Protein AF-A0A7Z9LZE6-F1 (afdb_monomer)

Mean predicted aligned error: 5.36 Å

Structure (mmCIF, N/CA/C/O backbone):
data_AF-A0A7Z9LZE6-F1
#
_entry.id   AF-A0A7Z9LZE6-F1
#
loop_
_atom_site.group_PDB
_atom_site.id
_atom_site.type_symbol
_atom_site.label_atom_id
_atom_site.label_alt_id
_atom_site.label_comp_id
_atom_site.label_asym_id
_atom_site.label_entity_id
_atom_site.label_seq_id
_atom_site.pdbx_PDB_ins_code
_atom_site.Cartn_x
_atom_site.Cartn_y
_atom_site.Cartn_z
_atom_site.occupancy
_atom_site.B_iso_or_equiv
_atom_site.auth_seq_id
_atom_site.auth_comp_id
_atom_site.auth_asym_id
_atom_site.auth_atom_id
_atom_site.pdbx_PDB_model_num
ATOM 1 N N . MET A 1 1 ? -34.540 15.966 -29.463 1.00 34.31 1 MET A N 1
ATOM 2 C CA . MET A 1 1 ? -34.426 16.339 -28.038 1.00 34.31 1 MET A CA 1
ATOM 3 C C . MET A 1 1 ? -33.906 15.124 -27.296 1.00 34.31 1 MET A C 1
ATOM 5 O O . MET A 1 1 ? -34.689 14.242 -26.976 1.00 34.31 1 MET A O 1
ATOM 9 N N . ALA A 1 2 ? -32.586 15.018 -27.144 1.00 34.88 2 ALA A N 1
ATOM 10 C CA . ALA A 1 2 ? -31.989 14.015 -26.271 1.00 34.88 2 ALA A CA 1
ATOM 11 C C . ALA A 1 2 ? -32.132 14.531 -24.835 1.00 34.88 2 ALA A C 1
ATOM 13 O O . ALA A 1 2 ? -31.738 15.663 -24.556 1.00 34.88 2 ALA A O 1
ATOM 14 N N . GLN A 1 3 ? -32.782 13.750 -23.976 1.00 28.95 3 GLN A N 1
ATOM 15 C CA . GLN A 1 3 ? -32.879 14.041 -22.550 1.00 28.95 3 GLN A CA 1
ATOM 16 C C . GLN A 1 3 ? -31.461 14.073 -21.968 1.00 28.95 3 GLN A C 1
ATOM 18 O O . GLN A 1 3 ? -30.682 13.144 -22.180 1.00 28.95 3 GLN A O 1
ATOM 23 N N . GLN A 1 4 ? -31.120 15.170 -21.292 1.00 30.80 4 GLN A N 1
ATOM 24 C CA . GLN A 1 4 ? -29.940 15.233 -20.434 1.00 30.80 4 GLN A CA 1
ATOM 25 C C . GLN A 1 4 ? -30.062 14.129 -19.370 1.00 30.80 4 GLN A C 1
ATOM 27 O O . GLN A 1 4 ? -31.155 13.971 -18.820 1.00 30.80 4 GLN A O 1
ATOM 32 N N . PRO A 1 5 ? -28.998 13.361 -19.075 1.00 41.84 5 PRO A N 1
ATOM 33 C CA . PRO A 1 5 ? -29.011 12.486 -17.912 1.00 41.84 5 PRO A CA 1
ATOM 34 C C . PRO A 1 5 ? -29.177 13.357 -16.660 1.00 41.84 5 PRO A C 1
ATOM 36 O O . PRO A 1 5 ? -28.575 14.429 -16.567 1.00 41.84 5 PRO A O 1
ATOM 39 N N . GLY A 1 6 ? -30.058 12.930 -15.755 1.00 38.53 6 GLY A N 1
ATOM 40 C CA . GLY A 1 6 ? -30.345 13.626 -14.505 1.00 38.53 6 GLY A CA 1
ATOM 41 C C . GLY A 1 6 ? -29.062 13.899 -13.726 1.00 38.53 6 GLY A C 1
ATOM 42 O O . GLY A 1 6 ? -28.194 13.040 -13.612 1.00 38.53 6 GLY A O 1
ATOM 43 N N . ASN A 1 7 ? -28.956 15.128 -13.237 1.00 41.50 7 ASN A N 1
ATOM 44 C CA . ASN A 1 7 ? -27.830 15.662 -12.484 1.00 41.50 7 ASN A CA 1
ATOM 45 C C . ASN A 1 7 ? -27.971 15.290 -10.994 1.00 41.50 7 ASN A C 1
ATOM 47 O O . ASN A 1 7 ? -27.890 16.165 -10.135 1.00 41.50 7 ASN A O 1
ATOM 51 N N . ASP A 1 8 ? -28.273 14.025 -10.696 1.00 61.19 8 ASP A N 1
ATOM 52 C CA . ASP A 1 8 ? -28.303 13.551 -9.313 1.00 61.19 8 ASP A CA 1
ATOM 53 C C . ASP A 1 8 ? -26.856 13.300 -8.880 1.00 61.19 8 ASP A C 1
ATOM 55 O O . ASP A 1 8 ? -26.130 12.527 -9.514 1.00 61.19 8 ASP A O 1
ATOM 59 N N . GLU A 1 9 ? -26.409 14.012 -7.841 1.00 76.81 9 GLU A N 1
ATOM 60 C CA . GLU A 1 9 ? -25.109 13.752 -7.224 1.00 76.81 9 GLU A CA 1
ATOM 61 C C . GLU A 1 9 ? -25.031 12.274 -6.813 1.00 76.81 9 GLU A C 1
ATOM 63 O O . GLU A 1 9 ? -26.019 11.724 -6.311 1.00 76.81 9 GLU A O 1
ATOM 68 N N . PRO A 1 10 ? -23.888 11.599 -7.033 1.00 82.94 10 PRO A N 1
ATOM 69 C CA . PRO A 1 10 ? -23.769 10.201 -6.663 1.00 82.94 10 PRO A CA 1
ATOM 70 C C . PRO A 1 10 ? -23.995 10.026 -5.155 1.00 82.94 10 PRO A C 1
ATOM 72 O O . PRO A 1 10 ? -23.476 10.788 -4.342 1.00 82.94 10 PRO A O 1
ATOM 75 N N . LEU A 1 11 ? -24.764 9.003 -4.778 1.00 88.94 11 LEU A N 1
ATOM 76 C CA . LEU A 1 11 ? -25.024 8.697 -3.373 1.00 88.94 11 LEU A CA 1
ATOM 77 C C . LEU A 1 11 ? -23.730 8.306 -2.651 1.00 88.94 11 LEU A C 1
ATOM 79 O O . LEU A 1 11 ? -22.944 7.508 -3.171 1.00 88.94 11 LEU A O 1
ATOM 83 N N . GLY A 1 12 ? -23.562 8.776 -1.413 1.00 92.94 12 GLY A N 1
ATOM 84 C CA . GLY A 1 12 ? -22.528 8.258 -0.522 1.00 92.94 12 GLY A CA 1
ATOM 85 C C . GLY A 1 12 ? -22.702 6.753 -0.293 1.00 92.94 12 GLY A C 1
ATOM 86 O O . GLY A 1 12 ? -23.809 6.214 -0.355 1.00 92.94 12 GLY A O 1
ATOM 87 N N . ILE A 1 13 ? -21.608 6.044 -0.012 1.00 94.88 13 ILE A N 1
ATOM 88 C CA . ILE A 1 13 ? -21.587 4.573 0.026 1.00 94.88 13 ILE A CA 1
ATOM 89 C C . ILE A 1 13 ? -22.633 3.953 0.968 1.00 94.88 13 ILE A C 1
ATOM 91 O O . ILE A 1 13 ? -23.186 2.908 0.632 1.00 94.88 13 ILE A O 1
ATOM 95 N N . LYS A 1 14 ? -22.952 4.581 2.112 1.00 93.81 14 LYS A N 1
ATOM 96 C CA . LYS A 1 14 ? -23.999 4.088 3.030 1.00 93.81 14 LYS A CA 1
ATOM 97 C C . LYS A 1 14 ? -25.390 4.161 2.395 1.00 93.81 14 LYS A C 1
ATOM 99 O O . LYS A 1 14 ? -26.136 3.186 2.460 1.00 93.81 14 LYS A O 1
ATOM 104 N N . ASP A 1 15 ? -25.708 5.275 1.744 1.00 95.38 15 ASP A N 1
ATOM 105 C CA . ASP A 1 15 ? -27.008 5.489 1.106 1.00 95.38 15 ASP A CA 1
ATOM 106 C C . ASP A 1 15 ? -27.166 4.612 -0.135 1.00 95.38 15 ASP A C 1
ATOM 108 O O . ASP A 1 15 ? -28.221 4.004 -0.327 1.00 95.38 15 ASP A O 1
ATOM 112 N N . LEU A 1 16 ? -26.100 4.462 -0.931 1.00 96.25 16 LEU A N 1
ATOM 113 C CA . LEU A 1 16 ? -26.054 3.527 -2.057 1.00 96.25 16 LEU A CA 1
ATOM 114 C C . LEU A 1 16 ? -26.322 2.089 -1.587 1.00 96.25 16 LEU A C 1
ATOM 116 O O . LEU A 1 16 ? -27.153 1.380 -2.152 1.00 96.25 16 LEU A O 1
ATOM 120 N N . LEU A 1 17 ? -25.623 1.651 -0.537 1.00 96.62 17 LEU A N 1
ATOM 121 C CA . LEU A 1 17 ? -25.767 0.311 0.029 1.00 96.62 17 LEU A CA 1
ATOM 122 C C . LEU A 1 17 ? -27.175 0.048 0.565 1.00 96.62 17 LEU A C 1
ATOM 124 O O . LEU A 1 17 ? -27.713 -1.039 0.340 1.00 96.62 17 LEU A O 1
ATOM 128 N N . LEU A 1 18 ? -27.784 1.029 1.228 1.00 96.38 18 LEU A N 1
ATOM 129 C CA . LEU A 1 18 ? -29.136 0.907 1.758 1.00 96.38 18 LEU A CA 1
ATOM 130 C C . LEU A 1 18 ? -30.187 0.859 0.640 1.00 96.38 18 LEU A C 1
ATOM 132 O O . LEU A 1 18 ? -31.028 -0.040 0.639 1.00 96.38 18 LEU A O 1
ATOM 136 N N . SER A 1 19 ? -30.133 1.802 -0.301 1.00 95.75 19 SER A N 1
ATOM 137 C CA . SER A 1 19 ? -31.157 1.985 -1.342 1.00 95.75 19 SER A CA 1
ATOM 138 C C . SER A 1 19 ? -31.109 0.913 -2.434 1.00 95.75 19 SER A C 1
ATOM 140 O O . SER A 1 19 ? -32.130 0.288 -2.718 1.00 95.75 19 SER A O 1
ATOM 142 N N . GLU A 1 20 ? -29.931 0.647 -2.998 1.00 95.50 20 GLU A N 1
ATOM 143 C CA . GLU A 1 20 ? -29.773 -0.228 -4.169 1.00 95.50 20 GLU A CA 1
ATOM 144 C C . GLU A 1 20 ? -29.450 -1.680 -3.788 1.00 95.50 20 GLU A C 1
ATOM 146 O O . GLU A 1 20 ? -29.769 -2.625 -4.516 1.00 95.50 20 GLU A O 1
ATOM 151 N N . PHE A 1 21 ? -28.827 -1.889 -2.623 1.00 96.38 21 PHE A N 1
ATOM 152 C CA . PHE A 1 21 ? -28.360 -3.212 -2.196 1.00 96.38 21 PHE A CA 1
ATOM 153 C C . PHE A 1 21 ? -29.048 -3.736 -0.928 1.00 96.38 21 PHE A C 1
ATOM 155 O O . PHE A 1 21 ? -28.854 -4.906 -0.586 1.00 96.38 21 PHE A O 1
ATOM 162 N N . GLY A 1 22 ? -29.885 -2.936 -0.259 1.00 95.31 22 GLY A N 1
ATOM 163 C CA . GLY A 1 22 ? -30.605 -3.338 0.953 1.00 95.31 22 GLY A CA 1
ATOM 164 C C . GLY A 1 22 ? -29.690 -3.686 2.132 1.00 95.31 22 GLY A C 1
ATOM 165 O O . GLY A 1 22 ? -30.033 -4.559 2.932 1.00 95.31 22 GLY A O 1
ATOM 166 N N . VAL A 1 23 ? -28.508 -3.070 2.208 1.00 95.50 23 VAL A N 1
ATOM 167 C CA . VAL A 1 23 ? -27.534 -3.258 3.291 1.00 95.50 23 VAL A CA 1
ATOM 168 C C . VAL A 1 23 ? -27.678 -2.105 4.279 1.00 95.50 23 VAL A C 1
ATOM 170 O O . VAL A 1 23 ? -27.348 -0.963 3.979 1.00 95.50 23 VAL A O 1
ATOM 173 N N . GLU A 1 24 ? -28.186 -2.419 5.466 1.00 95.12 24 GLU A N 1
ATOM 174 C CA . GLU A 1 24 ? -28.472 -1.454 6.528 1.00 95.12 24 GLU A CA 1
ATOM 175 C C . GLU A 1 24 ? -27.337 -1.430 7.564 1.00 95.12 24 GLU A C 1
ATOM 177 O O . GLU A 1 24 ? -26.784 -2.480 7.912 1.00 95.12 24 GLU A O 1
ATOM 182 N N . SER A 1 25 ? -26.988 -0.239 8.064 1.00 94.44 25 SER A N 1
ATOM 183 C CA . SER A 1 25 ? -25.905 -0.089 9.046 1.00 94.44 25 SER A CA 1
ATOM 184 C C . SER A 1 25 ? -26.225 -0.838 10.340 1.00 94.44 25 SER A C 1
ATOM 186 O O . SER A 1 25 ? -27.325 -0.719 10.876 1.00 94.44 25 SER A O 1
ATOM 188 N N . GLY A 1 26 ? -25.270 -1.620 10.846 1.00 92.75 26 GLY A N 1
ATOM 189 C CA . GLY A 1 26 ? -25.408 -2.349 12.115 1.00 92.75 26 GLY A CA 1
ATOM 190 C C . GLY A 1 26 ? -26.350 -3.561 12.081 1.00 92.75 26 GLY A C 1
ATOM 191 O O . GLY A 1 26 ? -26.604 -4.174 13.121 1.00 92.75 26 GLY A O 1
ATOM 192 N N . LYS A 1 27 ? -26.863 -3.939 10.905 1.00 94.44 27 LYS A N 1
ATOM 193 C CA . LYS A 1 27 ? -27.730 -5.107 10.728 1.00 94.44 27 LYS A CA 1
ATOM 194 C C . LYS A 1 27 ? -26.973 -6.246 10.062 1.00 94.44 27 LYS A C 1
ATOM 196 O O . LYS A 1 27 ? -26.820 -6.282 8.843 1.00 94.44 27 LYS A O 1
ATOM 201 N N . ALA A 1 28 ? -26.545 -7.207 10.876 1.00 93.38 28 ALA A N 1
ATOM 202 C CA . ALA A 1 28 ? -25.790 -8.361 10.408 1.00 93.38 28 ALA A CA 1
ATOM 203 C C . ALA A 1 28 ? -26.541 -9.142 9.314 1.00 93.38 28 ALA A C 1
ATOM 205 O O . ALA A 1 28 ? -27.704 -9.518 9.483 1.00 93.38 28 ALA A O 1
ATOM 206 N N . LEU A 1 29 ? -25.843 -9.430 8.214 1.00 95.38 29 LEU A N 1
ATOM 207 C CA . LEU A 1 29 ? -26.334 -10.288 7.141 1.00 95.38 29 LEU A CA 1
ATOM 208 C C . LEU A 1 29 ? -25.844 -11.724 7.345 1.00 95.38 29 LEU A C 1
ATOM 210 O O . LEU A 1 29 ? -24.729 -11.970 7.827 1.00 95.38 29 LEU A O 1
ATOM 214 N N . ASP A 1 30 ? -26.645 -12.695 6.908 1.00 96.12 30 ASP A N 1
ATOM 215 C CA . ASP A 1 30 ? -26.133 -14.047 6.722 1.00 96.12 30 ASP A CA 1
ATOM 216 C C . ASP A 1 30 ? -25.070 -14.071 5.609 1.00 96.12 30 ASP A C 1
ATOM 218 O O . ASP A 1 30 ? -24.985 -13.183 4.753 1.00 96.12 30 ASP A O 1
ATOM 222 N N . GLN A 1 31 ? -24.236 -15.109 5.621 1.00 93.88 31 GLN A N 1
ATOM 223 C CA . GLN A 1 31 ? -23.093 -15.205 4.719 1.00 93.88 31 GLN A CA 1
ATOM 224 C C . GLN A 1 31 ? -23.491 -15.192 3.235 1.00 93.88 31 GLN A C 1
ATOM 226 O O . GLN A 1 31 ? -22.803 -14.557 2.434 1.00 93.88 31 GLN A O 1
ATOM 231 N N . ASN A 1 32 ? -24.583 -15.861 2.853 1.00 96.56 32 ASN A N 1
ATOM 232 C CA . ASN A 1 32 ? -24.990 -15.940 1.451 1.00 96.56 32 ASN A CA 1
ATOM 233 C C . ASN A 1 32 ? -25.504 -14.590 0.961 1.00 96.56 32 ASN A C 1
ATOM 235 O O . ASN A 1 32 ? -25.094 -14.137 -0.110 1.00 96.56 32 ASN A O 1
ATOM 239 N N . THR A 1 33 ? -26.334 -13.919 1.762 1.00 97.25 33 THR A N 1
ATOM 240 C CA . THR A 1 33 ? -26.815 -12.571 1.442 1.00 97.25 33 THR A CA 1
ATOM 241 C C . THR A 1 33 ? -25.645 -11.602 1.302 1.00 97.25 33 THR A C 1
ATOM 243 O O . THR A 1 33 ? -25.557 -10.903 0.293 1.00 97.25 33 THR A O 1
ATOM 246 N N . ARG A 1 34 ? -24.683 -11.613 2.235 1.00 97.12 34 ARG A N 1
ATOM 247 C CA . ARG A 1 34 ? -23.477 -10.771 2.149 1.00 97.12 34 ARG A CA 1
ATOM 248 C C . ARG A 1 34 ? -22.713 -10.988 0.844 1.00 97.12 34 ARG A C 1
ATOM 250 O O . ARG A 1 34 ? -22.355 -10.020 0.175 1.00 97.12 34 ARG A O 1
ATOM 257 N N . ILE A 1 35 ? -22.477 -12.246 0.465 1.00 96.81 35 ILE A N 1
ATOM 258 C CA . ILE A 1 35 ? -21.772 -12.592 -0.778 1.00 96.81 35 ILE A CA 1
ATOM 259 C C . ILE A 1 35 ? -22.531 -12.061 -1.998 1.00 96.81 35 ILE A C 1
ATOM 261 O O . ILE A 1 35 ? -21.917 -11.464 -2.881 1.00 96.81 35 ILE A O 1
ATOM 265 N N . GLN A 1 36 ? -23.853 -12.237 -2.041 1.00 98.00 36 GLN A N 1
ATOM 266 C CA . GLN A 1 36 ? -24.682 -11.751 -3.144 1.00 98.00 36 GLN A CA 1
ATOM 267 C C . GLN A 1 36 ? -24.647 -10.222 -3.255 1.00 98.00 36 GLN A C 1
ATOM 269 O O . GLN A 1 36 ? -24.459 -9.704 -4.356 1.00 98.00 36 GLN A O 1
ATOM 274 N N . ARG A 1 37 ? -24.760 -9.494 -2.135 1.00 98.06 37 ARG A N 1
ATOM 275 C CA . ARG A 1 37 ? -24.681 -8.022 -2.129 1.00 98.06 37 ARG A CA 1
ATOM 276 C C . ARG A 1 37 ? -23.300 -7.523 -2.535 1.00 98.06 37 ARG A C 1
ATOM 278 O O . ARG A 1 37 ? -23.206 -6.625 -3.364 1.00 98.06 37 ARG A O 1
ATOM 285 N N . ALA A 1 38 ? -22.237 -8.152 -2.038 1.00 98.25 38 ALA A N 1
ATOM 286 C CA . ALA A 1 38 ? -20.870 -7.817 -2.423 1.00 98.25 38 ALA A CA 1
ATOM 287 C C . ALA A 1 38 ? -20.615 -8.057 -3.921 1.00 98.25 38 ALA A C 1
ATOM 289 O O . ALA A 1 38 ? -19.991 -7.227 -4.577 1.00 98.25 38 ALA A O 1
ATOM 290 N N . ALA A 1 39 ? -21.110 -9.165 -4.481 1.00 98.44 39 ALA A N 1
ATOM 291 C CA . ALA A 1 39 ? -20.983 -9.454 -5.908 1.00 98.44 39 ALA A CA 1
ATOM 292 C C . ALA A 1 39 ? -21.780 -8.463 -6.772 1.00 98.44 39 ALA A C 1
ATOM 294 O O . ALA A 1 39 ? -21.267 -7.997 -7.788 1.00 98.44 39 ALA A O 1
ATOM 295 N N . ALA A 1 40 ? -23.000 -8.109 -6.354 1.00 98.50 40 ALA A N 1
ATOM 296 C CA . ALA A 1 40 ? -23.824 -7.118 -7.041 1.00 98.50 40 ALA A CA 1
ATOM 297 C C . ALA A 1 40 ? -23.169 -5.727 -7.028 1.00 98.50 40 ALA A C 1
ATOM 299 O O . ALA A 1 40 ? -23.058 -5.099 -8.079 1.00 98.50 40 ALA A O 1
ATOM 300 N N . LEU A 1 41 ? -22.659 -5.281 -5.875 1.00 98.50 41 LEU A N 1
ATOM 301 C CA . LEU A 1 41 ? -21.936 -4.013 -5.762 1.00 98.50 41 LEU A CA 1
ATOM 302 C C . LEU A 1 41 ? -20.645 -4.019 -6.591 1.00 98.50 41 LEU A C 1
ATOM 304 O O . LEU A 1 41 ? -20.347 -3.044 -7.275 1.00 98.50 41 LEU A O 1
ATOM 308 N N . ALA A 1 42 ? -19.894 -5.124 -6.597 1.00 98.44 42 ALA A N 1
ATOM 309 C CA . ALA A 1 42 ? -18.709 -5.248 -7.444 1.00 98.44 42 ALA A CA 1
ATOM 310 C C . ALA A 1 42 ? -19.059 -5.137 -8.938 1.00 98.44 42 ALA A C 1
ATOM 312 O O . ALA A 1 42 ? -18.344 -4.469 -9.682 1.00 98.44 42 ALA A O 1
ATOM 313 N N . ALA A 1 43 ? -20.160 -5.757 -9.377 1.00 98.50 43 ALA A N 1
ATOM 314 C CA . ALA A 1 43 ? -20.637 -5.664 -10.757 1.00 98.50 43 ALA A CA 1
ATOM 315 C C . ALA A 1 43 ? -21.102 -4.244 -11.119 1.00 98.50 43 ALA A C 1
ATOM 317 O O . ALA A 1 43 ? -20.806 -3.766 -12.216 1.00 98.50 43 ALA A O 1
ATOM 318 N N . PHE A 1 44 ? -21.775 -3.557 -10.191 1.00 98.19 44 PHE A N 1
ATOM 319 C CA . PHE A 1 44 ? -22.162 -2.153 -10.331 1.00 98.19 44 PHE A CA 1
ATOM 320 C C . PHE A 1 44 ? -20.930 -1.253 -10.516 1.00 98.19 44 PHE A C 1
ATOM 322 O O . PHE A 1 44 ? -20.810 -0.574 -11.536 1.00 98.19 44 PHE A O 1
ATOM 329 N N . LEU A 1 45 ? -19.956 -1.340 -9.603 1.00 97.81 45 LEU A N 1
ATOM 330 C CA . LEU A 1 45 ? -18.711 -0.569 -9.677 1.00 97.81 45 LEU A CA 1
ATOM 331 C C . LEU A 1 45 ? -17.906 -0.896 -10.941 1.00 97.81 45 LEU A C 1
ATOM 333 O O . LEU A 1 45 ? -17.347 0.005 -11.560 1.00 97.81 45 LEU A O 1
ATOM 337 N N . GLN A 1 46 ? -17.858 -2.165 -11.358 1.00 97.81 46 GLN A N 1
ATOM 338 C CA . GLN A 1 46 ? -17.159 -2.570 -12.580 1.00 97.81 46 GLN A CA 1
ATOM 339 C C . GLN A 1 46 ? -17.821 -1.979 -13.825 1.00 97.81 46 GLN A C 1
ATOM 341 O O . GLN A 1 46 ? -17.122 -1.519 -14.727 1.00 97.81 46 GLN A O 1
ATOM 346 N N . SER A 1 47 ? -19.154 -1.984 -13.876 1.00 97.94 47 SER A N 1
ATOM 347 C CA . SER A 1 47 ? -19.912 -1.400 -14.987 1.00 97.94 47 SER A CA 1
ATOM 348 C C . SER A 1 47 ? -19.639 0.097 -15.080 1.00 97.94 47 SER A C 1
ATOM 350 O O . SER A 1 47 ? -19.249 0.580 -16.143 1.00 97.94 47 SER A O 1
ATOM 352 N N . ARG A 1 48 ? -19.696 0.801 -13.943 1.00 97.25 48 ARG A N 1
ATOM 353 C CA . ARG A 1 48 ? -19.369 2.226 -13.877 1.00 97.25 48 ARG A CA 1
ATOM 354 C C . ARG A 1 48 ? -17.920 2.511 -14.270 1.00 97.25 48 ARG A C 1
ATOM 356 O O . ARG A 1 48 ? -17.647 3.417 -15.052 1.00 97.25 48 ARG A O 1
ATOM 363 N N . ALA A 1 49 ? -16.972 1.707 -13.800 1.00 96.81 49 ALA A N 1
ATOM 364 C CA . ALA A 1 49 ? -15.571 1.880 -14.157 1.00 96.81 49 ALA A CA 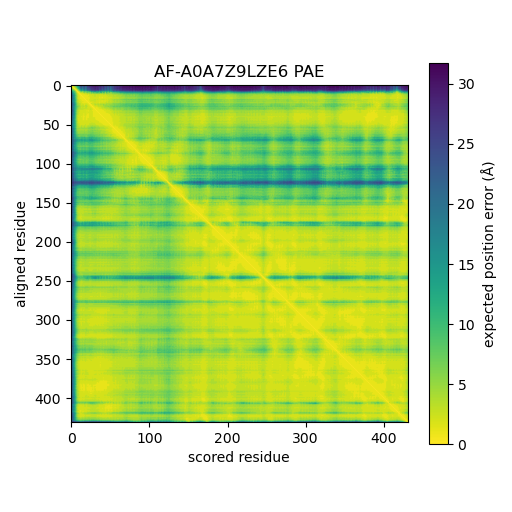1
ATOM 365 C C . ALA A 1 49 ? -15.311 1.645 -15.653 1.00 96.81 49 ALA A C 1
ATOM 367 O O . ALA A 1 49 ? -14.470 2.328 -16.234 1.00 96.81 49 ALA A O 1
ATOM 368 N N . ASN A 1 50 ? -16.049 0.728 -16.288 1.00 96.06 50 ASN A N 1
ATOM 369 C CA . ASN A 1 50 ? -15.967 0.493 -17.729 1.00 96.06 50 ASN A CA 1
ATOM 370 C C . ASN A 1 50 ? -16.491 1.684 -18.546 1.00 96.06 50 ASN A C 1
ATOM 372 O O . ASN A 1 50 ? -15.931 1.989 -19.600 1.00 96.06 50 ASN A O 1
ATOM 376 N N . GLU A 1 51 ? -17.530 2.373 -18.069 1.00 96.69 51 GLU A N 1
ATOM 377 C CA . GLU A 1 51 ? -18.016 3.622 -18.676 1.00 96.69 51 GLU A CA 1
ATOM 378 C C . GLU A 1 51 ? -16.978 4.744 -18.570 1.00 96.69 51 GLU A C 1
ATOM 380 O O . GLU A 1 51 ? -16.803 5.528 -19.501 1.00 96.69 51 GLU A O 1
ATOM 385 N N . LEU A 1 52 ? -16.253 4.789 -17.450 1.00 96.25 52 LEU A N 1
ATOM 386 C CA . LEU A 1 52 ? -15.225 5.790 -17.170 1.00 96.25 52 LEU A CA 1
ATOM 387 C C . LEU A 1 52 ? -13.872 5.493 -17.837 1.00 96.25 52 LEU A C 1
ATOM 389 O O . LEU A 1 52 ? -12.937 6.279 -17.655 1.00 96.25 52 LEU A O 1
ATOM 393 N N . LEU A 1 53 ? -13.727 4.387 -18.576 1.00 94.88 53 LEU A N 1
ATOM 394 C CA . LEU A 1 53 ? -12.493 4.055 -19.295 1.00 94.88 53 LEU A CA 1
ATOM 395 C C . LEU A 1 53 ? -12.237 5.038 -20.440 1.00 94.88 53 LEU A C 1
ATOM 397 O O . LEU A 1 53 ? -12.995 5.110 -21.413 1.00 94.88 53 LEU A O 1
ATOM 401 N N . THR A 1 54 ? -11.105 5.730 -20.368 1.00 94.12 54 THR A N 1
ATOM 402 C CA . THR A 1 54 ? -10.628 6.602 -21.447 1.00 94.12 54 THR A CA 1
ATOM 403 C C . THR A 1 54 ? -10.029 5.790 -22.599 1.00 94.12 54 THR A C 1
ATOM 405 O O . THR A 1 54 ? -9.633 4.638 -22.425 1.00 94.12 54 THR A O 1
ATOM 408 N N . SER A 1 55 ? -9.920 6.389 -23.789 1.00 92.00 55 SER A N 1
ATOM 409 C CA . SER A 1 55 ? -9.288 5.728 -24.943 1.00 92.00 55 SER A CA 1
ATOM 410 C C . SER A 1 55 ? -7.834 5.335 -24.667 1.00 92.00 55 SER A C 1
ATOM 412 O O . SER A 1 55 ? -7.433 4.230 -25.007 1.00 92.00 55 SER A O 1
ATOM 414 N N . VAL A 1 56 ? -7.079 6.198 -23.976 1.00 88.19 56 VAL A N 1
ATOM 415 C CA . VAL A 1 56 ? -5.679 5.932 -23.600 1.00 88.19 56 VAL A CA 1
ATOM 416 C C . VAL A 1 56 ? -5.580 4.735 -22.651 1.00 88.19 56 VAL A C 1
ATOM 418 O O . VAL A 1 56 ? -4.748 3.856 -22.848 1.00 88.19 56 VAL A O 1
ATOM 421 N N . GLU A 1 57 ? -6.455 4.653 -21.645 1.00 90.88 57 GLU A N 1
ATOM 422 C CA . GLU A 1 57 ? -6.469 3.511 -20.719 1.00 90.88 57 GLU A CA 1
ATOM 423 C C . GLU A 1 57 ? -6.874 2.205 -21.421 1.00 90.88 57 GLU A C 1
ATOM 425 O O . GLU A 1 57 ? -6.354 1.147 -21.075 1.00 90.88 57 GLU A O 1
ATOM 430 N N . LYS A 1 58 ? -7.767 2.258 -22.420 1.00 91.00 58 LYS A N 1
ATOM 431 C CA . LYS A 1 58 ? -8.125 1.081 -23.232 1.00 91.00 58 LYS A CA 1
ATOM 432 C C . LYS A 1 58 ? -6.937 0.582 -24.051 1.00 91.00 58 LYS A C 1
ATOM 434 O O . LYS A 1 58 ? -6.658 -0.613 -24.037 1.00 91.00 58 LYS A O 1
ATOM 439 N N . GLU A 1 59 ? -6.208 1.486 -24.704 1.00 86.88 59 GLU A N 1
ATOM 440 C CA . GLU A 1 59 ? -4.988 1.144 -25.447 1.00 86.88 59 GLU A CA 1
ATOM 441 C C . GLU A 1 59 ? -3.933 0.500 -24.531 1.00 86.88 59 GLU A C 1
ATOM 443 O O . GLU A 1 59 ? -3.380 -0.548 -24.867 1.00 86.88 59 GLU A O 1
ATOM 448 N N . GLN A 1 60 ? -3.722 1.059 -23.334 1.00 85.69 60 GLN A N 1
ATOM 449 C CA . GLN A 1 60 ? -2.817 0.490 -22.327 1.00 85.69 60 GLN A CA 1
ATOM 450 C C . GLN A 1 60 ? -3.268 -0.897 -21.840 1.00 85.69 60 GLN A C 1
ATOM 452 O O . GLN A 1 60 ? -2.441 -1.794 -21.669 1.00 85.69 60 GLN A O 1
ATOM 457 N N . GLN A 1 61 ? -4.571 -1.112 -21.629 1.00 88.12 61 GLN A N 1
ATOM 458 C CA . GLN A 1 61 ? -5.099 -2.430 -21.258 1.00 88.12 61 GLN A CA 1
ATOM 459 C C . GLN A 1 61 ? -4.852 -3.466 -22.356 1.00 88.12 61 GLN A C 1
ATOM 461 O O . GLN A 1 61 ? -4.411 -4.573 -22.055 1.00 88.12 61 GLN A O 1
ATOM 466 N N . GLU A 1 62 ? -5.071 -3.113 -23.624 1.00 87.38 62 GLU A N 1
ATOM 467 C CA . GLU A 1 62 ? -4.777 -3.999 -24.756 1.00 87.38 62 GLU A CA 1
ATOM 468 C C . GLU A 1 62 ? -3.284 -4.326 -24.881 1.00 87.38 62 GLU A C 1
ATOM 470 O O . GLU A 1 62 ? -2.916 -5.439 -25.273 1.00 87.38 62 GLU A O 1
ATOM 475 N N . GLU A 1 63 ? -2.416 -3.362 -24.576 1.00 84.44 63 GLU A N 1
ATOM 476 C CA . GLU A 1 63 ? -0.970 -3.554 -24.520 1.00 84.44 63 GLU A CA 1
ATOM 477 C C . GLU A 1 63 ? -0.585 -4.559 -23.421 1.00 84.44 63 GLU A C 1
ATOM 479 O O . GLU A 1 63 ? 0.069 -5.570 -23.706 1.00 84.44 63 GLU A O 1
ATOM 484 N N . PHE A 1 64 ? -1.059 -4.369 -22.188 1.00 85.69 64 PHE A N 1
ATOM 485 C CA . PHE A 1 64 ? -0.791 -5.310 -21.095 1.00 85.69 64 PHE A CA 1
ATOM 486 C C . PHE A 1 64 ? -1.394 -6.697 -21.336 1.00 85.69 64 PHE A C 1
ATOM 488 O O . PHE A 1 64 ? -0.762 -7.705 -21.011 1.00 85.69 64 PHE A O 1
ATOM 495 N N . ASP A 1 65 ? -2.563 -6.782 -21.966 1.00 87.12 65 ASP A N 1
ATOM 496 C CA . ASP A 1 65 ? -3.174 -8.053 -22.354 1.00 87.12 65 ASP A CA 1
ATOM 497 C C . ASP A 1 65 ? -2.274 -8.856 -23.301 1.00 87.12 65 ASP A C 1
ATOM 499 O O . ASP A 1 65 ? -2.129 -10.074 -23.147 1.00 87.12 65 ASP A O 1
ATOM 503 N N . LYS A 1 66 ? -1.628 -8.190 -24.267 1.00 85.94 66 LYS A N 1
ATOM 504 C CA . LYS A 1 66 ? -0.653 -8.828 -25.169 1.00 85.94 66 LYS A CA 1
ATOM 505 C C . LYS A 1 66 ? 0.583 -9.296 -24.400 1.00 85.94 66 LYS A C 1
ATOM 507 O O . LYS A 1 66 ? 1.012 -10.433 -24.599 1.00 85.94 66 LYS A O 1
ATOM 512 N N . LEU A 1 67 ? 1.100 -8.465 -23.491 1.00 85.75 67 LEU A N 1
ATOM 513 C CA . LEU A 1 67 ? 2.254 -8.788 -22.643 1.00 85.75 67 LEU A CA 1
ATOM 514 C C . LEU A 1 67 ? 2.004 -10.035 -21.779 1.00 85.75 67 LEU A C 1
ATOM 516 O O . LEU A 1 67 ? 2.870 -10.900 -21.671 1.00 85.75 67 LEU A O 1
ATOM 520 N N . ILE A 1 68 ? 0.821 -10.147 -21.167 1.00 85.00 68 ILE A N 1
ATOM 521 C CA . ILE A 1 68 ? 0.472 -11.268 -20.279 1.00 85.00 68 ILE A CA 1
ATOM 522 C C . ILE A 1 68 ? 0.327 -12.578 -21.061 1.00 85.00 68 ILE A C 1
ATOM 524 O O . ILE A 1 68 ? 0.707 -13.640 -20.565 1.00 85.00 68 ILE A O 1
ATOM 528 N N . ARG A 1 69 ? -0.213 -12.523 -22.283 1.00 85.69 69 ARG A N 1
ATOM 529 C CA . ARG A 1 69 ? -0.450 -13.716 -23.113 1.00 85.69 69 ARG A CA 1
ATOM 530 C C . ARG A 1 69 ? 0.835 -14.343 -23.655 1.00 85.69 69 ARG A C 1
ATOM 532 O O . ARG A 1 69 ? 0.811 -15.523 -23.998 1.00 85.69 69 ARG A O 1
ATOM 539 N N . ASN A 1 70 ? 1.938 -13.594 -23.724 1.00 84.88 70 ASN A N 1
ATOM 540 C CA . ASN A 1 70 ? 3.203 -14.069 -24.276 1.00 84.88 70 ASN A CA 1
ATOM 541 C C . ASN A 1 70 ? 4.349 -14.014 -23.239 1.00 84.88 70 ASN A C 1
ATOM 543 O O . ASN A 1 70 ? 4.931 -12.954 -23.009 1.00 84.88 70 ASN A O 1
ATOM 547 N N . PRO A 1 71 ? 4.745 -15.154 -22.639 1.00 82.50 71 PRO A N 1
ATOM 548 C CA . PRO A 1 71 ? 5.811 -15.192 -21.635 1.00 82.50 71 PRO A CA 1
ATOM 549 C C . PRO A 1 71 ? 7.162 -14.622 -22.099 1.00 82.50 71 PRO A C 1
ATOM 551 O O . PRO A 1 71 ? 7.889 -14.054 -21.281 1.00 82.50 71 PRO A O 1
ATOM 554 N N . ALA A 1 72 ? 7.500 -14.740 -23.389 1.00 84.88 72 ALA A N 1
ATOM 555 C CA . ALA A 1 72 ? 8.749 -14.205 -23.938 1.00 84.88 72 ALA A CA 1
ATOM 556 C C . ALA A 1 72 ? 8.765 -12.666 -23.940 1.00 84.88 72 ALA A C 1
ATOM 558 O O . ALA A 1 72 ? 9.779 -12.046 -23.613 1.00 84.88 72 ALA A O 1
ATOM 559 N N . ASP A 1 73 ? 7.616 -12.040 -24.207 1.00 87.44 73 ASP A N 1
ATOM 560 C CA . ASP A 1 73 ? 7.471 -10.582 -24.171 1.00 87.44 73 ASP A CA 1
ATOM 561 C C . ASP A 1 73 ? 7.730 -10.047 -22.755 1.00 87.44 73 ASP A C 1
ATOM 563 O O . ASP A 1 73 ? 8.443 -9.055 -22.579 1.00 87.44 73 ASP A O 1
ATOM 567 N N . ARG A 1 74 ? 7.234 -10.757 -21.730 1.00 85.69 74 ARG A N 1
ATOM 568 C CA . ARG A 1 74 ? 7.497 -10.430 -20.320 1.00 85.69 74 ARG A CA 1
ATOM 569 C C . ARG A 1 74 ? 8.982 -10.521 -19.980 1.00 85.69 74 ARG A C 1
ATOM 571 O O . ARG A 1 74 ? 9.504 -9.624 -19.323 1.00 85.69 74 ARG A O 1
ATOM 578 N N . ALA A 1 75 ? 9.663 -11.581 -20.415 1.00 86.81 75 ALA A N 1
ATOM 579 C CA . ALA A 1 75 ? 11.098 -11.740 -20.179 1.00 86.81 75 ALA A CA 1
ATOM 580 C C . ALA A 1 75 ? 11.906 -10.610 -20.834 1.00 86.81 75 ALA A C 1
ATOM 582 O O . ALA A 1 75 ? 12.807 -10.053 -20.204 1.00 86.81 75 ALA A O 1
ATOM 583 N N . THR A 1 76 ? 11.541 -10.236 -22.061 1.00 88.44 76 THR A N 1
ATOM 584 C CA . THR A 1 76 ? 12.180 -9.143 -22.802 1.00 88.44 76 THR A CA 1
ATOM 585 C C . THR A 1 76 ? 12.009 -7.812 -22.087 1.00 88.44 76 THR A C 1
ATOM 587 O O . THR A 1 76 ? 12.999 -7.126 -21.849 1.00 88.44 76 THR A O 1
ATOM 590 N N . LEU A 1 77 ? 10.779 -7.464 -21.688 1.00 88.19 77 LEU A N 1
ATOM 591 C CA . LEU A 1 77 ? 10.501 -6.221 -20.968 1.00 88.19 77 LEU A CA 1
ATOM 592 C C . LEU A 1 77 ? 11.312 -6.140 -19.671 1.00 88.19 77 LEU A C 1
ATOM 594 O O . LEU A 1 77 ? 11.977 -5.134 -19.442 1.00 88.19 77 LEU A O 1
ATOM 598 N N . VAL A 1 78 ? 11.318 -7.212 -18.870 1.00 88.88 78 VAL A N 1
ATOM 599 C CA . VAL A 1 78 ? 12.085 -7.268 -17.615 1.00 88.88 78 VAL A CA 1
ATOM 600 C C . VAL A 1 78 ? 13.574 -7.037 -17.876 1.00 88.88 78 VAL A C 1
ATOM 602 O O . VAL A 1 78 ? 14.174 -6.178 -17.233 1.00 88.88 78 VAL A O 1
ATOM 605 N N . GLN A 1 79 ? 14.168 -7.740 -18.845 1.00 90.94 79 GLN A N 1
ATOM 606 C CA . GLN A 1 79 ? 15.586 -7.574 -19.189 1.00 90.94 79 GLN A CA 1
ATOM 607 C C . GLN A 1 79 ? 15.887 -6.170 -19.725 1.00 90.94 79 GLN A C 1
ATOM 609 O O . GLN A 1 79 ? 16.902 -5.585 -19.353 1.00 90.94 79 GLN A O 1
ATOM 614 N N . MET A 1 80 ? 15.006 -5.606 -20.557 1.00 90.31 80 MET A N 1
ATOM 615 C CA . MET A 1 80 ? 15.154 -4.245 -21.073 1.00 90.31 80 MET A CA 1
ATOM 616 C C . MET A 1 80 ? 15.159 -3.219 -19.939 1.00 90.31 80 MET A C 1
ATOM 618 O O . MET A 1 80 ? 16.043 -2.369 -19.890 1.00 90.31 80 MET A O 1
ATOM 622 N N . THR A 1 81 ? 14.209 -3.310 -19.006 1.00 87.56 81 THR A N 1
ATOM 623 C CA . THR A 1 81 ? 14.126 -2.383 -17.868 1.00 87.56 81 THR A CA 1
ATOM 624 C C . THR A 1 81 ? 15.277 -2.547 -16.881 1.00 87.56 81 THR A C 1
ATOM 626 O O . THR A 1 81 ? 15.760 -1.554 -16.348 1.00 87.56 81 THR A O 1
ATOM 629 N N . ASP A 1 82 ? 15.739 -3.778 -16.657 1.00 89.69 82 ASP A N 1
ATOM 630 C CA . ASP A 1 82 ? 16.723 -4.094 -15.621 1.00 89.69 82 ASP A CA 1
ATOM 631 C C . ASP A 1 82 ? 18.176 -3.952 -16.093 1.00 89.69 82 ASP A C 1
ATOM 633 O O . ASP A 1 82 ? 19.027 -3.501 -15.332 1.00 89.69 82 ASP A O 1
ATOM 637 N N . GLN A 1 83 ? 18.494 -4.348 -17.329 1.00 92.94 83 GLN A N 1
ATOM 638 C CA . GLN A 1 83 ? 19.884 -4.516 -17.772 1.00 92.94 83 GLN A CA 1
ATOM 639 C C . GLN A 1 83 ? 20.396 -3.361 -18.632 1.00 92.94 83 GLN A C 1
ATOM 641 O O . GLN A 1 83 ? 21.576 -3.018 -18.538 1.00 92.94 83 GLN A O 1
ATOM 646 N N . VAL A 1 84 ? 19.538 -2.753 -19.459 1.00 91.38 84 VAL A N 1
ATOM 647 C CA . VAL A 1 84 ? 19.961 -1.778 -20.485 1.00 91.38 84 VAL A CA 1
ATOM 648 C C . VAL A 1 84 ? 20.639 -0.559 -19.866 1.00 91.38 84 VAL A C 1
ATOM 650 O O . VAL A 1 84 ? 21.639 -0.090 -20.398 1.00 91.38 84 VAL A O 1
ATOM 653 N N . PHE A 1 85 ? 20.145 -0.072 -18.726 1.00 89.19 85 PHE A N 1
ATOM 654 C CA . PHE A 1 85 ? 20.625 1.170 -18.109 1.00 89.19 85 PHE A CA 1
ATOM 655 C C . PHE A 1 85 ? 21.564 0.970 -16.916 1.00 89.19 85 PHE A C 1
ATOM 657 O O . PHE A 1 85 ? 21.856 1.930 -16.209 1.00 89.19 85 PHE A O 1
ATOM 664 N N . ARG A 1 86 ? 22.083 -0.247 -16.692 1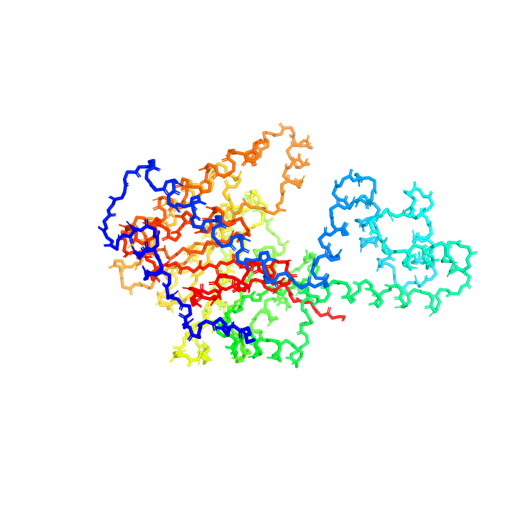.00 90.38 86 ARG A N 1
ATOM 665 C CA . ARG A 1 86 ? 23.069 -0.495 -15.619 1.00 90.38 86 ARG A CA 1
ATOM 666 C C . ARG A 1 86 ? 24.423 0.158 -15.885 1.00 90.38 86 ARG A C 1
ATOM 668 O O . ARG A 1 86 ? 25.207 0.350 -14.962 1.00 90.38 86 ARG A O 1
ATOM 675 N N . SER A 1 87 ? 24.731 0.454 -17.148 1.00 90.31 87 SER A N 1
ATOM 676 C CA . SER A 1 87 ? 25.973 1.119 -17.533 1.00 90.31 87 SER A CA 1
ATOM 677 C C . SER A 1 87 ? 25.732 2.598 -17.806 1.00 90.31 87 SER A C 1
ATOM 679 O O . SER A 1 87 ? 24.806 2.962 -18.523 1.00 90.31 87 SER A O 1
ATOM 681 N N . SER A 1 88 ? 26.635 3.455 -17.332 1.00 88.44 88 SER A N 1
ATOM 682 C CA . SER A 1 88 ? 26.691 4.861 -17.747 1.00 88.44 88 SER A CA 1
ATOM 683 C C . SER A 1 88 ? 27.186 5.039 -19.192 1.00 88.44 88 SER A C 1
ATOM 685 O O . SER A 1 88 ? 27.041 6.115 -19.770 1.00 88.44 88 SER A O 1
ATOM 687 N N . SER A 1 89 ? 27.759 3.994 -19.805 1.00 93.25 89 SER A N 1
ATOM 688 C CA . SER A 1 89 ? 28.200 4.022 -21.199 1.00 93.25 89 SER A CA 1
ATOM 689 C C . SER A 1 89 ? 27.025 3.799 -22.149 1.00 93.25 89 SER A C 1
ATOM 691 O O . SER A 1 89 ? 26.427 2.719 -22.187 1.00 93.25 89 SER A O 1
ATOM 693 N N . LEU A 1 90 ? 26.736 4.804 -22.982 1.00 90.69 90 LEU A N 1
ATOM 694 C CA . LEU A 1 90 ? 25.690 4.716 -24.008 1.00 90.69 90 LEU A CA 1
ATOM 695 C C . LEU A 1 90 ? 25.984 3.607 -25.026 1.00 90.69 90 LEU A C 1
ATOM 697 O O . LEU A 1 90 ? 25.066 2.910 -25.442 1.00 90.69 90 LEU A O 1
ATOM 701 N N . HIS A 1 91 ? 27.257 3.386 -25.373 1.00 90.31 91 HIS A N 1
ATOM 702 C CA . HIS A 1 91 ? 27.655 2.286 -26.257 1.00 90.31 91 HIS A CA 1
ATOM 703 C C . HIS A 1 91 ? 27.345 0.918 -25.644 1.00 90.31 91 HIS A C 1
ATOM 705 O O . HIS A 1 91 ? 26.772 0.070 -26.320 1.00 90.31 91 HIS A O 1
ATOM 711 N N . ARG A 1 92 ? 27.674 0.705 -24.361 1.00 92.56 92 ARG A N 1
ATOM 712 C CA . ARG A 1 92 ? 27.347 -0.555 -23.669 1.00 92.56 92 ARG A CA 1
ATOM 713 C C . ARG A 1 92 ? 25.842 -0.749 -23.517 1.00 92.56 92 ARG A C 1
ATOM 715 O O . ARG A 1 92 ? 25.370 -1.869 -23.658 1.00 92.56 92 ARG A O 1
ATOM 722 N N . SER A 1 93 ? 25.103 0.327 -23.259 1.00 92.56 93 SER A N 1
ATOM 723 C CA . SER A 1 93 ? 23.641 0.281 -23.146 1.00 92.56 93 SER A CA 1
ATOM 724 C C . SER A 1 93 ? 22.989 -0.089 -24.483 1.00 92.56 93 SER A C 1
ATOM 726 O O . SER A 1 93 ? 22.078 -0.912 -24.520 1.00 92.56 93 SER A O 1
ATOM 728 N N . ALA A 1 94 ? 23.494 0.468 -25.590 1.00 91.44 94 ALA A N 1
ATOM 729 C CA . ALA A 1 94 ? 23.018 0.145 -26.931 1.00 91.44 94 ALA A CA 1
ATOM 730 C C . ALA A 1 94 ? 23.342 -1.298 -27.340 1.00 91.44 94 ALA A C 1
ATOM 732 O O . ALA A 1 94 ? 22.472 -1.983 -27.872 1.00 91.44 94 ALA A O 1
ATOM 733 N N . ASP A 1 95 ? 24.561 -1.763 -27.050 1.00 91.38 95 ASP A N 1
ATOM 734 C CA . ASP A 1 95 ? 24.988 -3.157 -27.242 1.00 91.38 95 ASP A CA 1
ATOM 735 C C . ASP A 1 95 ? 24.085 -4.127 -26.468 1.00 91.38 95 ASP A C 1
ATOM 737 O O . ASP A 1 95 ? 23.564 -5.084 -27.035 1.00 91.38 95 ASP A O 1
ATOM 741 N N . GLN A 1 96 ? 23.808 -3.827 -25.194 1.00 93.25 96 GLN A N 1
ATOM 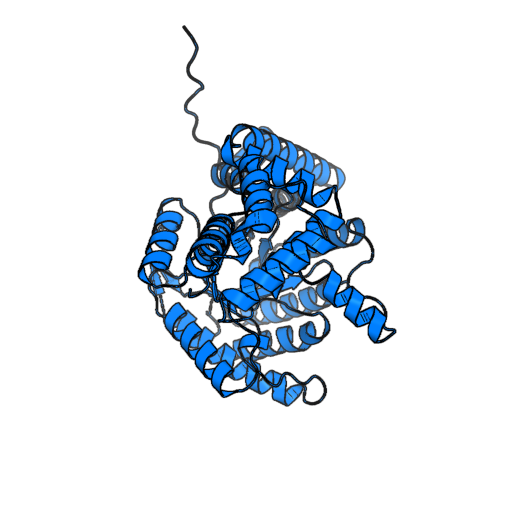742 C CA . GLN A 1 96 ? 22.931 -4.648 -24.361 1.00 93.25 96 GLN A CA 1
ATOM 743 C C . GLN A 1 96 ? 21.492 -4.673 -24.885 1.00 93.25 96 GLN A C 1
ATOM 745 O O . GLN A 1 96 ? 20.875 -5.736 -24.929 1.00 93.25 96 GLN A O 1
ATOM 750 N N . LEU A 1 97 ? 20.948 -3.523 -25.296 1.00 91.38 97 LEU A N 1
ATOM 751 C CA . LEU A 1 97 ? 19.606 -3.456 -25.871 1.00 91.38 97 LEU A CA 1
ATOM 752 C C . LEU A 1 97 ? 19.521 -4.262 -27.173 1.00 91.38 97 LEU A C 1
ATOM 754 O O . LEU A 1 97 ? 18.586 -5.041 -27.339 1.00 91.38 97 LEU A O 1
ATOM 758 N N . ALA A 1 98 ? 20.505 -4.128 -28.067 1.00 90.25 98 ALA A N 1
ATOM 759 C CA . ALA A 1 98 ? 20.567 -4.916 -29.296 1.00 90.25 98 ALA A CA 1
ATOM 760 C C . ALA A 1 98 ? 20.629 -6.420 -28.991 1.00 90.25 98 ALA A C 1
ATOM 762 O O . ALA A 1 98 ? 19.842 -7.186 -29.541 1.00 90.25 98 ALA A O 1
ATOM 763 N N . HIS A 1 99 ? 21.476 -6.823 -28.040 1.00 91.31 99 HIS A N 1
ATOM 764 C CA . HIS A 1 99 ? 21.593 -8.213 -27.611 1.00 91.31 99 HIS A CA 1
ATOM 765 C C . HIS A 1 99 ? 20.268 -8.785 -27.083 1.00 91.31 99 HIS A C 1
ATOM 767 O O . HIS A 1 99 ? 19.867 -9.877 -27.482 1.00 91.31 99 HIS A O 1
ATOM 773 N N . ILE A 1 100 ? 19.552 -8.046 -26.228 1.00 91.38 100 ILE A N 1
ATOM 774 C CA . ILE A 1 100 ? 18.250 -8.483 -25.698 1.00 91.38 100 ILE A CA 1
ATOM 775 C C . ILE A 1 100 ? 17.238 -8.673 -26.836 1.00 91.38 100 ILE A C 1
ATOM 777 O O . ILE A 1 100 ? 16.563 -9.701 -26.888 1.00 91.38 100 ILE A O 1
ATOM 781 N N . LEU A 1 101 ? 17.163 -7.719 -27.770 1.00 90.12 101 LEU A N 1
ATOM 782 C CA . LEU A 1 101 ? 16.259 -7.792 -28.924 1.00 90.12 101 LEU A CA 1
ATOM 783 C C . LEU A 1 101 ? 16.653 -8.896 -29.922 1.00 90.12 101 LEU A C 1
ATOM 785 O O . LEU A 1 101 ? 15.792 -9.406 -30.639 1.00 90.12 101 LEU A O 1
ATOM 789 N N . ASP A 1 102 ? 17.931 -9.271 -29.991 1.00 88.69 102 ASP A N 1
ATOM 790 C CA . ASP A 1 102 ? 18.418 -10.384 -30.812 1.00 88.69 102 ASP A CA 1
ATOM 791 C C . ASP A 1 102 ? 18.063 -11.745 -30.219 1.00 88.69 102 ASP A C 1
ATOM 793 O O . ASP A 1 102 ? 17.636 -12.634 -30.955 1.00 88.69 102 ASP A O 1
ATOM 797 N N . VAL A 1 103 ? 18.213 -11.902 -28.902 1.00 88.88 103 VAL A N 1
ATOM 798 C CA . VAL A 1 103 ? 17.950 -13.169 -28.207 1.00 88.88 103 VAL A CA 1
ATOM 799 C C . VAL A 1 103 ? 16.455 -13.400 -28.004 1.00 88.88 103 VAL A C 1
ATOM 801 O O . VAL A 1 103 ? 15.972 -14.506 -28.237 1.00 88.88 103 VAL A O 1
ATOM 804 N N . GLN A 1 104 ? 15.725 -12.382 -27.544 1.00 85.56 104 GLN A N 1
ATOM 805 C CA . GLN A 1 104 ? 14.318 -12.522 -27.157 1.00 85.56 104 GLN A CA 1
ATOM 806 C C . GLN A 1 104 ? 13.340 -12.102 -28.265 1.00 85.56 104 GLN A C 1
ATOM 808 O O . GLN A 1 104 ? 12.183 -12.520 -28.262 1.00 85.56 104 GLN A O 1
ATOM 813 N N . GLY A 1 105 ? 13.799 -11.304 -29.233 1.00 85.25 105 GLY A N 1
ATOM 814 C CA . GLY A 1 105 ? 12.950 -10.690 -30.248 1.00 85.25 105 GLY A CA 1
ATOM 815 C C . GLY A 1 105 ? 12.353 -9.351 -29.804 1.00 85.25 105 GLY A C 1
ATOM 816 O O . GLY A 1 105 ? 12.538 -8.891 -28.680 1.00 85.25 105 GLY A O 1
ATOM 817 N N . ILE A 1 106 ? 11.640 -8.698 -30.725 1.00 84.75 106 ILE A N 1
ATOM 818 C CA . ILE A 1 106 ? 10.905 -7.462 -30.432 1.00 84.75 106 ILE A CA 1
ATOM 819 C C . ILE A 1 106 ? 9.534 -7.847 -29.872 1.00 84.75 106 ILE A C 1
ATOM 821 O O . ILE A 1 106 ? 8.782 -8.527 -30.579 1.00 84.75 106 ILE A O 1
ATOM 825 N N . PRO A 1 107 ? 9.178 -7.392 -28.660 1.00 82.88 107 PRO A N 1
ATOM 826 C CA . PRO A 1 107 ? 7.947 -7.819 -28.022 1.00 82.88 107 PRO A CA 1
ATOM 827 C C . PRO A 1 107 ? 6.677 -7.475 -28.799 1.00 82.88 107 PRO A C 1
ATOM 829 O O . PRO A 1 107 ? 6.543 -6.403 -29.401 1.00 82.88 107 PRO A O 1
ATOM 832 N N . GLY A 1 108 ? 5.705 -8.383 -28.745 1.00 80.44 108 GLY A N 1
ATOM 833 C CA . GLY A 1 108 ? 4.419 -8.251 -29.422 1.00 80.44 108 GLY A CA 1
ATOM 834 C C . GLY A 1 108 ? 3.506 -7.166 -28.844 1.00 80.44 108 GLY A C 1
ATOM 835 O O . GLY A 1 108 ? 2.635 -6.678 -29.572 1.00 80.44 108 GLY A O 1
ATOM 836 N N . PHE A 1 109 ? 3.712 -6.771 -27.584 1.00 81.12 109 PHE A N 1
ATOM 837 C CA . PHE A 1 109 ? 2.867 -5.798 -26.884 1.00 81.12 109 PHE A CA 1
ATOM 838 C C . PHE A 1 109 ? 3.081 -4.347 -27.333 1.00 81.12 109 PHE A C 1
ATOM 840 O O . PHE A 1 109 ? 2.106 -3.607 -27.418 1.00 81.12 109 PHE A O 1
ATOM 847 N N . PHE A 1 110 ? 4.306 -3.982 -27.725 1.00 81.62 110 PHE A N 1
ATOM 848 C CA . PHE A 1 110 ? 4.643 -2.630 -28.170 1.00 81.62 110 PHE A CA 1
ATOM 849 C C . PHE A 1 110 ? 3.756 -2.133 -29.321 1.00 81.62 110 PHE A C 1
ATOM 851 O O . PHE A 1 110 ? 3.347 -2.906 -30.206 1.00 81.62 110 PHE A O 1
ATOM 858 N N . SER A 1 111 ? 3.522 -0.818 -29.352 1.00 80.94 111 SER A N 1
ATOM 859 C CA . SER A 1 111 ? 2.793 -0.169 -30.442 1.00 80.94 111 SER A CA 1
ATOM 860 C C . SER A 1 111 ? 3.472 -0.427 -31.803 1.00 80.94 111 SER A C 1
ATOM 862 O O . SER A 1 111 ? 4.683 -0.668 -31.867 1.00 80.94 111 SER A O 1
ATOM 864 N N . PRO A 1 112 ? 2.738 -0.377 -32.933 1.00 82.81 112 PRO A N 1
ATOM 865 C CA . PRO A 1 112 ? 3.342 -0.526 -34.260 1.00 82.81 112 PRO A CA 1
ATOM 866 C C . PRO A 1 112 ? 4.492 0.458 -34.506 1.00 82.81 112 PRO A C 1
ATOM 868 O O . PRO A 1 112 ? 5.492 0.099 -35.125 1.00 82.81 112 PRO A O 1
ATOM 871 N N . PHE A 1 113 ? 4.371 1.677 -33.978 1.00 83.69 113 PHE A N 1
ATOM 872 C CA . PHE A 1 113 ? 5.418 2.688 -34.053 1.00 83.69 113 PHE A CA 1
ATOM 873 C C . PHE A 1 113 ? 6.664 2.277 -33.258 1.00 83.69 113 PHE A C 1
ATOM 875 O O . PHE A 1 113 ? 7.769 2.308 -33.799 1.00 83.69 113 PHE A O 1
ATOM 882 N N . ASP A 1 114 ? 6.493 1.818 -32.016 1.00 84.06 114 ASP A N 1
ATOM 883 C CA . ASP A 1 114 ? 7.604 1.365 -31.171 1.00 84.06 114 ASP A CA 1
ATOM 884 C C . ASP A 1 114 ? 8.309 0.148 -31.779 1.00 84.06 114 ASP A C 1
ATOM 886 O O . ASP A 1 114 ? 9.536 0.071 -31.768 1.00 84.06 114 ASP A O 1
ATOM 890 N N . LYS A 1 115 ? 7.563 -0.767 -32.409 1.00 84.69 115 LYS A N 1
ATOM 891 C CA . LYS A 1 115 ? 8.147 -1.896 -33.149 1.00 84.69 115 LYS A CA 1
ATOM 892 C C . LYS A 1 115 ? 9.032 -1.426 -34.294 1.00 84.69 115 LYS A C 1
ATOM 894 O O . LYS A 1 115 ? 10.148 -1.920 -34.426 1.00 84.69 115 LYS A O 1
ATOM 899 N N . VAL A 1 116 ? 8.575 -0.461 -35.092 1.00 83.94 116 VAL A N 1
ATOM 900 C CA . VAL A 1 116 ? 9.383 0.123 -36.175 1.00 83.94 116 VAL A CA 1
ATOM 901 C C . VAL A 1 116 ? 10.620 0.826 -35.610 1.00 83.94 116 VAL A C 1
ATOM 903 O O . VAL A 1 116 ? 11.712 0.671 -36.154 1.00 83.94 116 VAL A O 1
ATOM 906 N N . MET A 1 117 ? 10.490 1.549 -34.496 1.00 83.62 117 MET A N 1
ATOM 907 C CA . MET A 1 117 ? 11.628 2.180 -33.820 1.00 83.62 117 MET A CA 1
ATOM 908 C C . MET A 1 117 ? 12.648 1.150 -33.327 1.00 83.62 117 MET A C 1
ATOM 910 O O . MET A 1 117 ? 13.838 1.324 -33.573 1.00 83.62 117 MET A O 1
ATOM 914 N N . LEU A 1 118 ? 12.209 0.059 -32.696 1.00 85.50 118 LEU A N 1
ATOM 915 C CA . LEU A 1 118 ? 13.087 -1.013 -32.215 1.00 85.50 118 LEU A CA 1
ATOM 916 C C . LEU A 1 118 ? 13.726 -1.800 -33.370 1.00 85.50 118 LEU A C 1
ATOM 918 O O . LEU A 1 118 ? 14.899 -2.163 -33.290 1.00 85.50 118 LEU A O 1
ATOM 922 N N . GLN A 1 119 ? 13.003 -2.010 -34.474 1.00 84.50 119 GLN A N 1
ATOM 923 C CA . GLN A 1 119 ? 13.560 -2.596 -35.698 1.00 84.50 119 GLN A CA 1
ATOM 924 C C . GLN A 1 119 ? 14.656 -1.701 -36.280 1.00 84.50 119 GLN A C 1
ATOM 926 O O . GLN A 1 119 ? 15.775 -2.160 -36.507 1.00 84.50 119 GLN A O 1
ATOM 931 N N . ASN A 1 120 ? 14.375 -0.408 -36.449 1.00 80.56 120 ASN A N 1
ATOM 932 C CA . ASN A 1 120 ? 15.361 0.563 -36.921 1.00 80.56 120 ASN A CA 1
ATOM 933 C C . ASN A 1 120 ? 16.538 0.701 -35.949 1.00 80.56 120 ASN A C 1
ATOM 935 O O . ASN A 1 120 ? 17.676 0.866 -36.386 1.00 80.56 120 ASN A O 1
ATOM 939 N N . PHE A 1 121 ? 16.297 0.585 -34.642 1.00 83.50 121 PHE A N 1
ATOM 940 C CA . PHE A 1 121 ? 17.354 0.570 -33.639 1.00 83.50 121 PHE A CA 1
ATOM 941 C C . PHE A 1 121 ? 18.292 -0.627 -33.833 1.00 83.50 121 PHE A C 1
ATOM 943 O O . PHE A 1 121 ? 19.508 -0.458 -33.831 1.00 83.50 121 PHE A O 1
ATOM 950 N N . LYS A 1 122 ? 17.738 -1.817 -34.067 1.00 79.31 122 LYS A N 1
ATOM 951 C CA . LYS A 1 122 ? 18.516 -3.033 -34.328 1.00 79.31 122 LYS A CA 1
ATOM 952 C C . LYS A 1 122 ? 19.351 -2.935 -35.611 1.00 79.31 122 LYS A C 1
ATOM 954 O O . LYS A 1 122 ? 20.478 -3.416 -35.639 1.00 79.31 122 LYS A O 1
ATOM 959 N N . LEU A 1 123 ? 18.822 -2.291 -36.653 1.00 75.69 123 LEU A N 1
ATOM 960 C CA . LEU A 1 123 ? 19.523 -2.097 -37.928 1.00 75.69 123 LEU A CA 1
ATOM 961 C C . LEU A 1 123 ? 20.583 -0.982 -37.882 1.00 75.69 123 LEU A C 1
ATOM 963 O O . LEU A 1 123 ? 21.662 -1.147 -38.446 1.00 75.69 123 LEU A O 1
ATOM 967 N N . PHE A 1 124 ? 20.277 0.151 -37.240 1.00 72.25 124 PHE A N 1
ATOM 968 C CA . PHE A 1 124 ? 21.073 1.385 -37.337 1.00 72.25 124 PHE A CA 1
ATOM 969 C C . PHE A 1 124 ? 21.328 2.094 -35.995 1.00 72.25 124 PHE A C 1
ATOM 971 O O . PHE A 1 124 ? 22.268 2.879 -35.871 1.00 72.25 124 PHE A O 1
ATOM 978 N N . GLY A 1 125 ? 20.501 1.857 -34.978 1.00 62.56 125 GLY A N 1
ATOM 979 C CA . GLY A 1 125 ? 20.535 2.581 -33.701 1.00 62.56 125 GLY A CA 1
ATOM 980 C C . GLY A 1 125 ? 21.751 2.292 -32.824 1.00 62.56 125 GLY A C 1
ATOM 981 O O . GLY A 1 125 ? 22.109 3.143 -32.005 1.00 62.56 125 GLY A O 1
ATOM 982 N N . SER A 1 126 ? 22.423 1.158 -33.032 1.00 65.62 126 SER A N 1
ATOM 983 C CA . SER A 1 126 ? 23.704 0.828 -32.394 1.00 65.62 126 SER A CA 1
ATOM 984 C C . SER A 1 126 ? 24.882 1.659 -32.926 1.00 65.62 126 SER A C 1
ATOM 986 O O . SER A 1 126 ? 25.894 1.783 -32.236 1.00 65.62 126 SER A O 1
ATOM 988 N N . PHE A 1 127 ? 24.752 2.287 -34.103 1.00 71.25 127 PHE A N 1
ATOM 989 C CA . PHE A 1 127 ? 25.813 3.101 -34.713 1.00 71.25 127 PHE A CA 1
ATOM 990 C C . PHE A 1 127 ? 25.861 4.546 -34.193 1.00 71.25 127 PHE A C 1
ATOM 992 O O . PHE A 1 127 ? 26.920 5.169 -34.247 1.00 71.25 127 PHE A O 1
ATOM 999 N N . LEU A 1 128 ? 24.758 5.076 -33.643 1.00 83.50 128 LEU A N 1
ATOM 1000 C CA . LEU A 1 128 ? 24.706 6.405 -33.005 1.00 83.50 128 LEU A CA 1
ATOM 1001 C C . LEU A 1 128 ? 24.084 6.362 -31.590 1.00 83.50 128 LEU A C 1
ATOM 1003 O O . LEU A 1 128 ? 23.027 6.964 -31.360 1.00 83.50 128 LEU A O 1
ATOM 1007 N N . PRO A 1 129 ? 24.737 5.705 -30.606 1.00 84.19 129 PRO A N 1
ATOM 1008 C CA . PRO A 1 129 ? 24.193 5.554 -29.250 1.00 84.19 129 PRO A CA 1
ATOM 1009 C C . PRO A 1 129 ? 23.919 6.872 -28.522 1.00 84.19 129 PRO A C 1
ATOM 1011 O O . PRO A 1 129 ? 23.050 6.930 -27.655 1.00 84.19 129 PRO A O 1
ATOM 1014 N N . SER A 1 130 ? 24.638 7.941 -28.878 1.00 85.06 130 SER A N 1
ATOM 1015 C CA . SER A 1 130 ? 24.467 9.281 -28.307 1.00 85.06 130 SER A CA 1
ATOM 1016 C C . SER A 1 130 ? 23.100 9.905 -28.593 1.00 85.06 130 SER A C 1
ATOM 1018 O O . SER A 1 130 ? 22.668 10.771 -27.838 1.00 85.06 130 SER A O 1
ATOM 1020 N N . VAL A 1 131 ? 22.411 9.461 -29.647 1.00 85.25 131 VAL A N 1
ATOM 1021 C CA . VAL A 1 131 ? 21.069 9.937 -30.011 1.00 85.25 131 VAL A CA 1
ATOM 1022 C C . VAL A 1 131 ? 20.011 8.908 -29.630 1.00 85.25 131 VAL A C 1
ATOM 1024 O O . VAL A 1 131 ? 18.994 9.259 -29.034 1.00 85.25 131 VAL A O 1
ATOM 1027 N N . SER A 1 132 ? 20.245 7.631 -29.939 1.00 85.06 132 SER A N 1
ATOM 1028 C CA . SER A 1 132 ? 19.245 6.578 -29.752 1.00 85.06 132 SER A CA 1
ATOM 1029 C C . SER A 1 132 ? 18.967 6.282 -28.276 1.00 85.06 132 SER A C 1
ATOM 1031 O O . SER A 1 132 ? 17.805 6.236 -27.870 1.00 85.06 132 SER A O 1
ATOM 1033 N N . MET A 1 133 ? 20.002 6.151 -27.441 1.00 88.81 133 MET A N 1
ATOM 1034 C CA . MET A 1 133 ? 19.825 5.746 -26.042 1.00 88.81 133 MET A CA 1
ATOM 1035 C C . MET A 1 133 ? 19.097 6.783 -25.176 1.00 88.81 133 MET A C 1
ATOM 1037 O O . MET A 1 133 ? 18.215 6.377 -24.416 1.00 88.81 133 MET A O 1
ATOM 1041 N N . PRO A 1 134 ? 19.368 8.101 -25.281 1.00 87.75 134 PRO A N 1
ATOM 1042 C CA . PRO A 1 134 ? 18.567 9.101 -24.577 1.00 87.75 134 PRO A CA 1
ATOM 1043 C C . PRO A 1 134 ? 17.088 9.093 -24.978 1.00 87.75 134 PRO A C 1
ATOM 1045 O O . PRO A 1 134 ? 16.230 9.278 -24.116 1.00 87.75 134 PRO A O 1
ATOM 1048 N N . LEU A 1 135 ? 16.769 8.848 -26.255 1.00 86.12 135 LEU A N 1
ATOM 1049 C CA . LEU A 1 135 ? 15.381 8.745 -26.721 1.00 86.12 135 LEU A CA 1
ATOM 1050 C C . LEU A 1 135 ? 14.682 7.512 -26.142 1.00 86.12 135 LEU A C 1
ATOM 1052 O O . LEU A 1 135 ? 13.565 7.636 -25.638 1.00 86.12 135 LEU A O 1
ATOM 1056 N N . VAL A 1 136 ? 15.354 6.354 -26.142 1.00 86.31 136 VAL A N 1
ATOM 1057 C CA . VAL A 1 136 ? 14.840 5.126 -25.512 1.00 86.31 136 VAL A CA 1
ATOM 1058 C C . VAL A 1 136 ? 14.613 5.351 -24.016 1.00 86.31 136 VAL A C 1
ATOM 1060 O O . VAL A 1 136 ? 13.521 5.078 -23.521 1.00 86.31 136 VAL A O 1
ATOM 1063 N N . LYS A 1 137 ? 15.593 5.927 -23.303 1.00 87.00 137 LYS A N 1
ATOM 1064 C CA . LYS A 1 137 ? 15.461 6.253 -21.873 1.00 87.00 137 LYS A CA 1
ATOM 1065 C C . LYS A 1 137 ? 14.273 7.185 -21.624 1.00 87.00 137 LYS A C 1
ATOM 1067 O O . LYS A 1 137 ? 13.466 6.921 -20.740 1.00 87.00 137 L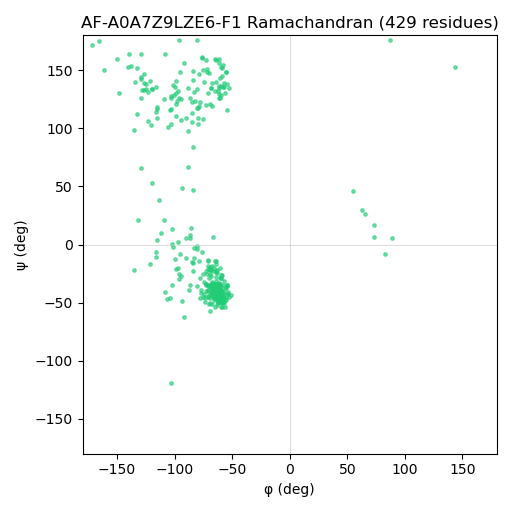YS A O 1
ATOM 1072 N N . LYS A 1 138 ? 14.130 8.250 -22.421 1.00 85.88 138 LYS A N 1
ATOM 1073 C CA . LYS A 1 138 ? 13.033 9.219 -22.290 1.00 85.88 138 LYS A CA 1
ATOM 1074 C C . LYS A 1 138 ? 11.663 8.575 -22.515 1.00 85.88 138 LYS A C 1
ATOM 1076 O O . LYS A 1 138 ? 10.744 8.854 -21.752 1.00 85.88 138 LYS A O 1
ATOM 1081 N N . LYS A 1 139 ? 11.527 7.715 -23.529 1.00 85.00 139 LYS A N 1
ATOM 1082 C CA . LYS A 1 139 ? 10.288 6.967 -23.790 1.00 85.00 139 LYS A CA 1
ATOM 1083 C C . LYS A 1 139 ? 9.960 6.024 -22.632 1.00 85.00 139 LYS A C 1
ATOM 1085 O O . LYS A 1 139 ? 8.835 6.050 -22.157 1.00 85.00 139 LYS A O 1
ATOM 1090 N N . MET A 1 140 ? 10.936 5.268 -22.126 1.00 82.94 140 MET A N 1
ATOM 1091 C CA . MET A 1 140 ? 10.718 4.363 -20.990 1.00 82.94 140 MET A CA 1
ATOM 1092 C C . MET A 1 140 ? 10.307 5.110 -19.717 1.00 82.94 140 MET A C 1
ATOM 1094 O O . MET A 1 140 ? 9.349 4.705 -19.067 1.00 82.94 140 MET A O 1
ATOM 1098 N N . LEU A 1 141 ? 10.962 6.233 -19.400 1.00 81.50 141 LEU A N 1
ATOM 1099 C CA . LEU A 1 141 ? 10.569 7.075 -18.265 1.00 81.50 141 LEU A CA 1
ATOM 1100 C C . LEU A 1 141 ? 9.143 7.619 -18.426 1.00 81.50 141 LEU A C 1
ATOM 1102 O O . LEU A 1 141 ? 8.378 7.603 -17.464 1.00 81.50 141 LEU A O 1
ATOM 1106 N N . HIS A 1 142 ? 8.772 8.047 -19.636 1.00 83.56 142 HIS A N 1
ATOM 1107 C CA . HIS A 1 142 ? 7.425 8.535 -19.934 1.00 83.56 142 HIS A CA 1
ATOM 1108 C C . HIS A 1 142 ? 6.346 7.456 -19.761 1.00 83.56 142 HIS A C 1
ATOM 1110 O O . HIS A 1 142 ? 5.293 7.742 -19.203 1.00 83.56 142 HIS A O 1
ATOM 1116 N N . GLU A 1 143 ? 6.609 6.211 -20.167 1.00 80.38 143 GLU A N 1
ATOM 1117 C CA . GLU A 1 143 ? 5.664 5.105 -19.940 1.00 80.38 143 GLU A CA 1
ATOM 1118 C C . GLU A 1 143 ? 5.468 4.813 -18.445 1.00 80.38 143 GLU A C 1
ATOM 1120 O O . GLU A 1 143 ? 4.366 4.500 -17.994 1.00 80.38 143 GLU A O 1
ATOM 1125 N N . THR A 1 144 ? 6.521 4.967 -17.639 1.00 80.31 144 THR A N 1
ATOM 1126 C CA . THR A 1 144 ? 6.453 4.712 -16.192 1.00 80.31 144 THR A CA 1
ATOM 1127 C C . THR A 1 144 ? 5.949 5.895 -15.364 1.00 80.31 144 THR A C 1
ATOM 1129 O O . THR A 1 144 ? 5.570 5.693 -14.210 1.00 80.31 144 THR A O 1
ATOM 1132 N N . SER A 1 145 ? 5.903 7.114 -15.917 1.00 79.31 145 SER A N 1
ATOM 1133 C CA . SER A 1 145 ? 5.644 8.339 -15.139 1.00 79.31 145 SER A CA 1
ATOM 1134 C C . SER A 1 145 ? 4.234 8.430 -14.563 1.00 79.31 145 SER A C 1
ATOM 1136 O O . SER A 1 145 ? 3.989 9.205 -13.646 1.00 79.31 145 SER A O 1
ATOM 1138 N N . ASN A 1 146 ? 3.295 7.645 -15.098 1.00 78.44 146 ASN A N 1
ATOM 1139 C CA . ASN A 1 146 ? 1.947 7.564 -14.543 1.00 78.44 146 ASN A CA 1
ATOM 1140 C C . ASN A 1 146 ? 1.921 6.808 -13.207 1.00 78.44 146 ASN A C 1
ATOM 1142 O O . ASN A 1 146 ? 1.023 7.053 -12.411 1.00 78.44 146 ASN A O 1
ATOM 1146 N N . VAL A 1 147 ? 2.892 5.917 -12.969 1.00 82.25 147 VAL A N 1
ATOM 1147 C CA . VAL A 1 147 ? 2.957 5.030 -11.796 1.00 82.25 147 VAL A CA 1
ATOM 1148 C C . VAL A 1 147 ? 4.058 5.459 -10.828 1.00 82.25 147 VAL A C 1
ATOM 1150 O O . VAL A 1 147 ? 3.843 5.428 -9.621 1.00 82.25 147 VAL A O 1
ATOM 1153 N N . VAL A 1 148 ? 5.229 5.859 -11.336 1.00 87.56 148 VAL A N 1
ATOM 1154 C CA . VAL A 1 148 ? 6.360 6.330 -10.524 1.00 87.56 148 VAL A CA 1
ATOM 1155 C C . VAL A 1 148 ? 6.458 7.843 -10.622 1.00 87.56 148 VAL A C 1
ATOM 1157 O O . VAL A 1 148 ? 6.722 8.395 -11.690 1.00 87.56 148 VAL A O 1
ATOM 1160 N N . LEU A 1 149 ? 6.260 8.507 -9.489 1.00 87.69 149 LEU A N 1
ATOM 1161 C CA . LEU A 1 149 ? 6.300 9.955 -9.397 1.00 87.69 149 LEU A CA 1
ATOM 1162 C C . LEU A 1 149 ? 7.746 10.478 -9.349 1.00 87.69 149 LEU A C 1
ATOM 1164 O O . LEU A 1 149 ? 8.615 9.848 -8.736 1.00 87.69 149 LEU A O 1
ATOM 1168 N N . PRO A 1 150 ? 8.010 11.661 -9.924 1.00 87.38 150 PRO A N 1
ATOM 1169 C CA . PRO A 1 150 ? 9.233 12.406 -9.643 1.00 87.38 150 PRO A CA 1
ATOM 1170 C C . PRO A 1 150 ? 9.289 12.779 -8.154 1.00 87.38 150 PRO A C 1
ATOM 1172 O O . PRO A 1 150 ? 8.347 13.370 -7.621 1.00 87.38 150 PRO A O 1
ATOM 1175 N N . ALA A 1 151 ? 10.377 12.422 -7.469 1.00 86.06 151 ALA A N 1
ATOM 1176 C CA . ALA A 1 151 ? 10.580 12.749 -6.055 1.00 86.06 151 ALA A CA 1
ATOM 1177 C C . ALA A 1 151 ? 11.144 14.163 -5.834 1.00 86.06 151 ALA A C 1
ATOM 1179 O O . ALA A 1 151 ? 11.327 14.575 -4.688 1.00 86.06 151 ALA A O 1
ATOM 1180 N N . GLU A 1 152 ? 11.451 14.909 -6.897 1.00 89.81 152 GLU A N 1
ATOM 1181 C CA . GLU A 1 152 ? 11.854 16.308 -6.801 1.00 89.81 152 GLU A CA 1
ATOM 1182 C C . GLU A 1 152 ? 10.720 17.143 -6.187 1.00 89.81 152 GLU A C 1
ATOM 1184 O O . GLU A 1 152 ? 9.575 17.094 -6.643 1.00 89.81 152 GLU A O 1
ATOM 1189 N N . THR A 1 153 ? 11.045 17.932 -5.157 1.00 88.88 153 THR A N 1
ATOM 1190 C CA . THR A 1 153 ? 10.071 18.591 -4.271 1.00 88.88 153 THR A CA 1
ATOM 1191 C C . THR A 1 153 ? 8.991 19.372 -5.014 1.00 88.88 153 THR A C 1
ATOM 1193 O O . THR A 1 153 ? 7.820 19.269 -4.666 1.00 88.88 153 THR A O 1
ATOM 1196 N N . GLU A 1 154 ? 9.348 20.133 -6.050 1.00 90.50 154 GLU A N 1
ATOM 1197 C CA . GLU A 1 154 ? 8.382 20.926 -6.820 1.00 90.50 154 GLU A CA 1
ATOM 1198 C C . GLU A 1 154 ? 7.352 20.041 -7.538 1.00 90.50 154 GLU A C 1
ATOM 1200 O O . GLU A 1 154 ? 6.143 20.271 -7.435 1.00 90.50 154 GLU A O 1
ATOM 1205 N N . HIS A 1 155 ? 7.819 19.001 -8.232 1.00 91.12 155 HIS A N 1
ATOM 1206 C CA . HIS A 1 155 ? 6.953 18.096 -8.981 1.00 91.12 155 HIS A CA 1
ATOM 1207 C C . HIS A 1 155 ? 6.099 17.234 -8.052 1.00 91.12 155 HIS A C 1
ATOM 1209 O O . HIS A 1 155 ? 4.890 17.119 -8.273 1.00 91.12 155 HIS A O 1
ATOM 1215 N N . LEU A 1 156 ? 6.700 16.698 -6.986 1.00 93.06 156 LEU A N 1
ATOM 1216 C CA . LEU A 1 156 ? 5.985 15.917 -5.985 1.00 93.06 156 LEU A CA 1
ATOM 1217 C C . LEU A 1 156 ? 4.903 16.767 -5.306 1.00 93.06 156 LEU A C 1
ATOM 1219 O O . LEU A 1 156 ? 3.747 16.356 -5.259 1.00 93.06 156 LEU A O 1
ATOM 1223 N N . ASN A 1 157 ? 5.227 17.984 -4.859 1.00 95.25 157 ASN A N 1
ATOM 1224 C CA . ASN A 1 157 ? 4.268 18.861 -4.178 1.00 95.25 157 ASN A CA 1
ATOM 1225 C C . ASN A 1 157 ? 3.102 19.256 -5.074 1.00 95.25 157 ASN A C 1
ATOM 1227 O O . ASN A 1 157 ? 1.959 19.293 -4.609 1.00 95.25 157 ASN A O 1
ATOM 1231 N N . LYS A 1 158 ? 3.372 19.530 -6.355 1.00 94.88 158 LYS A N 1
ATOM 1232 C CA . LYS A 1 158 ? 2.319 19.798 -7.334 1.00 94.88 158 LYS A CA 1
ATOM 1233 C C . LYS A 1 158 ? 1.368 18.606 -7.436 1.00 94.88 158 LYS A C 1
ATOM 1235 O O . LYS A 1 158 ? 0.163 18.786 -7.281 1.00 94.88 158 LYS A O 1
ATOM 1240 N N . HIS A 1 159 ? 1.908 17.397 -7.605 1.00 94.44 159 HIS A N 1
ATOM 1241 C CA . HIS A 1 159 ? 1.107 16.174 -7.713 1.00 94.44 159 HIS A CA 1
ATOM 1242 C C . HIS A 1 159 ? 0.271 15.906 -6.456 1.00 94.44 159 HIS A C 1
ATOM 1244 O O . HIS A 1 159 ? -0.932 15.664 -6.552 1.00 94.44 159 HIS A O 1
ATOM 1250 N N . LEU A 1 160 ? 0.878 16.009 -5.270 1.00 95.12 160 LEU A N 1
ATOM 1251 C CA . LEU A 1 160 ? 0.189 15.827 -3.987 1.00 95.12 160 LEU A CA 1
ATOM 1252 C C . LEU A 1 160 ? -0.933 16.860 -3.794 1.00 95.12 160 LEU A C 1
ATOM 1254 O O . LEU A 1 160 ? -2.030 16.514 -3.356 1.00 95.12 160 LEU A O 1
ATOM 1258 N N . THR A 1 161 ? -0.692 18.116 -4.175 1.00 94.25 161 THR A N 1
ATOM 1259 C CA . THR A 1 161 ? -1.698 19.187 -4.092 1.00 94.25 161 THR A CA 1
ATOM 1260 C C . THR A 1 161 ? -2.854 18.954 -5.064 1.00 94.25 161 THR A C 1
ATOM 1262 O O . THR A 1 161 ? -4.015 19.137 -4.696 1.00 94.25 161 THR A O 1
ATOM 1265 N N . ASP A 1 162 ? -2.564 18.526 -6.293 1.00 93.69 162 ASP A N 1
ATOM 1266 C CA . ASP A 1 162 ? -3.590 18.241 -7.297 1.00 93.69 162 ASP A CA 1
ATOM 1267 C C . ASP A 1 162 ? -4.468 17.050 -6.887 1.00 93.69 162 ASP A C 1
ATOM 1269 O O . ASP A 1 162 ? -5.683 17.092 -7.083 1.00 93.69 162 ASP A O 1
ATOM 1273 N N . ARG A 1 163 ? -3.891 16.027 -6.242 1.00 93.44 163 ARG A N 1
ATOM 1274 C CA . ARG A 1 163 ? -4.649 14.904 -5.666 1.00 93.44 163 ARG A CA 1
ATOM 1275 C C . ARG A 1 163 ? -5.494 15.322 -4.469 1.00 93.44 163 ARG A C 1
ATOM 1277 O O . ARG A 1 163 ? -6.676 14.988 -4.430 1.00 93.44 163 ARG A O 1
ATOM 1284 N N . ARG A 1 164 ? -4.958 16.154 -3.575 1.00 92.56 164 ARG A N 1
ATOM 1285 C CA . ARG A 1 164 ? -5.727 16.723 -2.459 1.00 92.56 164 ARG A CA 1
ATOM 1286 C C . ARG A 1 164 ? -6.955 17.504 -2.941 1.00 92.56 164 ARG A C 1
ATOM 1288 O O . ARG A 1 164 ? -8.029 17.357 -2.371 1.00 92.56 164 ARG A O 1
ATOM 1295 N N . ARG A 1 165 ? -6.834 18.291 -4.018 1.00 91.62 165 ARG A N 1
ATOM 1296 C CA . ARG A 1 165 ? -7.972 19.012 -4.633 1.00 91.62 165 ARG A CA 1
ATOM 1297 C C . ARG A 1 165 ? -9.056 18.086 -5.190 1.00 91.62 165 ARG A C 1
ATOM 1299 O O . ARG A 1 165 ? -10.183 18.526 -5.366 1.00 91.62 165 ARG A O 1
ATOM 1306 N N . GLN A 1 166 ? -8.713 16.835 -5.482 1.00 90.75 166 GLN A N 1
ATOM 1307 C CA . GLN A 1 166 ? -9.642 15.801 -5.942 1.00 90.75 166 GLN A CA 1
ATOM 1308 C C . GLN A 1 166 ? -10.248 14.998 -4.778 1.00 90.75 166 GLN A C 1
ATOM 1310 O O . GLN A 1 166 ? -10.913 14.001 -5.037 1.00 90.75 166 GLN A O 1
ATOM 1315 N N . GLY A 1 167 ? -9.982 15.378 -3.520 1.00 90.25 167 GLY A N 1
ATOM 1316 C CA . GLY A 1 167 ? -10.406 14.620 -2.337 1.00 90.25 167 GLY A CA 1
ATOM 1317 C C . GLY A 1 167 ? -9.615 13.326 -2.121 1.00 90.25 167 GLY A C 1
ATOM 1318 O O . GLY A 1 167 ? -10.053 12.449 -1.390 1.00 90.25 167 GLY A O 1
ATOM 1319 N N . ILE A 1 168 ? -8.455 13.172 -2.769 1.00 93.19 168 ILE A N 1
ATOM 1320 C CA . ILE A 1 168 ? -7.662 11.940 -2.724 1.00 93.19 168 ILE A CA 1
ATOM 1321 C C . ILE A 1 168 ? -6.475 12.123 -1.783 1.00 93.19 168 ILE A C 1
ATOM 1323 O O . ILE A 1 168 ? -5.665 13.041 -1.953 1.00 93.19 168 ILE A O 1
ATOM 1327 N N . ARG A 1 169 ? -6.327 11.194 -0.836 1.00 95.69 169 ARG A N 1
ATOM 1328 C CA . ARG A 1 169 ? -5.169 11.121 0.059 1.00 95.69 169 ARG A CA 1
ATOM 1329 C C . ARG A 1 169 ? -4.033 10.362 -0.618 1.00 95.69 169 ARG A C 1
ATOM 1331 O O . ARG A 1 169 ? -4.258 9.444 -1.408 1.00 95.69 169 ARG A O 1
ATOM 1338 N N . MET A 1 170 ? -2.796 10.712 -0.279 1.00 96.38 170 MET A N 1
ATOM 1339 C CA . MET A 1 170 ? -1.599 10.138 -0.897 1.00 96.38 170 MET A CA 1
ATOM 1340 C C . MET A 1 170 ? -0.664 9.553 0.156 1.00 96.38 170 MET A C 1
ATOM 1342 O O . MET A 1 170 ? -0.347 10.201 1.152 1.00 96.38 170 MET A O 1
ATOM 1346 N N . ASN A 1 171 ? -0.189 8.342 -0.107 1.00 97.81 171 ASN A N 1
ATOM 1347 C CA . ASN A 1 171 ? 0.839 7.666 0.663 1.00 97.81 171 ASN A CA 1
ATOM 1348 C C . ASN A 1 171 ? 2.084 7.473 -0.197 1.00 97.81 171 ASN A C 1
ATOM 1350 O O . ASN A 1 171 ? 2.088 6.671 -1.130 1.00 97.81 171 ASN A O 1
ATOM 1354 N N . VAL A 1 172 ? 3.133 8.222 0.120 1.00 97.81 172 VAL A N 1
ATOM 1355 C CA . VAL A 1 172 ? 4.360 8.252 -0.674 1.00 97.81 172 VAL A CA 1
ATOM 1356 C C . VAL A 1 172 ? 5.315 7.162 -0.202 1.00 97.81 172 VAL A C 1
ATOM 1358 O O . VAL A 1 172 ? 5.557 7.012 0.991 1.00 97.81 172 VAL A O 1
ATOM 1361 N N . ASN A 1 173 ? 5.909 6.430 -1.139 1.00 96.81 173 ASN A N 1
ATOM 1362 C CA . ASN A 1 173 ? 7.046 5.552 -0.877 1.00 96.81 173 ASN A CA 1
ATOM 1363 C C . ASN A 1 173 ? 8.262 6.063 -1.653 1.00 96.81 173 ASN A C 1
ATOM 1365 O O . ASN A 1 173 ? 8.263 6.031 -2.883 1.00 96.81 173 ASN A O 1
ATOM 1369 N N . LEU A 1 174 ? 9.301 6.516 -0.948 1.00 94.69 174 LEU A N 1
ATOM 1370 C CA . LEU A 1 174 ? 10.541 6.946 -1.595 1.00 94.69 174 LEU A CA 1
ATOM 1371 C C . LEU A 1 174 ? 11.339 5.720 -2.048 1.00 94.69 174 LEU A C 1
ATOM 1373 O O . LEU A 1 174 ? 11.928 4.997 -1.237 1.00 94.69 174 LEU A O 1
ATOM 1377 N N . LEU A 1 175 ? 11.359 5.506 -3.360 1.00 90.31 175 LEU A N 1
ATOM 1378 C CA . LEU A 1 175 ? 12.158 4.480 -4.003 1.00 90.31 175 LEU A CA 1
ATOM 1379 C C . LEU A 1 175 ? 13.642 4.834 -3.941 1.00 90.31 175 LEU A C 1
ATOM 1381 O O . LEU A 1 175 ? 14.051 5.991 -4.026 1.00 90.31 175 LEU A O 1
ATOM 1385 N N . GLY A 1 176 ? 14.455 3.793 -3.846 1.00 84.62 176 GLY A N 1
ATOM 1386 C CA . GLY A 1 176 ? 15.891 3.882 -4.017 1.00 84.62 176 GLY A CA 1
ATOM 1387 C C . GLY A 1 176 ? 16.505 2.494 -4.042 1.00 84.62 176 GLY A C 1
ATOM 1388 O O . GLY A 1 176 ? 15.829 1.501 -3.767 1.00 84.62 176 GLY A O 1
ATOM 1389 N N . GLU A 1 177 ? 17.791 2.441 -4.364 1.00 81.25 177 GLU A N 1
ATOM 1390 C CA . GLU A 1 177 ? 18.547 1.193 -4.429 1.00 81.25 177 GLU A CA 1
ATOM 1391 C C . GLU A 1 177 ? 18.591 0.477 -3.072 1.00 81.25 177 GLU A C 1
ATOM 1393 O O . GLU A 1 177 ? 18.370 1.084 -2.012 1.00 81.25 177 GLU A O 1
ATOM 1398 N N . SER A 1 178 ? 18.876 -0.828 -3.124 1.00 83.62 178 SER A N 1
ATOM 1399 C CA . SER A 1 178 ? 19.160 -1.636 -1.941 1.00 83.62 178 SER A CA 1
ATOM 1400 C C . SER A 1 178 ? 20.332 -1.042 -1.167 1.00 83.62 178 SER A C 1
ATOM 1402 O O . SER A 1 178 ? 21.350 -0.667 -1.748 1.00 83.62 178 SER A O 1
ATOM 1404 N N . LEU A 1 179 ? 20.193 -0.972 0.156 1.00 89.44 179 LEU A N 1
ATOM 1405 C CA . LEU A 1 179 ? 21.253 -0.465 1.016 1.00 89.44 179 LEU A CA 1
ATOM 1406 C C . LEU A 1 179 ? 22.409 -1.467 1.074 1.00 89.44 179 LEU A C 1
ATOM 1408 O O . LEU A 1 179 ? 22.202 -2.646 1.349 1.00 89.44 179 LEU A O 1
ATOM 1412 N N . ILE A 1 180 ? 23.629 -0.986 0.849 1.00 86.81 180 ILE A N 1
ATOM 1413 C CA . ILE A 1 180 ? 24.861 -1.785 0.929 1.00 86.81 180 ILE A CA 1
ATOM 1414 C C . ILE A 1 180 ? 25.555 -1.573 2.288 1.00 86.81 180 ILE A C 1
ATOM 1416 O O . ILE A 1 180 ? 26.330 -2.417 2.730 1.00 86.81 180 ILE A O 1
ATOM 1420 N N . GLY A 1 181 ? 25.262 -0.472 2.992 1.00 94.12 181 GLY A N 1
ATOM 1421 C CA . GLY A 1 181 ? 25.821 -0.213 4.318 1.00 94.12 181 GLY A CA 1
ATOM 1422 C C . GLY A 1 181 ? 25.125 0.898 5.101 1.00 94.12 181 GLY A C 1
ATOM 1423 O O . GLY A 1 181 ? 24.253 1.607 4.596 1.00 94.12 181 GLY A O 1
ATOM 1424 N N . GLU A 1 182 ? 25.560 1.079 6.348 1.00 94.44 182 GLU A N 1
ATOM 1425 C CA . GLU A 1 182 ? 24.900 1.960 7.320 1.00 94.44 182 GLU A CA 1
ATOM 1426 C C . GLU A 1 182 ? 24.913 3.438 6.938 1.00 94.44 182 GLU A C 1
ATOM 1428 O O . GLU A 1 182 ? 23.946 4.143 7.207 1.00 94.44 182 GLU A O 1
ATOM 1433 N N . LYS A 1 183 ? 25.945 3.907 6.227 1.00 95.06 183 LYS A N 1
ATOM 1434 C CA . LYS A 1 183 ? 25.970 5.285 5.715 1.00 95.06 183 LYS A CA 1
ATOM 1435 C C . LYS A 1 183 ? 24.747 5.578 4.833 1.00 95.06 183 LYS A C 1
ATOM 1437 O O . LYS A 1 183 ? 24.062 6.568 5.056 1.00 95.06 183 LYS A O 1
ATOM 1442 N N . GLN A 1 184 ? 24.448 4.689 3.883 1.00 93.31 184 GLN A N 1
ATOM 1443 C CA . GLN A 1 184 ? 23.290 4.834 2.994 1.00 93.31 184 GLN A CA 1
ATOM 1444 C C . GLN A 1 184 ? 21.970 4.682 3.759 1.00 93.31 184 GLN A C 1
ATOM 1446 O O . GLN A 1 184 ? 20.986 5.335 3.425 1.00 93.31 184 GLN A O 1
ATOM 1451 N N . SER A 1 185 ? 21.951 3.842 4.800 1.00 94.44 185 SER A N 1
ATOM 1452 C CA . SER A 1 185 ? 20.794 3.705 5.688 1.00 94.44 185 SER A CA 1
ATOM 1453 C C . SER A 1 185 ? 20.471 5.011 6.407 1.00 94.44 185 SER A C 1
ATOM 1455 O O . SER A 1 185 ? 19.320 5.436 6.420 1.00 94.44 185 SER A O 1
ATOM 1457 N N . LEU A 1 186 ? 21.483 5.678 6.961 1.00 95.56 186 LEU A N 1
ATOM 1458 C CA . LEU A 1 186 ? 21.316 6.963 7.635 1.00 95.56 186 LEU A CA 1
ATOM 1459 C C . LEU A 1 186 ? 20.901 8.064 6.649 1.00 95.56 186 LEU A C 1
ATOM 1461 O O . LEU A 1 186 ? 19.976 8.817 6.935 1.00 95.56 186 LEU A O 1
ATOM 1465 N N . GLU A 1 187 ? 21.499 8.111 5.455 1.00 94.94 187 GLU A N 1
ATOM 1466 C CA . GLU A 1 187 ? 21.090 9.035 4.381 1.00 94.94 187 GLU A CA 1
ATOM 1467 C C . GLU A 1 187 ? 19.624 8.821 3.957 1.00 94.94 187 GLU A C 1
ATOM 1469 O O . GLU A 1 187 ? 18.882 9.781 3.715 1.00 94.94 187 GLU A O 1
ATOM 1474 N N . ARG A 1 188 ? 19.175 7.560 3.900 1.00 94.88 188 ARG A N 1
ATOM 1475 C CA . ARG A 1 188 ? 17.783 7.211 3.597 1.00 94.88 188 ARG A CA 1
ATOM 1476 C C . ARG A 1 188 ? 16.833 7.654 4.706 1.00 94.88 188 ARG A C 1
ATOM 1478 O O . ARG A 1 188 ? 15.782 8.213 4.402 1.00 94.88 188 ARG A O 1
ATOM 1485 N N . ILE A 1 189 ? 17.209 7.457 5.967 1.00 96.75 189 ILE A N 1
ATOM 1486 C CA . ILE A 1 189 ? 16.432 7.920 7.123 1.00 96.75 189 ILE A CA 1
ATOM 1487 C C . ILE A 1 189 ? 16.304 9.440 7.110 1.00 96.75 189 ILE A C 1
ATOM 1489 O O . ILE A 1 189 ? 15.195 9.944 7.257 1.00 96.75 189 ILE A O 1
ATOM 1493 N N . GLU A 1 190 ? 17.386 10.178 6.863 1.00 96.81 190 GLU A N 1
ATOM 1494 C CA . GLU A 1 190 ? 17.311 11.640 6.756 1.00 96.81 190 GLU A CA 1
ATOM 1495 C C . GLU A 1 190 ? 16.402 12.090 5.605 1.00 96.81 190 GLU A C 1
ATOM 1497 O O . GLU A 1 190 ? 15.620 13.024 5.775 1.00 96.81 190 GLU A O 1
ATOM 1502 N N . SER A 1 191 ? 16.394 11.365 4.481 1.00 95.44 191 SER A N 1
ATOM 1503 C CA . SER A 1 191 ? 15.443 11.620 3.389 1.00 95.44 191 SER A CA 1
ATOM 1504 C C . SER A 1 191 ? 13.984 11.391 3.819 1.00 95.44 191 SER A C 1
ATOM 1506 O O . SER A 1 191 ? 13.100 12.150 3.424 1.00 95.44 191 SER A O 1
ATOM 1508 N N . TYR A 1 192 ? 13.709 10.382 4.656 1.00 97.50 192 TYR A N 1
ATOM 1509 C CA . TYR A 1 192 ? 12.377 10.177 5.240 1.00 97.50 192 TYR A CA 1
ATOM 1510 C C . TYR A 1 192 ? 11.993 11.294 6.210 1.00 97.50 192 TYR A C 1
ATOM 1512 O O . TYR A 1 192 ? 10.862 11.774 6.161 1.00 97.50 192 TYR A O 1
ATOM 1520 N N . LYS A 1 193 ? 12.925 11.755 7.049 1.00 98.00 193 LYS A N 1
ATOM 1521 C CA . LYS A 1 193 ? 12.696 12.890 7.955 1.00 98.00 193 LYS A CA 1
ATOM 1522 C C . LYS A 1 193 ? 12.409 14.178 7.184 1.00 98.00 193 LYS A C 1
ATOM 1524 O O . LYS A 1 193 ? 11.495 14.912 7.546 1.00 98.00 193 LYS A O 1
ATOM 1529 N N . GLU A 1 194 ? 13.149 14.450 6.111 1.00 96.69 194 GLU A N 1
ATOM 1530 C CA . GLU A 1 194 ? 12.895 15.587 5.217 1.00 96.69 194 GLU A CA 1
ATOM 1531 C C . GLU A 1 194 ? 11.510 15.485 4.564 1.00 96.69 194 GLU A C 1
ATOM 1533 O O . GLU A 1 194 ? 10.743 16.449 4.583 1.00 96.69 194 GLU A O 1
ATOM 1538 N N . ALA A 1 195 ? 11.141 14.304 4.061 1.00 96.44 195 ALA A N 1
ATOM 1539 C CA . ALA A 1 195 ? 9.820 14.072 3.484 1.00 96.44 195 ALA A CA 1
ATOM 1540 C C . ALA A 1 195 ? 8.693 14.255 4.511 1.00 96.44 195 ALA A C 1
ATOM 1542 O O . ALA A 1 195 ? 7.679 14.874 4.194 1.00 96.44 195 ALA A O 1
ATOM 1543 N N . LEU A 1 196 ? 8.877 13.796 5.751 1.00 97.69 196 LEU A N 1
ATOM 1544 C CA . LEU A 1 196 ? 7.923 14.026 6.837 1.00 97.69 196 LEU A CA 1
ATOM 1545 C C . LEU A 1 196 ? 7.829 15.494 7.252 1.00 97.69 196 LEU A C 1
ATOM 1547 O O . LEU A 1 196 ? 6.790 15.884 7.760 1.00 97.69 196 LEU A O 1
ATOM 1551 N N . ARG A 1 197 ? 8.833 16.338 7.001 1.00 96.75 197 ARG A N 1
ATOM 1552 C CA . ARG A 1 197 ? 8.747 17.798 7.223 1.00 96.75 197 ARG A CA 1
ATOM 1553 C C . ARG A 1 197 ? 8.093 18.547 6.061 1.00 96.75 197 ARG A C 1
ATOM 1555 O O . ARG A 1 197 ? 7.736 19.713 6.190 1.00 96.75 197 ARG A O 1
ATOM 1562 N N . ASN A 1 198 ? 7.889 17.894 4.918 1.00 95.88 198 ASN A N 1
ATOM 1563 C CA . ASN A 1 198 ? 7.227 18.511 3.774 1.00 95.88 198 ASN A CA 1
ATOM 1564 C C . ASN A 1 198 ? 5.729 18.735 4.073 1.00 95.88 198 ASN A C 1
ATOM 1566 O O . ASN A 1 198 ? 5.016 17.758 4.322 1.00 95.88 198 ASN A O 1
ATOM 1570 N N . PRO A 1 199 ? 5.208 19.975 4.027 1.00 94.94 199 PRO A N 1
ATOM 1571 C CA . PRO A 1 199 ? 3.808 20.264 4.351 1.00 94.94 199 PRO A CA 1
ATOM 1572 C C . PRO A 1 199 ? 2.801 19.640 3.372 1.00 94.94 199 PRO A C 1
ATOM 1574 O O . PRO A 1 199 ? 1.634 19.482 3.722 1.00 94.94 199 PRO A O 1
ATOM 1577 N N . ALA A 1 200 ? 3.225 19.271 2.158 1.00 94.94 200 ALA A N 1
ATOM 1578 C CA . ALA A 1 200 ? 2.357 18.626 1.171 1.00 94.94 200 ALA A CA 1
ATOM 1579 C C . ALA A 1 200 ? 2.145 17.122 1.430 1.00 94.94 200 ALA A C 1
ATOM 1581 O O . ALA A 1 200 ? 1.244 16.528 0.835 1.00 94.94 200 ALA A O 1
ATOM 1582 N N . LEU A 1 201 ? 2.961 16.502 2.289 1.00 96.44 201 LEU A N 1
ATOM 1583 C CA . LEU A 1 201 ? 2.948 15.065 2.544 1.00 96.44 201 LEU A CA 1
ATOM 1584 C C . LEU A 1 201 ? 2.145 14.734 3.810 1.00 96.44 201 LEU A C 1
ATOM 1586 O O . LEU A 1 201 ? 2.460 15.223 4.893 1.00 96.44 201 LEU A O 1
ATOM 1590 N N . GLU A 1 202 ? 1.127 13.881 3.669 1.00 96.69 202 GLU A N 1
ATOM 1591 C CA . GLU A 1 202 ? 0.329 13.362 4.792 1.00 96.69 202 GLU A CA 1
ATOM 1592 C C . GLU A 1 202 ? 0.874 12.020 5.299 1.00 96.69 202 GLU A C 1
ATOM 1594 O O . GLU A 1 202 ? 1.038 11.820 6.504 1.00 96.69 202 GLU A O 1
ATOM 1599 N N . VAL A 1 203 ? 1.121 11.086 4.375 1.00 98.12 203 VAL A N 1
ATOM 1600 C CA . VAL A 1 203 ? 1.424 9.689 4.689 1.00 98.12 203 VAL A CA 1
ATOM 1601 C C . VAL A 1 203 ? 2.703 9.251 3.974 1.00 98.12 203 VAL A C 1
ATOM 1603 O O . VAL A 1 203 ? 2.864 9.483 2.773 1.00 98.12 203 VAL A O 1
ATOM 1606 N N . LEU A 1 204 ? 3.602 8.599 4.712 1.00 98.38 204 LEU A N 1
ATOM 1607 C CA . LEU A 1 204 ? 4.857 8.043 4.204 1.00 98.38 204 LEU A CA 1
ATOM 1608 C C . LEU A 1 204 ? 4.923 6.541 4.495 1.00 98.38 204 LEU A C 1
ATOM 1610 O O . LEU A 1 204 ? 4.722 6.127 5.633 1.00 98.38 204 LEU A O 1
ATOM 1614 N N . SER A 1 205 ? 5.261 5.727 3.498 1.00 98.31 205 SER A N 1
ATOM 1615 C CA . SER A 1 205 ? 5.603 4.315 3.694 1.00 98.31 205 SER A CA 1
ATOM 1616 C C . SER A 1 205 ? 7.111 4.111 3.714 1.00 98.31 205 SER A C 1
ATOM 1618 O O . SER A 1 205 ? 7.833 4.633 2.863 1.00 98.31 205 SER A O 1
ATOM 1620 N N . VAL A 1 206 ? 7.571 3.317 4.676 1.00 97.94 206 VAL A N 1
ATOM 1621 C CA . VAL A 1 206 ? 8.972 2.929 4.859 1.00 97.94 206 VAL A CA 1
ATOM 1622 C C . VAL A 1 206 ? 9.086 1.414 4.995 1.00 97.94 206 VAL A C 1
ATOM 1624 O O . VAL A 1 206 ? 8.101 0.720 5.240 1.00 97.94 206 VAL A O 1
ATOM 1627 N N . LYS A 1 207 ? 10.300 0.888 4.836 1.00 97.06 207 LYS A N 1
ATOM 1628 C CA . LYS A 1 207 ? 10.601 -0.550 4.891 1.00 97.06 207 LYS A CA 1
ATOM 1629 C C . LYS A 1 207 ? 11.748 -0.806 5.851 1.00 97.06 207 LYS A C 1
ATOM 1631 O O . LYS A 1 207 ? 12.693 -0.019 5.867 1.00 97.06 207 LYS A O 1
ATOM 1636 N N . ILE A 1 208 ? 11.742 -1.912 6.594 1.00 96.50 208 ILE A N 1
ATOM 1637 C CA . ILE A 1 208 ? 12.845 -2.174 7.533 1.00 96.50 208 ILE A CA 1
ATOM 1638 C C . ILE A 1 208 ? 14.195 -2.293 6.811 1.00 96.50 208 ILE A C 1
ATOM 1640 O O . ILE A 1 208 ? 15.195 -1.796 7.327 1.00 96.50 208 ILE A O 1
ATOM 1644 N N . SER A 1 209 ? 14.215 -2.823 5.579 1.00 94.94 209 SER A N 1
ATOM 1645 C CA . SER A 1 209 ? 15.419 -2.918 4.737 1.00 94.94 209 SER A CA 1
ATOM 1646 C C . SER A 1 209 ? 16.007 -1.564 4.334 1.00 94.94 209 SER A C 1
ATOM 1648 O O . SER A 1 209 ? 17.154 -1.486 3.903 1.00 94.94 209 SER A O 1
ATOM 1650 N N . THR A 1 210 ? 15.223 -0.491 4.469 1.00 95.12 210 THR A N 1
ATOM 1651 C CA . THR A 1 210 ? 15.636 0.897 4.219 1.00 95.12 210 THR A CA 1
ATOM 1652 C C . THR A 1 210 ? 15.982 1.655 5.498 1.00 95.12 210 THR A C 1
ATOM 1654 O O . THR A 1 210 ? 16.552 2.743 5.432 1.00 95.12 210 THR A O 1
ATOM 1657 N N . LEU A 1 211 ? 15.639 1.086 6.656 1.00 96.19 211 LEU A N 1
ATOM 1658 C CA . LEU A 1 211 ? 15.965 1.633 7.966 1.00 96.19 211 LEU A CA 1
ATOM 1659 C C . LEU A 1 211 ? 17.230 1.007 8.534 1.00 96.19 211 LEU A C 1
ATOM 1661 O O . LEU A 1 211 ? 17.879 1.657 9.337 1.00 96.19 211 LEU A O 1
ATOM 1665 N N . TYR A 1 212 ? 17.602 -0.212 8.148 1.00 96.50 212 TYR A N 1
ATOM 1666 C CA . TYR A 1 212 ? 18.807 -0.868 8.647 1.00 96.50 212 TYR A CA 1
ATOM 1667 C C . TYR A 1 212 ? 19.421 -1.783 7.589 1.00 96.50 212 TYR A C 1
ATOM 1669 O O . TYR A 1 212 ? 18.728 -2.619 7.010 1.00 96.50 212 TYR A O 1
ATOM 1677 N N . SER A 1 213 ? 20.728 -1.653 7.338 1.00 94.94 213 SER A N 1
ATOM 1678 C CA . SER A 1 213 ? 21.401 -2.412 6.273 1.00 94.94 213 SER A CA 1
ATOM 1679 C C . SER A 1 213 ? 21.832 -3.819 6.700 1.00 94.94 213 SER A C 1
ATOM 1681 O O . SER A 1 213 ? 22.130 -4.647 5.845 1.00 94.94 213 SER A O 1
ATOM 1683 N N . GLN A 1 214 ? 21.874 -4.105 8.008 1.00 93.75 214 GLN A N 1
ATOM 1684 C CA . GLN A 1 214 ? 22.427 -5.350 8.562 1.00 93.75 214 GLN A CA 1
ATOM 1685 C C . GLN A 1 214 ? 21.359 -6.236 9.221 1.00 93.75 214 GLN A C 1
ATOM 1687 O O . GLN A 1 214 ? 21.613 -6.853 10.256 1.00 93.75 214 GLN A O 1
ATOM 1692 N N . ILE A 1 215 ? 20.158 -6.310 8.636 1.00 94.19 215 ILE A N 1
ATOM 1693 C CA . ILE A 1 215 ? 19.076 -7.162 9.154 1.00 94.19 215 ILE A CA 1
ATOM 1694 C C . ILE A 1 215 ? 19.573 -8.603 9.288 1.00 94.19 215 ILE A C 1
ATOM 1696 O O . ILE A 1 215 ? 19.902 -9.267 8.301 1.00 94.19 215 ILE A O 1
ATOM 1700 N N . ASN A 1 216 ? 19.618 -9.094 10.527 1.00 93.81 216 ASN A N 1
ATOM 1701 C CA . ASN A 1 216 ? 20.134 -10.417 10.833 1.00 93.81 216 ASN A CA 1
ATOM 1702 C C . ASN A 1 216 ? 19.190 -11.178 11.767 1.00 93.81 216 ASN A C 1
ATOM 1704 O O . ASN A 1 216 ? 19.074 -10.896 12.958 1.00 93.81 216 ASN A O 1
ATOM 1708 N N . HIS A 1 217 ? 18.589 -12.229 11.216 1.00 93.25 217 HIS A N 1
ATOM 1709 C CA . HIS A 1 217 ? 17.651 -13.116 11.898 1.00 93.25 217 HIS A CA 1
ATOM 1710 C C . HIS A 1 217 ? 18.273 -13.888 13.075 1.00 93.25 217 HIS A C 1
ATOM 1712 O O . HIS A 1 217 ? 17.550 -14.285 13.985 1.00 93.25 217 HIS A O 1
ATOM 1718 N N . LEU A 1 218 ? 19.597 -14.096 13.084 1.00 95.50 218 LEU A N 1
ATOM 1719 C CA . LEU A 1 218 ? 20.311 -14.716 14.207 1.00 95.50 218 LEU A CA 1
ATOM 1720 C C . LEU A 1 218 ? 20.571 -13.711 15.336 1.00 95.50 218 LEU A C 1
ATOM 1722 O O . LEU A 1 218 ? 20.482 -14.063 16.508 1.00 95.50 218 LEU A O 1
ATOM 1726 N N . ALA A 1 219 ? 20.842 -12.448 14.993 1.00 96.06 219 ALA A N 1
ATOM 1727 C CA . ALA A 1 219 ? 20.997 -11.339 15.938 1.00 96.06 219 ALA A CA 1
ATOM 1728 C C . ALA A 1 219 ? 19.666 -10.591 16.119 1.00 96.06 219 ALA A C 1
ATOM 1730 O O . ALA A 1 219 ? 19.586 -9.364 16.012 1.00 96.06 219 ALA A O 1
ATOM 1731 N N . ARG A 1 220 ? 18.603 -11.362 16.360 1.00 96.69 220 ARG A N 1
ATOM 1732 C CA . ARG A 1 220 ? 17.212 -10.911 16.293 1.00 96.69 220 ARG A CA 1
ATOM 1733 C C . ARG A 1 220 ? 16.917 -9.709 17.190 1.00 96.69 220 ARG A C 1
ATOM 1735 O O . ARG A 1 220 ? 16.446 -8.693 16.695 1.00 96.69 220 ARG A O 1
ATOM 1742 N N . GLU A 1 221 ? 17.230 -9.800 18.484 1.00 97.38 221 GLU A N 1
ATOM 1743 C CA . GLU A 1 221 ? 16.956 -8.706 19.429 1.00 97.38 221 GLU A CA 1
ATOM 1744 C C . GLU A 1 221 ? 17.716 -7.426 19.081 1.00 97.38 221 GLU A C 1
ATOM 1746 O O . GLU A 1 221 ? 17.135 -6.346 19.132 1.00 97.38 221 GLU A O 1
ATOM 1751 N N . SER A 1 222 ? 18.984 -7.546 18.670 1.00 97.50 222 SER A N 1
ATOM 1752 C CA . SER A 1 222 ? 19.786 -6.393 18.242 1.00 97.50 222 SER A CA 1
ATOM 1753 C C . SER A 1 222 ? 19.190 -5.735 16.999 1.00 97.50 222 SER A C 1
ATOM 1755 O O . SER A 1 222 ? 19.103 -4.515 16.937 1.00 97.50 222 SER A O 1
ATOM 1757 N N . THR A 1 223 ? 18.744 -6.541 16.031 1.00 97.69 223 THR A N 1
ATOM 1758 C CA . THR A 1 223 ? 18.099 -6.046 14.808 1.00 97.69 223 THR A CA 1
ATOM 1759 C C . THR A 1 223 ? 16.795 -5.321 15.135 1.00 97.69 223 THR A C 1
ATOM 1761 O O . THR A 1 223 ? 16.551 -4.229 14.631 1.00 97.69 223 THR A O 1
ATOM 1764 N N . ILE A 1 224 ? 15.960 -5.901 16.001 1.00 98.50 224 ILE A N 1
ATOM 1765 C CA . ILE A 1 224 ? 14.685 -5.295 16.404 1.00 98.50 224 ILE A CA 1
ATOM 1766 C C . ILE A 1 224 ? 14.916 -3.992 17.163 1.00 98.50 224 ILE A C 1
ATOM 1768 O O . ILE A 1 224 ? 14.194 -3.033 16.918 1.00 98.50 224 ILE A O 1
ATOM 1772 N N . ALA A 1 225 ? 15.892 -3.944 18.074 1.00 98.19 225 ALA A N 1
ATOM 1773 C CA . ALA A 1 225 ? 16.216 -2.732 18.821 1.00 98.19 225 ALA A CA 1
ATOM 1774 C C . ALA A 1 225 ? 16.627 -1.585 17.883 1.00 98.19 225 ALA A C 1
ATOM 1776 O O . ALA A 1 225 ? 16.034 -0.513 17.950 1.00 98.19 225 ALA A O 1
ATOM 1777 N N . GLU A 1 226 ? 17.553 -1.846 16.957 1.00 97.88 226 GLU A N 1
ATOM 1778 C CA . GLU A 1 226 ? 18.051 -0.842 16.009 1.00 97.88 226 GLU A CA 1
ATOM 1779 C C . GLU A 1 226 ? 16.947 -0.333 15.066 1.00 97.88 226 GLU A C 1
ATOM 1781 O O . GLU A 1 226 ? 16.782 0.870 14.864 1.00 97.88 226 GLU A O 1
ATOM 1786 N N . VAL A 1 227 ? 16.147 -1.244 14.498 1.00 98.06 227 VAL A N 1
ATOM 1787 C CA . VAL A 1 227 ? 15.033 -0.864 13.616 1.00 98.06 227 VAL A CA 1
ATOM 1788 C C . VAL A 1 227 ? 13.971 -0.090 14.396 1.00 98.06 227 VAL A C 1
ATOM 1790 O O . VAL A 1 227 ? 13.467 0.912 13.889 1.00 98.06 227 VAL A O 1
ATOM 1793 N N . ALA A 1 228 ? 13.641 -0.515 15.620 1.00 98.50 228 ALA A N 1
ATOM 1794 C CA . ALA A 1 228 ? 12.650 0.160 16.450 1.00 98.50 228 ALA A CA 1
ATOM 1795 C C . ALA A 1 228 ? 13.081 1.585 16.816 1.00 98.50 228 ALA A C 1
ATOM 1797 O O . ALA A 1 228 ? 12.267 2.492 16.686 1.00 98.50 228 ALA A O 1
ATOM 1798 N N . GLU A 1 229 ? 14.342 1.803 17.199 1.00 98.06 229 GLU A N 1
ATOM 1799 C CA . GLU A 1 229 ? 14.880 3.135 17.518 1.00 98.06 229 GLU A CA 1
ATOM 1800 C C . GLU A 1 229 ? 14.792 4.083 16.313 1.00 98.06 229 GLU A C 1
ATOM 1802 O O . GLU A 1 229 ? 14.272 5.199 16.398 1.00 98.06 229 GLU A O 1
ATOM 1807 N N . ARG A 1 230 ? 15.227 3.621 15.139 1.00 98.06 230 ARG A N 1
ATOM 1808 C CA . ARG A 1 230 ? 15.184 4.430 13.912 1.00 98.06 230 ARG A CA 1
ATOM 1809 C C . ARG A 1 230 ? 13.760 4.756 13.503 1.00 98.06 230 ARG A C 1
ATOM 1811 O O . ARG A 1 230 ? 13.475 5.878 13.086 1.00 98.06 230 ARG A O 1
ATOM 1818 N N . MET A 1 231 ? 12.861 3.791 13.639 1.00 98.12 231 MET A N 1
ATOM 1819 C CA . MET A 1 231 ? 11.461 3.978 13.299 1.00 98.12 231 MET A CA 1
ATOM 1820 C C . MET A 1 231 ? 10.727 4.856 14.322 1.00 98.12 231 MET A C 1
ATOM 1822 O O . MET A 1 231 ? 9.896 5.667 13.920 1.00 98.12 231 MET A O 1
ATOM 1826 N N . GLN A 1 232 ? 11.090 4.782 15.607 1.00 98.31 232 GLN A N 1
ATOM 1827 C CA . GLN A 1 232 ? 10.633 5.710 16.643 1.00 98.31 232 GLN A CA 1
ATOM 1828 C C . GLN A 1 232 ? 10.953 7.159 16.247 1.00 98.31 232 GLN A C 1
ATOM 1830 O O . GLN A 1 232 ? 10.053 7.994 16.269 1.00 98.31 232 GLN A O 1
ATOM 1835 N N . SER A 1 233 ? 12.167 7.435 15.753 1.00 98.06 233 SER A N 1
ATOM 1836 C CA . SER A 1 233 ? 12.542 8.789 15.302 1.00 98.06 233 SER A CA 1
ATOM 1837 C C . SER A 1 233 ? 11.678 9.327 14.148 1.00 98.06 233 SER A C 1
ATOM 1839 O O . SER A 1 233 ? 11.482 10.536 14.018 1.00 98.06 233 SER A O 1
ATOM 1841 N N . LEU A 1 234 ? 11.138 8.444 13.299 1.00 98.50 234 LEU A N 1
ATOM 1842 C CA . LEU A 1 234 ? 10.205 8.831 12.237 1.00 98.50 234 LEU A CA 1
ATOM 1843 C C . LEU A 1 234 ? 8.807 9.105 12.796 1.00 98.50 234 LEU A C 1
ATOM 1845 O O . LEU A 1 234 ? 8.156 10.056 12.367 1.00 98.50 234 LEU A O 1
ATOM 1849 N N . PHE A 1 235 ? 8.351 8.302 13.760 1.00 98.50 235 PHE A N 1
ATOM 1850 C CA . PHE A 1 235 ? 7.075 8.524 14.436 1.00 98.50 235 PHE A CA 1
ATOM 1851 C C . PHE A 1 235 ? 7.059 9.816 15.254 1.00 98.50 235 PHE A C 1
ATOM 1853 O O . PHE A 1 235 ? 6.046 10.509 15.242 1.00 98.50 235 PHE A O 1
ATOM 1860 N N . GLU A 1 236 ? 8.163 10.174 15.910 1.00 98.06 236 GLU A N 1
ATOM 1861 C CA . GLU A 1 236 ? 8.300 11.441 16.641 1.00 98.06 236 GLU A CA 1
ATOM 1862 C C . GLU A 1 236 ? 8.077 12.641 15.710 1.00 98.06 236 GLU A C 1
ATOM 1864 O O . GLU A 1 236 ? 7.237 13.494 15.985 1.00 98.06 236 GLU A O 1
ATOM 1869 N N . ILE A 1 237 ? 8.723 12.653 14.539 1.00 98.12 237 ILE A N 1
ATOM 1870 C CA . ILE A 1 237 ? 8.502 13.712 13.543 1.00 98.12 237 ILE A CA 1
ATOM 1871 C C . ILE A 1 237 ? 7.070 13.662 13.007 1.00 98.12 237 ILE A C 1
ATOM 1873 O O . ILE A 1 237 ? 6.437 14.700 12.859 1.00 98.12 237 ILE A O 1
ATOM 1877 N N . ALA A 1 238 ? 6.528 12.476 12.726 1.00 97.62 238 ALA A N 1
ATOM 1878 C CA . ALA A 1 238 ? 5.165 12.352 12.214 1.00 97.62 238 ALA A CA 1
ATOM 1879 C C . ALA A 1 238 ? 4.102 12.854 13.210 1.00 97.62 238 ALA A C 1
ATOM 1881 O O . ALA A 1 238 ? 3.090 13.417 12.794 1.00 97.62 238 ALA A O 1
ATOM 1882 N N . ARG A 1 239 ? 4.341 12.678 14.515 1.00 96.19 239 ARG A N 1
ATOM 1883 C CA . ARG A 1 239 ? 3.524 13.224 15.607 1.00 96.19 239 ARG A CA 1
ATOM 1884 C C . ARG A 1 239 ? 3.595 14.752 15.649 1.00 96.19 239 ARG A C 1
ATOM 1886 O O . ARG A 1 239 ? 2.552 15.385 15.796 1.00 96.19 239 ARG A O 1
ATOM 1893 N N . ASP A 1 240 ? 4.798 15.311 15.543 1.00 96.12 240 ASP A N 1
ATOM 1894 C CA . ASP A 1 240 ? 5.050 16.748 15.720 1.00 96.12 240 ASP A CA 1
ATOM 1895 C C . ASP A 1 240 ? 4.655 17.579 14.488 1.00 96.12 240 ASP A C 1
ATOM 1897 O O . ASP A 1 240 ? 4.277 18.747 14.602 1.00 96.12 240 ASP A O 1
ATOM 1901 N N . GLU A 1 241 ? 4.710 16.977 13.302 1.00 96.69 241 GLU A N 1
ATOM 1902 C CA . GLU A 1 241 ? 4.365 17.617 12.038 1.00 96.69 241 GLU A CA 1
ATOM 1903 C C . GLU A 1 241 ? 2.862 17.513 11.745 1.00 96.69 241 GLU A C 1
ATOM 1905 O O . GLU A 1 241 ? 2.284 16.425 11.668 1.00 96.69 241 GLU A O 1
ATOM 1910 N N . ILE A 1 242 ? 2.229 18.660 11.490 1.00 94.69 242 ILE A N 1
ATOM 1911 C CA . ILE A 1 242 ? 0.801 18.739 11.171 1.00 94.69 242 ILE A CA 1
ATOM 1912 C C . ILE A 1 242 ? 0.603 18.836 9.661 1.00 94.69 242 ILE A C 1
ATOM 1914 O O . ILE A 1 242 ? 1.062 19.773 9.004 1.00 94.69 242 ILE A O 1
ATOM 1918 N N . TYR A 1 243 ? -0.130 17.877 9.108 1.00 94.50 243 TYR A N 1
ATOM 1919 C CA . TYR A 1 243 ? -0.671 17.966 7.765 1.00 94.50 243 TYR A CA 1
ATOM 1920 C C . TYR A 1 243 ? -1.964 18.778 7.788 1.00 94.50 243 TYR A C 1
ATOM 1922 O O . TYR A 1 243 ? -2.925 18.444 8.484 1.00 94.50 243 TYR A O 1
ATOM 1930 N N . GLN A 1 244 ? -1.993 19.845 6.996 1.00 90.25 244 GLN A N 1
ATOM 1931 C CA . GLN A 1 244 ? -3.208 20.616 6.780 1.00 90.25 244 GLN A CA 1
ATOM 1932 C C . GLN A 1 244 ? -4.061 19.864 5.763 1.00 90.25 244 GLN A C 1
ATOM 1934 O O . GLN A 1 244 ? -3.725 19.887 4.582 1.00 90.25 244 GLN A O 1
ATOM 1939 N N . GLY A 1 245 ? -5.119 19.179 6.198 1.00 81.19 245 GLY A N 1
ATOM 1940 C CA . GLY A 1 245 ? -6.069 18.491 5.320 1.00 81.19 245 GLY A CA 1
ATOM 1941 C C . GLY A 1 245 ? -7.101 19.442 4.712 1.00 81.19 245 GLY A C 1
ATOM 1942 O O . GLY A 1 245 ? -7.083 20.650 4.945 1.00 81.19 245 GLY A O 1
ATOM 1943 N N . THR A 1 246 ? -7.964 18.936 3.831 1.00 77.12 246 THR A N 1
ATOM 1944 C CA . THR A 1 246 ? -9.085 19.720 3.271 1.00 77.12 246 THR A CA 1
ATOM 1945 C C . THR A 1 246 ? -10.167 20.002 4.306 1.00 77.12 246 THR A C 1
ATOM 1947 O O . THR A 1 246 ? -10.748 21.081 4.284 1.00 77.12 246 THR A O 1
ATOM 1950 N N . GLU A 1 247 ? -10.400 19.050 5.207 1.00 77.81 247 GLU A N 1
ATOM 1951 C CA . GLU A 1 247 ? -11.451 19.109 6.226 1.00 77.81 247 GLU A CA 1
ATOM 1952 C C . GLU A 1 247 ? -10.868 19.364 7.614 1.00 77.81 247 GLU A C 1
ATOM 1954 O O . GLU A 1 247 ? -11.318 20.261 8.323 1.00 77.81 247 GLU A O 1
ATOM 1959 N N . GLU A 1 248 ? -9.814 18.627 7.975 1.00 84.69 248 GLU A N 1
ATOM 1960 C CA . GLU A 1 248 ? -9.196 18.706 9.295 1.00 84.69 248 GLU A CA 1
ATOM 1961 C C . GLU A 1 248 ? -7.669 18.691 9.222 1.00 84.69 248 GLU A C 1
ATOM 1963 O O . GLU A 1 248 ? -7.053 18.149 8.299 1.00 84.69 248 GLU A O 1
ATOM 1968 N N . ASN A 1 249 ? -7.050 19.290 10.237 1.00 90.31 249 ASN A N 1
ATOM 1969 C CA . ASN A 1 249 ? -5.619 19.173 10.465 1.00 90.31 249 ASN A CA 1
ATOM 1970 C C . ASN A 1 249 ? -5.344 17.878 11.225 1.00 90.31 249 ASN A C 1
ATOM 1972 O O . ASN A 1 249 ? -5.954 17.621 12.261 1.00 90.31 249 ASN A O 1
ATOM 1976 N N . VAL A 1 250 ? -4.388 17.094 10.742 1.00 92.19 250 VAL A N 1
ATOM 1977 C CA . VAL A 1 250 ? -4.029 15.799 11.328 1.00 92.19 250 VAL A CA 1
ATOM 1978 C C . VAL A 1 250 ? -2.518 15.694 11.473 1.00 92.19 250 VAL A C 1
ATOM 1980 O O . VAL A 1 250 ? -1.775 16.290 10.694 1.00 92.19 250 VAL A O 1
ATOM 1983 N N . SER A 1 251 ? -2.040 14.917 12.445 1.00 93.75 251 SER A N 1
ATOM 1984 C CA . SER A 1 251 ? -0.633 14.503 12.459 1.00 93.75 251 SER A CA 1
ATOM 1985 C C . SER A 1 251 ? -0.317 13.673 11.216 1.00 93.75 251 SER A C 1
ATOM 1987 O O . SER A 1 251 ? -1.212 13.083 10.594 1.00 93.75 251 SER A O 1
ATOM 1989 N N . LYS A 1 252 ? 0.948 13.623 10.814 1.00 97.38 252 LYS A N 1
ATOM 1990 C CA . LYS A 1 252 ? 1.362 12.769 9.697 1.00 97.38 252 LYS A CA 1
ATOM 1991 C C . LYS A 1 252 ? 1.343 11.305 10.112 1.00 97.38 252 LYS A C 1
ATOM 1993 O O . LYS A 1 252 ? 1.366 10.962 11.293 1.00 97.38 252 LYS A O 1
ATOM 1998 N N . MET A 1 253 ? 1.264 10.427 9.121 1.00 97.44 253 MET A N 1
ATOM 1999 C CA . MET A 1 253 ? 1.175 8.987 9.341 1.00 97.44 253 MET A CA 1
ATOM 2000 C C . MET A 1 253 ? 2.350 8.266 8.691 1.00 97.44 253 MET A C 1
ATOM 2002 O O . MET A 1 253 ? 2.663 8.495 7.522 1.00 97.44 253 MET A O 1
ATOM 2006 N N . VAL A 1 254 ? 2.962 7.344 9.433 1.00 98.56 254 VAL A N 1
ATOM 2007 C CA . VAL A 1 254 ? 4.004 6.457 8.902 1.00 98.56 254 VAL A CA 1
ATOM 2008 C C . VAL A 1 254 ? 3.461 5.035 8.794 1.00 98.56 254 VAL A C 1
ATOM 2010 O O . VAL A 1 254 ? 2.960 4.464 9.766 1.00 98.56 254 VAL A O 1
ATOM 2013 N N . TYR A 1 255 ? 3.569 4.474 7.592 1.00 98.25 255 TYR A N 1
ATOM 2014 C CA . TYR A 1 255 ? 3.308 3.074 7.290 1.00 98.25 255 TYR A CA 1
ATOM 2015 C C . TYR A 1 255 ? 4.606 2.273 7.286 1.00 98.25 255 TYR A C 1
ATOM 2017 O O . TYR A 1 255 ? 5.568 2.644 6.614 1.00 98.25 255 TYR A O 1
ATOM 2025 N N . LEU A 1 256 ? 4.601 1.129 7.963 1.00 98.50 256 LEU A N 1
ATOM 2026 C CA . LEU A 1 256 ? 5.623 0.107 7.809 1.00 98.50 256 LEU A CA 1
ATOM 2027 C C . LEU A 1 256 ? 5.163 -0.929 6.778 1.00 98.50 256 LEU A C 1
ATOM 2029 O O . LEU A 1 256 ? 4.266 -1.737 7.037 1.00 98.50 256 LEU A O 1
ATOM 2033 N N . ASP A 1 257 ? 5.769 -0.885 5.595 1.00 97.81 257 ASP A N 1
ATOM 2034 C CA . ASP A 1 257 ? 5.523 -1.857 4.535 1.00 97.81 257 ASP A CA 1
ATOM 2035 C C . ASP A 1 257 ? 6.151 -3.217 4.881 1.00 97.81 257 ASP A C 1
ATOM 2037 O O . ASP A 1 257 ? 7.199 -3.312 5.522 1.00 97.81 257 ASP A O 1
ATOM 2041 N N . MET A 1 258 ? 5.500 -4.282 4.411 1.00 96.56 258 MET A N 1
ATOM 2042 C CA . MET A 1 258 ? 5.922 -5.665 4.623 1.00 96.56 258 MET A CA 1
ATOM 2043 C C . MET A 1 258 ? 6.627 -6.208 3.379 1.00 96.56 258 MET A C 1
ATOM 2045 O O . MET A 1 258 ? 6.079 -6.141 2.273 1.00 96.56 258 MET A O 1
ATOM 2049 N N . GLU A 1 259 ? 7.822 -6.768 3.564 1.00 93.31 259 GLU A N 1
ATOM 2050 C CA . GLU A 1 259 ? 8.712 -7.207 2.483 1.00 93.31 259 GLU A CA 1
ATOM 2051 C C . GLU A 1 259 ? 8.690 -8.736 2.293 1.00 93.31 259 GLU A C 1
ATOM 2053 O O . GLU A 1 259 ? 7.653 -9.295 1.923 1.00 93.31 259 GLU A O 1
ATOM 2058 N N . GLU A 1 260 ? 9.827 -9.412 2.454 1.00 93.31 260 GLU A N 1
ATOM 2059 C CA . GLU A 1 260 ? 9.940 -10.870 2.380 1.00 93.31 260 GLU A CA 1
ATOM 2060 C C . GLU A 1 260 ? 9.388 -11.524 3.656 1.00 93.31 260 GLU A C 1
ATOM 2062 O O . GLU A 1 260 ? 9.481 -10.971 4.754 1.00 93.31 260 GLU A O 1
ATOM 2067 N N . PHE A 1 261 ? 8.862 -12.743 3.538 1.00 95.44 261 PHE A N 1
ATOM 2068 C CA . PHE A 1 261 ? 8.293 -13.497 4.658 1.00 95.44 261 PHE A CA 1
ATOM 2069 C C . PHE A 1 261 ? 9.280 -13.674 5.816 1.00 95.44 261 PHE A C 1
ATOM 2071 O O . PHE A 1 261 ? 8.883 -13.604 6.979 1.00 95.44 261 PHE A O 1
ATOM 2078 N N . ARG A 1 262 ? 10.567 -13.877 5.503 1.00 94.06 262 ARG A N 1
ATOM 2079 C CA . ARG A 1 262 ? 11.628 -14.076 6.506 1.00 94.06 262 ARG A CA 1
ATOM 2080 C C . ARG A 1 262 ? 11.682 -12.940 7.536 1.00 94.06 262 ARG A C 1
ATOM 2082 O O . ARG A 1 262 ? 11.919 -13.196 8.712 1.00 94.06 262 ARG A O 1
ATOM 2089 N N . ASP A 1 263 ? 11.387 -11.722 7.087 1.00 95.75 263 ASP A N 1
ATOM 2090 C CA . ASP A 1 263 ? 11.532 -10.491 7.854 1.00 95.75 263 ASP A CA 1
ATOM 2091 C C . ASP A 1 263 ? 10.250 -10.152 8.643 1.00 95.75 263 ASP A C 1
ATOM 2093 O O . ASP A 1 263 ? 10.284 -9.326 9.552 1.00 95.75 263 ASP A O 1
ATOM 2097 N N . MET A 1 264 ? 9.126 -10.834 8.371 1.00 96.81 264 MET A N 1
ATOM 2098 C CA . MET A 1 264 ? 7.791 -10.493 8.887 1.00 96.81 264 MET A CA 1
ATOM 2099 C C . MET A 1 264 ? 7.722 -10.363 10.414 1.00 96.81 264 MET A C 1
ATOM 2101 O O . MET A 1 264 ? 7.086 -9.441 10.929 1.00 96.81 264 MET A O 1
ATOM 2105 N N . SER A 1 265 ? 8.367 -11.273 11.149 1.00 96.50 265 SER A N 1
ATOM 2106 C CA . SER A 1 265 ? 8.370 -11.242 12.619 1.00 96.50 265 SER A CA 1
ATOM 2107 C C . SER A 1 265 ? 9.199 -10.082 13.174 1.00 96.50 265 SER A C 1
ATOM 2109 O O . SER A 1 265 ? 8.767 -9.420 14.115 1.00 96.50 265 SER A O 1
ATOM 2111 N N . ILE A 1 266 ? 10.349 -9.787 12.557 1.00 98.00 266 ILE A N 1
ATOM 2112 C CA . ILE A 1 266 ? 11.202 -8.645 12.909 1.00 98.00 266 ILE A CA 1
ATOM 2113 C C . ILE A 1 266 ? 10.460 -7.340 12.619 1.00 98.00 266 ILE A C 1
ATOM 2115 O O . ILE A 1 266 ? 10.428 -6.461 13.476 1.00 98.00 266 ILE A O 1
ATOM 2119 N N . THR A 1 267 ? 9.816 -7.229 11.454 1.00 98.25 267 THR A N 1
ATOM 2120 C CA . THR A 1 267 ? 9.008 -6.066 11.065 1.00 98.25 267 THR A CA 1
ATOM 2121 C C . THR A 1 267 ? 7.893 -5.798 12.075 1.00 98.25 267 THR A C 1
ATOM 2123 O O . THR A 1 267 ? 7.764 -4.675 12.561 1.00 98.25 267 THR A O 1
ATOM 2126 N N . PHE A 1 268 ? 7.111 -6.821 12.431 1.00 98.50 268 PHE A N 1
ATOM 2127 C CA . PHE A 1 268 ? 6.014 -6.680 13.391 1.00 98.50 268 PHE A CA 1
ATOM 2128 C C . PHE A 1 268 ? 6.502 -6.285 14.792 1.00 98.50 268 PHE A C 1
ATOM 2130 O O . PHE A 1 268 ? 5.956 -5.367 15.404 1.00 98.50 268 PHE A O 1
ATOM 2137 N N . GLU A 1 269 ? 7.541 -6.939 15.308 1.00 98.44 269 GLU A N 1
ATOM 2138 C CA . GLU A 1 269 ? 8.019 -6.653 16.662 1.00 98.44 269 GLU A CA 1
ATOM 2139 C C . GLU A 1 269 ? 8.747 -5.314 16.767 1.00 98.44 269 GLU A C 1
ATOM 2141 O O . GLU A 1 269 ? 8.580 -4.617 17.767 1.00 98.44 269 GLU A O 1
ATOM 2146 N N . ALA A 1 270 ? 9.488 -4.902 15.733 1.00 98.44 270 ALA A N 1
ATOM 2147 C CA . ALA A 1 270 ? 10.059 -3.559 15.678 1.00 98.44 270 ALA A CA 1
ATOM 2148 C C . ALA A 1 270 ? 8.955 -2.488 15.644 1.00 98.44 270 ALA A C 1
ATOM 2150 O O . ALA A 1 270 ? 9.078 -1.471 16.326 1.00 98.44 270 ALA A O 1
ATOM 2151 N N . PHE A 1 271 ? 7.849 -2.744 14.930 1.00 98.62 271 PHE A N 1
ATOM 2152 C CA . PHE A 1 271 ? 6.665 -1.878 14.919 1.00 98.62 271 PHE A CA 1
ATOM 2153 C C . PHE A 1 271 ? 6.057 -1.674 16.299 1.00 98.62 271 PHE A C 1
ATOM 2155 O O . PHE A 1 271 ? 5.909 -0.540 16.760 1.00 98.62 271 PHE A O 1
ATOM 2162 N N . VAL A 1 272 ? 5.767 -2.776 16.981 1.00 98.44 272 VAL A N 1
ATOM 2163 C CA . VAL A 1 272 ? 5.213 -2.754 18.335 1.00 98.44 272 VAL A CA 1
ATOM 2164 C C . VAL A 1 272 ? 6.182 -2.104 19.330 1.00 98.44 272 VAL A C 1
ATOM 2166 O O . VAL A 1 272 ? 5.753 -1.287 20.148 1.00 98.44 272 VAL A O 1
ATOM 2169 N N . ARG A 1 273 ? 7.485 -2.424 19.262 1.00 98.38 273 ARG A N 1
ATOM 2170 C CA . ARG A 1 273 ? 8.504 -1.869 20.171 1.00 98.38 273 ARG A CA 1
ATOM 2171 C C . ARG A 1 273 ? 8.668 -0.361 19.983 1.00 98.38 273 ARG A C 1
ATOM 2173 O O . ARG A 1 273 ? 8.677 0.347 20.983 1.00 98.38 273 ARG A O 1
ATOM 2180 N N . ALA A 1 274 ? 8.725 0.131 18.745 1.00 98.06 274 ALA A N 1
ATOM 2181 C CA . ALA A 1 274 ? 8.819 1.564 18.465 1.00 98.06 274 ALA A CA 1
ATOM 2182 C C . ALA A 1 274 ? 7.613 2.332 19.030 1.00 98.06 274 ALA A C 1
ATOM 2184 O O . ALA A 1 274 ? 7.775 3.353 19.688 1.00 98.06 274 ALA A O 1
ATOM 2185 N N . LEU A 1 275 ? 6.395 1.809 18.849 1.00 97.62 275 LEU A N 1
ATOM 2186 C CA . LEU A 1 275 ? 5.166 2.455 19.327 1.00 97.62 275 LEU A CA 1
ATOM 2187 C C . LEU A 1 275 ? 4.920 2.317 20.834 1.00 97.62 275 LEU A C 1
ATOM 2189 O O . LEU A 1 275 ? 3.969 2.910 21.342 1.00 97.62 275 LEU A O 1
ATOM 2193 N N . SER A 1 276 ? 5.742 1.542 21.543 1.00 93.75 276 SER A N 1
ATOM 2194 C CA . SER A 1 276 ? 5.673 1.405 23.001 1.00 93.75 276 SER A CA 1
ATOM 2195 C C . SER A 1 276 ? 6.345 2.569 23.746 1.00 93.75 276 SER A C 1
ATOM 2197 O O . SER A 1 276 ? 6.295 2.598 24.974 1.00 93.75 276 SER A O 1
ATOM 2199 N N . ALA A 1 277 ? 6.971 3.517 23.035 1.00 92.94 277 ALA A N 1
ATOM 2200 C CA . ALA A 1 277 ? 7.530 4.725 23.637 1.00 92.94 277 ALA A CA 1
ATOM 2201 C C . ALA A 1 277 ? 6.410 5.622 24.229 1.00 92.94 277 ALA A C 1
ATOM 2203 O O . ALA A 1 277 ? 5.446 5.901 23.511 1.00 92.94 277 ALA A O 1
ATOM 2204 N N . PRO A 1 278 ? 6.538 6.121 25.481 1.00 89.44 278 PRO A N 1
ATOM 2205 C CA . PRO A 1 278 ? 5.499 6.902 26.177 1.00 89.44 278 PRO A CA 1
ATOM 2206 C C . PRO A 1 278 ? 5.168 8.291 25.612 1.00 89.44 278 PRO A C 1
ATOM 2208 O O . PRO A 1 278 ? 4.502 9.083 26.266 1.00 89.44 278 PRO A O 1
ATOM 2211 N N . GLU A 1 279 ? 5.731 8.661 24.467 1.00 93.75 279 GLU A N 1
ATOM 2212 C CA . GLU A 1 279 ? 5.382 9.915 23.796 1.00 93.75 279 GLU A CA 1
ATOM 2213 C C . GLU A 1 279 ? 4.708 9.679 22.442 1.00 93.75 279 GLU A C 1
ATOM 2215 O O . GLU A 1 279 ? 4.465 10.621 21.680 1.00 93.75 279 GLU A O 1
ATOM 2220 N N . LEU A 1 280 ? 4.465 8.413 22.102 1.00 96.50 280 LEU A N 1
ATOM 2221 C CA . LEU A 1 280 ? 3.931 7.991 20.819 1.00 96.50 280 LEU A CA 1
ATOM 2222 C C . LEU A 1 280 ? 2.520 7.430 20.937 1.00 96.50 280 LEU A C 1
ATOM 2224 O O . LEU A 1 280 ? 2.024 6.899 19.952 1.00 96.50 280 LEU A O 1
ATOM 2228 N N . GLU A 1 281 ? 1.829 7.539 22.072 1.00 95.50 281 GLU A N 1
ATOM 2229 C CA . GLU A 1 281 ? 0.490 6.971 22.282 1.00 95.50 281 GLU A CA 1
ATOM 2230 C C . GLU A 1 281 ? -0.516 7.452 21.239 1.00 95.50 281 GLU A C 1
ATOM 2232 O O . GLU A 1 281 ? -1.328 6.657 20.770 1.00 95.50 281 GLU A O 1
ATOM 2237 N N . GLN A 1 282 ? -0.430 8.719 20.829 1.00 95.81 282 GLN A N 1
ATOM 2238 C CA . GLN A 1 282 ? -1.360 9.342 19.879 1.00 95.81 282 GLN A CA 1
ATOM 2239 C C . GLN A 1 282 ? -0.862 9.352 18.426 1.00 95.81 282 GLN A C 1
ATOM 2241 O O . GLN A 1 282 ? -1.527 9.911 17.554 1.00 95.81 282 GLN A O 1
ATOM 2246 N N . VAL A 1 283 ? 0.310 8.773 18.132 1.00 96.88 283 VAL A N 1
ATOM 2247 C CA . VAL A 1 283 ? 0.861 8.836 16.771 1.00 96.88 283 VAL A CA 1
ATOM 2248 C C . VAL A 1 283 ? 0.018 8.017 15.792 1.00 96.88 283 VAL A C 1
ATOM 2250 O O . VAL A 1 283 ? -0.331 6.859 16.053 1.00 96.88 283 VAL A O 1
ATOM 2253 N N . ARG A 1 284 ? -0.271 8.600 14.624 1.00 96.69 284 ARG A N 1
ATOM 2254 C CA . ARG A 1 284 ? -0.898 7.878 13.514 1.00 96.69 284 ARG A CA 1
ATOM 2255 C C . ARG A 1 284 ? 0.131 6.933 12.906 1.00 96.69 284 ARG A C 1
ATOM 2257 O O . ARG A 1 284 ? 1.177 7.348 12.410 1.00 96.69 284 ARG A O 1
ATOM 2264 N N . SER A 1 285 ? -0.177 5.646 12.931 1.00 98.06 285 SER A N 1
ATOM 2265 C CA . SER A 1 285 ? 0.737 4.589 12.507 1.00 98.06 285 SER A CA 1
ATOM 2266 C C . SER A 1 285 ? -0.007 3.508 11.743 1.00 98.06 285 SER A C 1
ATOM 2268 O O . SER A 1 285 ? -1.196 3.275 11.975 1.00 98.06 285 SER A O 1
ATOM 2270 N N . GLY A 1 286 ? 0.696 2.822 10.847 1.00 98.31 286 GLY A N 1
ATOM 2271 C CA . GLY A 1 286 ? 0.155 1.626 10.225 1.00 98.31 286 GLY A CA 1
ATOM 2272 C C . GLY A 1 286 ? 1.210 0.608 9.830 1.00 98.31 286 GLY A C 1
ATOM 2273 O O . GLY A 1 286 ? 2.383 0.931 9.671 1.00 98.31 286 GLY A O 1
ATOM 2274 N N . ILE A 1 287 ? 0.779 -0.635 9.656 1.00 98.81 287 ILE A N 1
ATOM 2275 C CA . ILE A 1 287 ? 1.616 -1.757 9.227 1.00 98.81 287 ILE A CA 1
ATOM 2276 C C . ILE A 1 287 ? 0.893 -2.560 8.146 1.00 98.81 287 ILE A C 1
ATOM 2278 O O . ILE A 1 287 ? -0.320 -2.778 8.219 1.00 98.81 287 ILE A O 1
ATOM 2282 N N . ALA A 1 288 ? 1.621 -3.000 7.123 1.00 98.62 288 ALA A N 1
ATOM 2283 C CA . ALA A 1 288 ? 1.075 -3.883 6.100 1.00 98.62 288 ALA A CA 1
ATOM 2284 C C . ALA A 1 288 ? 1.124 -5.355 6.540 1.00 98.62 288 ALA A C 1
ATOM 2286 O O . ALA A 1 288 ? 2.114 -5.808 7.105 1.00 98.62 288 ALA A O 1
ATOM 2287 N N . LEU A 1 289 ? 0.087 -6.129 6.215 1.00 98.69 289 LEU A N 1
ATOM 2288 C CA . LEU A 1 289 ? 0.077 -7.589 6.328 1.00 98.69 289 LEU A CA 1
ATOM 2289 C C . LEU A 1 289 ? -0.334 -8.223 5.000 1.00 98.69 289 LEU A C 1
ATOM 2291 O O . LEU A 1 289 ? -1.242 -7.752 4.308 1.00 98.69 289 LEU A O 1
ATOM 2295 N N . GLN A 1 290 ? 0.346 -9.310 4.644 1.00 98.56 290 GLN A N 1
ATOM 2296 C CA . GLN A 1 290 ? 0.238 -9.937 3.333 1.00 98.56 290 GLN A CA 1
ATOM 2297 C C . GLN A 1 290 ? -0.618 -11.202 3.420 1.00 98.56 290 GLN A C 1
ATOM 2299 O O . GLN A 1 290 ? -0.183 -12.265 3.854 1.00 98.56 2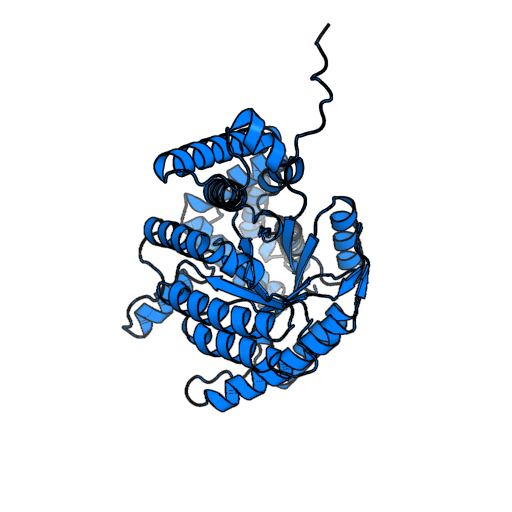90 GLN A O 1
ATOM 2304 N N . THR A 1 291 ? -1.854 -11.109 2.952 1.00 98.38 291 THR A N 1
ATOM 2305 C CA . THR A 1 291 ? -2.856 -12.183 3.049 1.00 98.38 291 THR A CA 1
ATOM 2306 C C . THR A 1 291 ? -2.496 -13.437 2.246 1.00 98.38 291 THR A C 1
ATOM 2308 O O . THR A 1 291 ? -3.076 -14.497 2.481 1.00 98.38 291 THR A O 1
ATOM 2311 N N . TYR A 1 292 ? -1.520 -13.376 1.333 1.00 98.00 292 TYR A N 1
ATOM 2312 C CA . TYR A 1 292 ? -0.975 -14.565 0.679 1.00 98.00 292 TYR A CA 1
ATOM 2313 C C . TYR A 1 292 ? -0.119 -15.447 1.605 1.00 98.00 292 TYR A C 1
ATOM 2315 O O . TYR A 1 292 ? 0.117 -16.590 1.236 1.00 98.00 292 TYR A O 1
ATOM 2323 N N . ILE A 1 293 ? 0.303 -14.969 2.786 1.00 97.94 293 ILE A N 1
ATOM 2324 C CA . ILE A 1 293 ? 1.060 -15.732 3.785 1.00 97.94 293 ILE A CA 1
ATOM 2325 C C . ILE A 1 293 ? 0.063 -16.319 4.794 1.00 97.94 293 ILE A C 1
ATOM 2327 O O . ILE A 1 293 ? -0.682 -15.554 5.414 1.00 97.94 293 ILE A O 1
ATOM 2331 N N . PRO A 1 294 ? 0.058 -17.643 5.030 1.00 96.81 294 PRO A N 1
ATOM 2332 C CA . PRO A 1 294 ? -0.802 -18.264 6.039 1.00 96.81 294 PRO A CA 1
ATOM 2333 C C . PRO A 1 294 ? -0.634 -17.652 7.441 1.00 96.81 294 PRO A C 1
ATOM 2335 O O . PRO A 1 294 ? -1.621 -17.360 8.120 1.00 96.81 294 PRO A O 1
ATOM 2338 N N . ASP A 1 295 ? 0.611 -17.390 7.841 1.00 97.50 295 ASP A N 1
ATOM 2339 C CA . ASP A 1 295 ? 0.977 -16.864 9.161 1.00 97.50 295 ASP A CA 1
ATOM 2340 C C . ASP A 1 295 ? 0.551 -15.406 9.394 1.00 97.50 295 ASP A C 1
ATOM 2342 O O . ASP A 1 295 ? 0.404 -14.990 10.546 1.00 97.50 295 ASP A O 1
ATOM 2346 N N . SER A 1 296 ? 0.266 -14.631 8.337 1.00 98.19 296 SER A N 1
ATOM 2347 C CA . SER A 1 296 ? -0.185 -13.236 8.478 1.00 98.19 296 SER A CA 1
ATOM 2348 C C . SER A 1 296 ? -1.482 -13.114 9.284 1.00 98.19 296 SER A C 1
ATOM 2350 O O . SER A 1 296 ? -1.667 -12.122 9.985 1.00 98.19 296 SER A O 1
ATOM 2352 N N . PHE A 1 297 ? -2.357 -14.129 9.275 1.00 98.56 297 PHE A N 1
ATOM 2353 C CA . PHE A 1 297 ? -3.544 -14.132 10.140 1.00 98.56 297 PHE A CA 1
ATOM 2354 C C . PHE A 1 297 ? -3.180 -14.245 11.628 1.00 98.56 297 PHE A C 1
ATOM 2356 O O . PHE A 1 297 ? -3.829 -13.636 12.476 1.00 98.56 297 PHE A O 1
ATOM 2363 N N . GLY A 1 298 ? -2.132 -15.005 11.962 1.00 98.50 298 GLY A N 1
ATOM 2364 C CA . GLY A 1 298 ? -1.614 -15.094 13.328 1.00 98.50 298 GLY A CA 1
ATOM 2365 C C . GLY A 1 298 ? -1.033 -13.761 13.797 1.00 98.50 298 GLY A C 1
ATOM 2366 O O . GLY A 1 298 ? -1.376 -13.294 14.882 1.00 98.50 298 GLY A O 1
ATOM 2367 N N . VAL A 1 299 ? -0.237 -13.111 12.944 1.00 98.56 299 VAL A N 1
ATOM 2368 C CA . VAL A 1 299 ? 0.331 -11.777 13.215 1.00 98.56 299 VAL A CA 1
ATOM 2369 C C . VAL A 1 299 ? -0.771 -10.727 13.375 1.00 98.56 299 VAL A C 1
ATOM 2371 O O . VAL A 1 299 ? -0.734 -9.938 14.313 1.00 98.56 299 VAL A O 1
ATOM 2374 N N . GLN A 1 300 ? -1.814 -10.761 12.540 1.00 98.81 300 GLN A N 1
ATOM 2375 C CA . GLN A 1 300 ? -2.967 -9.866 12.674 1.00 98.81 300 GLN A CA 1
ATOM 2376 C C . GLN A 1 300 ? -3.648 -9.992 14.042 1.00 98.81 300 GLN A C 1
ATOM 2378 O O . GLN A 1 300 ? -4.010 -8.984 14.644 1.00 98.81 300 GLN A O 1
ATOM 2383 N N . LYS A 1 301 ? -3.814 -11.217 14.558 1.00 98.75 301 LYS A N 1
ATOM 2384 C CA . LYS A 1 301 ? -4.372 -11.422 15.901 1.00 98.75 301 LYS A CA 1
ATOM 2385 C C . LYS A 1 301 ? -3.501 -10.784 16.975 1.00 98.75 301 LYS A C 1
ATOM 2387 O O . LYS A 1 301 ? -4.040 -10.130 17.860 1.00 98.75 301 LYS A O 1
ATOM 2392 N N . GLN A 1 302 ? -2.182 -10.948 16.885 1.00 98.69 302 GLN A N 1
ATOM 2393 C CA . GLN A 1 302 ? -1.241 -10.332 17.825 1.00 98.69 302 GLN A CA 1
ATOM 2394 C C . GLN A 1 302 ? -1.309 -8.801 17.764 1.00 98.69 302 GLN A C 1
ATOM 2396 O O . GLN A 1 302 ? -1.394 -8.162 18.809 1.00 98.69 302 GLN A O 1
ATOM 2401 N N . LEU A 1 303 ? -1.361 -8.225 16.557 1.00 98.75 303 LEU A N 1
ATOM 2402 C CA . LEU A 1 303 ? -1.532 -6.785 16.350 1.00 98.75 303 LEU A CA 1
ATOM 2403 C C . LEU A 1 303 ? -2.817 -6.266 17.003 1.00 98.75 303 LEU A C 1
ATOM 2405 O O . LEU A 1 303 ? -2.775 -5.270 17.716 1.00 98.75 303 LEU A O 1
ATOM 2409 N N . VAL A 1 304 ? -3.942 -6.955 16.798 1.00 98.75 304 VAL A N 1
ATOM 2410 C CA . VAL A 1 304 ? -5.234 -6.581 17.391 1.00 98.75 304 VAL A CA 1
ATOM 2411 C C . VAL A 1 304 ? -5.190 -6.645 18.915 1.00 98.75 304 VAL A C 1
ATOM 2413 O O . VAL A 1 304 ? -5.629 -5.705 19.565 1.00 98.75 304 VAL A O 1
ATOM 2416 N N . GLN A 1 305 ? -4.626 -7.705 19.500 1.00 98.56 305 GLN A N 1
ATOM 2417 C CA . GLN A 1 305 ? -4.514 -7.821 20.959 1.00 98.56 305 GLN A CA 1
ATOM 2418 C C . GLN A 1 305 ? -3.643 -6.710 21.557 1.00 98.56 305 GLN A C 1
ATOM 2420 O O . GLN A 1 305 ? -4.023 -6.088 22.548 1.00 98.56 305 GLN A O 1
ATOM 2425 N N . TRP A 1 306 ? -2.505 -6.412 20.927 1.00 98.38 306 TRP A N 1
ATOM 2426 C CA . TRP A 1 306 ? -1.652 -5.297 21.335 1.00 98.38 306 TRP A CA 1
ATOM 2427 C C . TRP A 1 306 ? -2.370 -3.943 21.212 1.00 98.38 306 TRP A C 1
ATOM 2429 O O . TRP A 1 306 ? -2.333 -3.136 22.141 1.00 98.38 306 TRP A O 1
ATOM 2439 N N . ALA A 1 307 ? -3.064 -3.703 20.099 1.00 98.38 307 ALA A N 1
ATOM 2440 C CA . ALA A 1 307 ? -3.760 -2.446 19.851 1.00 98.38 307 ALA A CA 1
ATOM 2441 C C . ALA A 1 307 ? -4.966 -2.241 20.781 1.00 98.38 307 ALA A C 1
ATOM 2443 O O . ALA A 1 307 ? -5.187 -1.127 21.248 1.00 98.38 307 ALA A O 1
ATOM 2444 N N . LEU A 1 308 ? -5.704 -3.304 21.118 1.00 98.56 308 LEU A N 1
ATOM 2445 C CA . LEU A 1 308 ? -6.770 -3.258 22.125 1.00 98.56 308 LEU A CA 1
ATOM 2446 C C . LEU A 1 308 ? -6.227 -2.782 23.476 1.00 98.56 308 LEU A C 1
ATOM 2448 O O . LEU A 1 308 ? -6.806 -1.886 24.087 1.00 98.56 308 LEU A O 1
ATOM 2452 N N . GLN A 1 309 ? -5.086 -3.322 23.917 1.00 97.75 309 GLN A N 1
ATOM 2453 C CA . GLN A 1 309 ? -4.442 -2.885 25.158 1.00 97.75 309 GLN A CA 1
ATOM 2454 C C . GLN A 1 309 ? -3.962 -1.431 25.073 1.00 97.75 309 GLN A C 1
ATOM 2456 O O . GLN A 1 309 ? -4.122 -0.669 26.026 1.00 97.75 309 GLN A O 1
ATOM 2461 N N . ARG A 1 310 ? -3.387 -1.035 23.934 1.00 97.12 310 ARG A N 1
ATOM 2462 C CA . ARG A 1 310 ? -2.954 0.343 23.683 1.00 97.12 310 ARG A CA 1
ATOM 2463 C C . ARG A 1 310 ? -4.118 1.329 23.796 1.00 97.12 310 ARG A C 1
ATOM 2465 O O . ARG A 1 310 ? -3.984 2.327 24.499 1.00 97.12 310 ARG A O 1
ATOM 2472 N N . VAL A 1 311 ? -5.249 1.036 23.157 1.00 97.62 311 VAL A N 1
ATOM 2473 C CA . VAL A 1 311 ? -6.452 1.882 23.205 1.00 97.62 311 VAL A CA 1
ATOM 2474 C C . VAL A 1 311 ? -7.079 1.885 24.597 1.00 97.62 311 VAL A C 1
ATOM 2476 O O . VAL A 1 311 ? -7.452 2.946 25.093 1.00 97.62 311 VAL A O 1
ATOM 2479 N N . ALA A 1 312 ? -7.120 0.740 25.284 1.00 97.31 312 ALA A N 1
ATOM 2480 C CA . ALA A 1 312 ? -7.576 0.669 26.674 1.00 97.31 312 ALA A CA 1
ATOM 2481 C C . ALA A 1 312 ? -6.724 1.535 27.625 1.00 97.31 312 ALA A C 1
ATOM 2483 O O . ALA A 1 312 ? -7.241 2.055 28.611 1.00 97.31 312 ALA A O 1
ATOM 2484 N N . ASN A 1 313 ? -5.444 1.737 27.300 1.00 96.00 313 ASN A N 1
ATOM 2485 C CA . ASN A 1 313 ? -4.527 2.618 28.025 1.00 96.00 313 ASN A CA 1
ATOM 2486 C C . ASN A 1 313 ? -4.581 4.087 27.554 1.00 96.00 313 ASN A C 1
ATOM 2488 O O . ASN A 1 313 ? -3.752 4.890 27.976 1.00 96.00 313 ASN A O 1
ATOM 2492 N N . GLY A 1 314 ? -5.532 4.451 26.689 1.00 95.75 314 GLY A N 1
ATOM 2493 C CA . GLY A 1 314 ? -5.725 5.815 26.192 1.00 95.75 314 GLY A CA 1
ATOM 2494 C C . GLY A 1 314 ? -4.929 6.170 24.934 1.00 95.75 314 GLY A C 1
ATOM 2495 O O . GLY A 1 314 ? -4.966 7.325 24.520 1.00 95.75 314 GLY A O 1
ATOM 2496 N N . GLY A 1 315 ? -4.222 5.221 24.314 1.00 96.44 315 GLY A N 1
ATOM 2497 C CA . GLY A 1 315 ? -3.537 5.439 23.039 1.00 96.44 315 GLY A CA 1
ATOM 2498 C C . GLY A 1 315 ? -4.478 5.44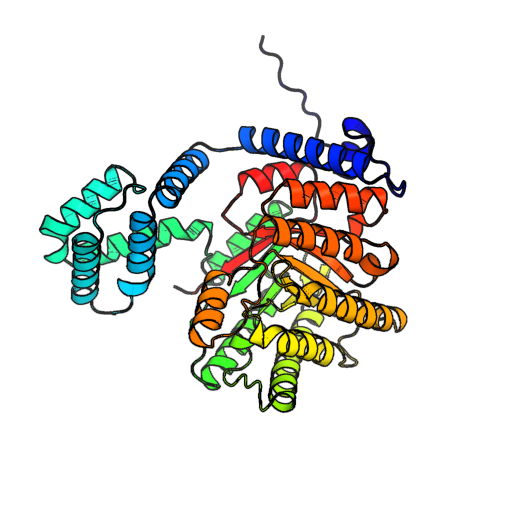7 21.831 1.00 96.44 315 GLY A C 1
ATOM 2499 O O . GLY A 1 315 ? -5.595 4.939 21.883 1.00 96.44 315 GLY A O 1
ATOM 2500 N N . ALA A 1 316 ? -4.008 6.003 20.720 1.00 95.75 316 ALA A N 1
ATOM 2501 C CA . ALA A 1 316 ? -4.707 6.002 19.444 1.00 95.75 316 ALA A CA 1
ATOM 2502 C C . ALA A 1 316 ? -4.710 4.611 18.794 1.00 95.75 316 ALA A C 1
ATOM 2504 O O . ALA A 1 316 ? -3.767 3.820 18.953 1.00 95.75 316 ALA A O 1
ATOM 2505 N N . ALA A 1 317 ? -5.758 4.357 18.007 1.00 97.44 317 ALA A N 1
ATOM 2506 C CA . ALA A 1 317 ? -5.839 3.208 17.121 1.00 97.44 317 ALA A CA 1
ATOM 2507 C C . ALA A 1 317 ? -4.685 3.216 16.106 1.00 97.44 317 ALA A C 1
ATOM 2509 O O . ALA A 1 317 ? -4.252 4.265 15.623 1.00 97.44 317 ALA A O 1
ATOM 2510 N N . THR A 1 318 ? -4.199 2.027 15.762 1.00 97.69 318 THR A N 1
ATOM 2511 C CA . THR A 1 318 ? -3.258 1.851 14.646 1.00 97.69 318 THR A CA 1
ATOM 2512 C C . THR A 1 318 ? -4.018 1.452 13.381 1.00 97.69 318 THR A C 1
ATOM 2514 O O . THR A 1 318 ? -5.227 1.238 13.425 1.00 97.69 318 THR A O 1
ATOM 2517 N N . THR A 1 319 ? -3.336 1.330 12.244 1.00 98.62 319 THR A N 1
ATOM 2518 C CA . THR A 1 319 ? -3.945 0.851 10.995 1.00 98.62 319 THR A CA 1
ATOM 2519 C C . THR A 1 319 ? -3.263 -0.414 10.488 1.00 98.62 319 THR A C 1
ATOM 2521 O O . THR A 1 319 ? -2.038 -0.482 10.397 1.00 98.62 319 THR A O 1
ATOM 2524 N N . VAL A 1 320 ? -4.045 -1.419 10.097 1.00 98.75 320 VAL A N 1
ATOM 2525 C CA . VAL A 1 320 ? -3.545 -2.586 9.364 1.00 98.75 320 VAL A CA 1
ATOM 2526 C C . VAL A 1 320 ? -3.913 -2.469 7.892 1.00 98.75 320 VAL A C 1
ATOM 2528 O O . VAL A 1 320 ? -5.087 -2.495 7.525 1.00 98.75 320 VAL A O 1
ATOM 2531 N N . ARG A 1 321 ? -2.907 -2.375 7.023 1.00 98.75 321 ARG A N 1
ATOM 2532 C CA . ARG A 1 321 ? -3.100 -2.454 5.572 1.00 98.75 321 ARG A CA 1
ATOM 2533 C C . ARG A 1 321 ? -3.101 -3.920 5.151 1.00 98.75 321 ARG A C 1
ATOM 2535 O O . ARG A 1 321 ? -2.066 -4.584 5.198 1.00 98.75 321 ARG A O 1
ATOM 2542 N N . LEU A 1 322 ? -4.236 -4.423 4.682 1.00 98.75 322 LEU A N 1
ATOM 2543 C CA . LEU A 1 322 ? -4.344 -5.768 4.124 1.00 98.75 322 LEU A CA 1
ATOM 2544 C C . LEU A 1 322 ? -4.071 -5.743 2.619 1.00 98.75 322 LEU A C 1
ATOM 2546 O O . LEU A 1 322 ? -4.901 -5.285 1.832 1.00 98.75 322 LEU A O 1
ATOM 2550 N N . VAL A 1 323 ? -2.923 -6.291 2.222 1.00 98.44 323 VAL A N 1
ATOM 2551 C CA . VAL A 1 323 ? -2.552 -6.539 0.818 1.00 98.44 323 VAL A CA 1
ATOM 2552 C C . VAL A 1 323 ? -2.598 -8.034 0.510 1.00 98.44 323 VAL A C 1
ATOM 2554 O O . VAL A 1 323 ? -2.578 -8.876 1.408 1.00 98.44 323 VAL A O 1
ATOM 2557 N N . LYS A 1 324 ? -2.604 -8.409 -0.774 1.00 97.75 324 LYS A N 1
ATOM 2558 C CA . LYS A 1 324 ? -2.344 -9.809 -1.162 1.00 97.75 324 LYS A CA 1
ATOM 2559 C C . LYS A 1 324 ? -0.892 -10.180 -0.899 1.00 97.75 324 LYS A C 1
ATOM 2561 O O . LYS A 1 324 ? -0.627 -11.070 -0.102 1.00 97.75 324 LYS A O 1
ATOM 2566 N N . GLY A 1 325 ? 0.025 -9.436 -1.500 1.00 95.06 325 GLY A N 1
ATOM 2567 C CA . GLY A 1 325 ? 1.465 -9.632 -1.389 1.00 95.06 325 GLY A CA 1
ATOM 2568 C C . GLY A 1 325 ? 2.142 -9.333 -2.723 1.00 95.06 325 GLY A C 1
ATOM 2569 O O . GLY A 1 325 ? 1.510 -9.453 -3.772 1.00 95.06 325 GLY A O 1
ATOM 2570 N N . ALA A 1 326 ? 3.407 -8.914 -2.679 1.00 93.38 326 ALA A N 1
ATOM 2571 C CA . ALA A 1 326 ? 4.146 -8.442 -3.856 1.00 93.38 326 ALA A CA 1
ATOM 2572 C C . ALA A 1 326 ? 5.355 -9.322 -4.226 1.00 93.38 326 ALA A C 1
ATOM 2574 O O . ALA A 1 326 ? 5.890 -9.184 -5.321 1.00 93.38 326 ALA A O 1
ATOM 2575 N N . ASN A 1 327 ? 5.757 -10.262 -3.360 1.00 93.69 327 ASN A N 1
ATOM 2576 C CA . ASN A 1 327 ? 7.031 -10.984 -3.483 1.00 93.69 327 ASN A CA 1
ATOM 2577 C C . ASN A 1 327 ? 6.875 -12.464 -3.876 1.00 93.69 327 ASN A C 1
ATOM 2579 O O . ASN A 1 327 ? 7.782 -13.257 -3.652 1.00 93.69 327 ASN A O 1
ATOM 2583 N N . LEU A 1 328 ? 5.746 -12.860 -4.482 1.00 93.88 328 LEU A N 1
ATOM 2584 C CA . LEU A 1 328 ? 5.416 -14.275 -4.736 1.00 93.88 328 LEU A CA 1
ATOM 2585 C C . LEU A 1 328 ? 6.523 -15.042 -5.482 1.00 93.88 328 LEU A C 1
ATOM 2587 O O . LEU A 1 328 ? 6.851 -16.164 -5.102 1.00 93.88 328 LEU A O 1
ATOM 2591 N N . GLU A 1 329 ? 7.098 -14.453 -6.534 1.00 91.88 329 GLU A N 1
ATOM 2592 C CA . GLU A 1 329 ? 8.162 -15.115 -7.302 1.00 91.88 329 GLU A CA 1
ATOM 2593 C C . GLU A 1 329 ? 9.478 -15.195 -6.514 1.00 91.88 329 GLU A C 1
ATOM 2595 O O . GLU A 1 329 ? 10.163 -16.215 -6.567 1.00 91.88 329 GLU A O 1
ATOM 2600 N N . MET A 1 330 ? 9.799 -14.175 -5.713 1.00 92.62 330 MET A N 1
ATOM 2601 C CA . MET A 1 330 ? 10.975 -14.197 -4.836 1.00 92.62 330 MET A CA 1
ATOM 2602 C C . MET A 1 330 ? 10.845 -15.271 -3.752 1.00 92.62 330 MET A C 1
ATOM 2604 O O . MET A 1 330 ? 11.783 -16.034 -3.534 1.00 92.62 330 MET A O 1
ATOM 2608 N N . GLU A 1 331 ? 9.669 -15.401 -3.138 1.00 95.81 331 GLU A N 1
ATOM 2609 C CA . GLU A 1 331 ? 9.372 -16.444 -2.149 1.00 95.81 331 GLU A CA 1
ATOM 2610 C C . GLU A 1 331 ? 9.476 -17.855 -2.751 1.00 95.81 331 GLU A C 1
ATOM 2612 O O . GLU A 1 331 ? 10.015 -18.769 -2.124 1.00 95.81 331 GLU A O 1
ATOM 2617 N N . ARG A 1 332 ? 9.019 -18.043 -3.998 1.00 94.31 332 ARG A N 1
ATOM 2618 C CA . ARG A 1 332 ? 9.167 -19.309 -4.739 1.00 94.31 332 ARG A CA 1
ATOM 2619 C C . ARG A 1 332 ? 10.623 -19.683 -4.959 1.00 94.31 332 ARG A C 1
ATOM 2621 O O . ARG A 1 332 ? 11.014 -20.818 -4.684 1.00 94.31 332 ARG A O 1
ATOM 2628 N N . VAL A 1 333 ? 11.421 -18.734 -5.444 1.00 94.88 333 VAL A N 1
ATOM 2629 C CA . VAL A 1 333 ? 12.856 -18.941 -5.670 1.00 94.88 333 VAL A CA 1
ATOM 2630 C C . VAL A 1 333 ? 13.558 -19.230 -4.345 1.00 94.88 333 VAL A C 1
ATOM 2632 O O . VAL A 1 333 ? 14.305 -20.203 -4.246 1.00 94.88 333 VAL A O 1
ATOM 2635 N N . ALA A 1 334 ? 13.275 -18.446 -3.304 1.00 93.00 334 ALA A N 1
ATOM 2636 C CA . ALA A 1 334 ? 13.850 -18.621 -1.977 1.00 93.00 334 ALA A CA 1
ATOM 2637 C C . ALA A 1 334 ? 13.552 -20.007 -1.387 1.00 93.00 334 ALA A C 1
ATOM 2639 O O . ALA A 1 334 ? 14.468 -20.638 -0.851 1.00 93.00 334 ALA A O 1
ATOM 2640 N N . ALA A 1 335 ? 12.311 -20.482 -1.515 1.00 94.81 335 ALA A N 1
ATOM 2641 C CA . ALA A 1 335 ? 11.890 -21.806 -1.073 1.00 94.81 335 ALA A CA 1
ATOM 2642 C C . ALA A 1 335 ? 12.588 -22.920 -1.868 1.00 94.81 335 ALA A C 1
ATOM 2644 O O . ALA A 1 335 ? 13.147 -23.844 -1.275 1.00 94.81 335 ALA A O 1
ATOM 2645 N N . SER A 1 336 ? 12.636 -22.795 -3.200 1.00 95.56 336 SER A N 1
ATOM 2646 C CA . SER A 1 336 ? 13.286 -23.774 -4.079 1.00 95.56 336 SER A CA 1
ATOM 2647 C C . SER A 1 336 ? 14.784 -23.904 -3.809 1.00 95.56 336 SER A C 1
ATOM 2649 O O . SER A 1 336 ? 15.294 -25.020 -3.765 1.00 95.56 336 SER A O 1
ATOM 2651 N N . LEU A 1 337 ? 15.495 -22.787 -3.626 1.00 96.62 337 LEU A N 1
ATOM 2652 C CA . LEU A 1 337 ? 16.941 -22.792 -3.378 1.00 96.62 337 LEU A CA 1
ATOM 2653 C C . LEU A 1 337 ? 17.302 -23.406 -2.021 1.00 96.62 337 LEU A C 1
ATOM 2655 O O . LEU A 1 337 ? 18.365 -24.005 -1.883 1.00 96.62 337 LEU A O 1
ATOM 2659 N N . ARG A 1 338 ? 16.434 -23.250 -1.017 1.00 94.69 338 ARG A N 1
ATOM 2660 C CA . ARG A 1 338 ? 16.679 -23.717 0.358 1.00 94.69 338 ARG A CA 1
ATOM 2661 C C . ARG A 1 338 ? 16.076 -25.088 0.663 1.00 94.69 338 ARG A C 1
ATOM 2663 O O . ARG A 1 338 ? 16.325 -25.628 1.736 1.00 94.69 338 ARG A O 1
ATOM 2670 N N . GLY A 1 339 ? 15.266 -25.636 -0.243 1.00 95.38 339 GLY A N 1
ATOM 2671 C CA . GLY A 1 339 ? 14.486 -26.846 0.019 1.00 95.38 339 GLY A CA 1
ATOM 2672 C C . GLY A 1 339 ? 13.415 -26.648 1.098 1.00 95.38 339 GLY A C 1
ATOM 2673 O O . GLY A 1 339 ? 13.050 -27.599 1.785 1.00 95.38 339 GLY A O 1
ATOM 2674 N N . TRP A 1 340 ? 12.933 -25.416 1.282 1.00 95.00 340 TRP A N 1
ATOM 2675 C CA . TRP A 1 340 ? 11.888 -25.092 2.254 1.00 95.00 340 TRP A CA 1
ATOM 2676 C C . TRP A 1 340 ? 10.495 -25.176 1.622 1.00 95.00 340 TRP A C 1
ATOM 2678 O O . TRP A 1 340 ? 10.352 -25.013 0.407 1.00 95.00 340 TRP A O 1
ATOM 2688 N N . PRO A 1 341 ? 9.437 -25.392 2.421 1.00 93.75 341 PRO A N 1
ATOM 2689 C CA . PRO A 1 341 ? 8.079 -25.140 1.964 1.00 93.75 341 PRO A CA 1
ATOM 2690 C C . PRO A 1 341 ? 7.930 -23.683 1.509 1.00 93.75 341 PRO A C 1
ATOM 2692 O O . PRO A 1 341 ? 8.434 -22.771 2.157 1.00 93.75 341 PRO A O 1
ATOM 2695 N N . GLN A 1 342 ? 7.219 -23.463 0.402 1.00 93.19 342 GLN A N 1
ATOM 2696 C CA . GLN A 1 342 ? 6.855 -22.114 -0.031 1.00 93.19 342 GLN A CA 1
ATOM 2697 C C . GLN A 1 342 ? 6.011 -21.434 1.057 1.00 93.19 342 GLN A C 1
ATOM 2699 O O . GLN A 1 342 ? 4.999 -22.000 1.474 1.00 93.19 342 GLN A O 1
ATOM 2704 N N . SER A 1 343 ? 6.400 -20.222 1.461 1.00 95.06 343 SER A N 1
ATOM 2705 C CA . SER A 1 343 ? 5.709 -19.451 2.499 1.00 95.06 343 SER A CA 1
ATOM 2706 C C . SER A 1 343 ? 4.310 -18.996 2.053 1.00 95.06 343 SER A C 1
ATOM 2708 O O . SER A 1 343 ? 3.345 -19.279 2.764 1.00 95.06 343 SER A O 1
ATOM 2710 N N . PRO A 1 344 ? 4.128 -18.355 0.875 1.00 97.19 344 PRO A N 1
ATOM 2711 C CA . PRO A 1 344 ? 2.788 -18.036 0.388 1.00 97.19 344 PRO A CA 1
ATOM 2712 C C . PRO A 1 344 ? 1.911 -19.259 0.084 1.00 97.19 344 PRO A C 1
ATOM 2714 O O . PRO A 1 344 ? 2.403 -20.343 -0.240 1.00 97.19 344 PRO A O 1
ATOM 2717 N N . PHE A 1 345 ? 0.591 -19.066 0.057 1.00 97.19 345 PHE A N 1
ATOM 2718 C CA . PHE A 1 345 ? -0.354 -20.048 -0.472 1.00 97.19 345 PHE A CA 1
ATOM 2719 C C . PHE A 1 345 ? -0.017 -20.446 -1.916 1.00 97.19 345 PHE A C 1
ATOM 2721 O O . PHE A 1 345 ? 0.469 -19.654 -2.725 1.00 97.19 345 PHE A O 1
ATOM 2728 N N . LYS A 1 346 ? -0.321 -21.700 -2.266 1.00 94.38 346 LYS A N 1
ATOM 2729 C CA . LYS A 1 346 ? -0.022 -22.249 -3.598 1.00 94.38 346 LYS A CA 1
ATOM 2730 C C . LYS A 1 346 ? -0.977 -21.748 -4.675 1.00 94.38 346 LYS A C 1
ATOM 2732 O O . LYS A 1 346 ? -0.620 -21.744 -5.850 1.00 94.38 346 LYS A O 1
ATOM 2737 N N . THR A 1 347 ? -2.191 -21.357 -4.289 1.00 96.25 347 THR A N 1
ATOM 2738 C CA . THR A 1 347 ? -3.241 -20.954 -5.227 1.00 96.25 347 THR A CA 1
ATOM 2739 C C . THR A 1 347 ? -3.796 -19.578 -4.890 1.00 96.25 347 THR A C 1
ATOM 2741 O O . THR A 1 347 ? -3.947 -19.211 -3.725 1.00 96.25 347 THR A O 1
ATOM 2744 N N . LYS A 1 348 ? -4.186 -18.844 -5.934 1.00 95.81 348 LYS A N 1
ATOM 2745 C CA . LYS A 1 348 ? -4.833 -17.534 -5.810 1.00 95.81 348 LYS A CA 1
ATOM 2746 C C . LYS A 1 348 ? -6.144 -17.606 -5.020 1.00 95.81 348 LYS A C 1
ATOM 2748 O O . LYS A 1 348 ? -6.435 -16.703 -4.249 1.00 95.81 348 LYS A O 1
ATOM 2753 N N . LEU A 1 349 ? -6.903 -18.696 -5.162 1.00 97.44 349 LEU A N 1
ATOM 2754 C CA . LEU A 1 349 ? -8.145 -18.899 -4.413 1.00 97.44 349 LEU A CA 1
ATOM 2755 C C . LEU A 1 349 ? -7.901 -18.963 -2.897 1.00 97.44 349 LEU A C 1
ATOM 2757 O O . LEU A 1 349 ? -8.670 -18.391 -2.135 1.00 97.44 349 LEU A O 1
ATOM 2761 N N . GLN A 1 350 ? -6.818 -19.611 -2.456 1.00 97.88 350 GLN A N 1
ATOM 2762 C CA . GLN A 1 350 ? -6.449 -19.651 -1.038 1.00 97.88 350 GLN A CA 1
ATOM 2763 C C . GLN A 1 350 ? -6.032 -18.271 -0.516 1.00 97.88 350 GLN A C 1
ATOM 2765 O O . GLN A 1 350 ? -6.454 -17.890 0.573 1.00 97.88 350 GLN A O 1
ATOM 2770 N N . THR A 1 351 ? -5.262 -17.505 -1.298 1.00 98.12 351 THR A N 1
ATOM 2771 C CA . THR A 1 351 ? -4.936 -16.106 -0.972 1.00 98.12 351 THR A CA 1
ATOM 2772 C C . THR A 1 351 ? -6.197 -15.263 -0.819 1.00 98.12 351 THR A C 1
ATOM 2774 O O . THR A 1 351 ? -6.348 -14.572 0.183 1.00 98.12 351 THR A O 1
ATOM 2777 N N . ASP A 1 352 ? -7.126 -15.345 -1.773 1.00 97.75 352 ASP A N 1
ATOM 2778 C CA . ASP A 1 352 ? -8.378 -14.586 -1.725 1.00 97.75 352 ASP A CA 1
ATOM 2779 C C . ASP A 1 352 ? -9.254 -15.003 -0.535 1.00 97.75 352 ASP A C 1
ATOM 2781 O O . ASP A 1 352 ? -9.797 -14.148 0.161 1.00 97.75 352 ASP A O 1
ATOM 2785 N N . ALA A 1 353 ? -9.355 -16.304 -0.247 1.00 97.94 353 ALA A N 1
ATOM 2786 C CA . ALA A 1 353 ? -10.080 -16.800 0.922 1.00 97.94 353 ALA A CA 1
ATOM 2787 C C . ALA A 1 353 ? -9.461 -16.285 2.231 1.00 97.94 353 ALA A C 1
ATOM 2789 O O . ALA A 1 353 ? -10.184 -15.869 3.139 1.00 97.94 353 ALA A O 1
ATOM 2790 N N . ASN A 1 354 ? -8.128 -16.253 2.325 1.00 98.62 354 ASN A N 1
ATOM 2791 C CA . ASN A 1 354 ? -7.452 -15.694 3.490 1.00 98.62 354 ASN A CA 1
ATOM 2792 C C . ASN A 1 354 ? -7.618 -14.169 3.579 1.00 98.62 354 ASN A C 1
ATOM 2794 O O . ASN A 1 354 ? -7.795 -13.657 4.679 1.00 98.62 354 ASN A O 1
ATOM 2798 N N . TYR A 1 355 ? -7.662 -13.450 2.451 1.00 98.69 355 TYR A N 1
ATOM 2799 C CA . TYR A 1 355 ? -8.005 -12.023 2.418 1.00 98.69 355 TYR A CA 1
ATOM 2800 C C . TYR A 1 355 ? -9.375 -11.777 3.068 1.00 98.69 355 TYR A C 1
ATOM 2802 O O . TYR A 1 355 ? -9.495 -10.921 3.943 1.00 98.69 355 TYR A O 1
ATOM 2810 N N . LYS A 1 356 ? -10.397 -12.581 2.728 1.00 98.19 356 LYS A N 1
ATOM 2811 C CA . LYS A 1 356 ? -11.730 -12.495 3.361 1.00 98.19 356 LYS A CA 1
ATOM 2812 C C . LYS A 1 356 ? -11.707 -12.840 4.840 1.00 98.19 356 LYS A C 1
ATOM 2814 O O . LYS A 1 356 ? -12.279 -12.105 5.635 1.00 98.19 356 LYS A O 1
ATOM 2819 N N . ARG A 1 357 ? -11.006 -13.910 5.220 1.00 98.50 357 ARG A N 1
ATOM 2820 C CA . ARG A 1 357 ? -10.837 -14.309 6.625 1.00 98.50 357 ARG A CA 1
ATOM 2821 C C . ARG A 1 357 ? -10.200 -13.196 7.461 1.00 98.50 357 ARG A C 1
ATOM 2823 O O . ARG A 1 357 ? -10.661 -12.921 8.565 1.00 98.50 357 ARG A O 1
ATOM 2830 N N . MET A 1 358 ? -9.148 -12.565 6.941 1.00 98.81 358 MET A N 1
ATOM 2831 C CA . MET A 1 358 ? -8.459 -11.459 7.608 1.00 98.81 358 MET A CA 1
ATOM 2832 C C . MET A 1 358 ? -9.344 -10.211 7.688 1.00 98.81 358 MET A C 1
ATOM 2834 O O . MET A 1 358 ? -9.380 -9.579 8.741 1.00 98.81 358 MET A O 1
ATOM 2838 N N . LEU A 1 359 ? -10.105 -9.886 6.635 1.00 98.62 359 LEU A N 1
ATOM 2839 C CA . LEU A 1 359 ? -11.096 -8.802 6.665 1.00 98.62 359 LEU A CA 1
ATOM 2840 C C . LEU A 1 359 ? -12.204 -9.050 7.693 1.00 98.62 359 LEU A C 1
ATOM 2842 O O . LEU A 1 359 ? -12.518 -8.165 8.480 1.00 98.62 359 LEU A O 1
ATOM 2846 N N . GLU A 1 360 ? -12.787 -10.248 7.715 1.00 98.38 360 GLU A N 1
ATOM 2847 C CA . GLU A 1 360 ? -13.846 -10.608 8.663 1.00 98.38 360 GLU A CA 1
ATOM 2848 C C . GLU A 1 360 ? -13.394 -10.529 10.111 1.00 98.38 360 GLU A C 1
ATOM 2850 O O . GLU A 1 360 ? -14.198 -10.173 10.971 1.00 98.38 360 GLU A O 1
ATOM 2855 N N . TYR A 1 361 ? -12.133 -10.843 10.387 1.00 98.75 361 TYR A N 1
ATOM 2856 C CA . TYR A 1 361 ? -11.565 -10.663 11.713 1.00 98.75 361 TYR A CA 1
ATOM 2857 C C . TYR A 1 361 ? -11.306 -9.184 12.021 1.00 98.75 361 TYR A C 1
ATOM 2859 O O . TYR A 1 361 ? -11.701 -8.722 13.086 1.00 98.75 361 TYR A O 1
ATOM 2867 N N . ALA A 1 362 ? -10.702 -8.434 11.092 1.00 98.62 362 ALA A N 1
ATOM 2868 C CA . ALA A 1 362 ? -10.370 -7.019 11.286 1.00 98.62 362 ALA A CA 1
ATOM 2869 C C . ALA A 1 362 ? -11.608 -6.147 11.516 1.00 98.62 362 ALA A C 1
ATOM 2871 O O . ALA A 1 362 ? -11.609 -5.281 12.379 1.00 98.62 362 ALA A O 1
ATOM 2872 N N . LEU A 1 363 ? -12.671 -6.400 10.751 1.00 98.62 363 LEU A N 1
ATOM 2873 C CA . LEU A 1 363 ? -13.886 -5.590 10.741 1.00 98.62 363 LEU A CA 1
ATOM 2874 C C . LEU A 1 363 ? -14.882 -5.997 11.828 1.00 98.62 363 LEU A C 1
ATOM 2876 O O . LEU A 1 363 ? -16.059 -5.670 11.725 1.00 98.62 363 LEU A O 1
ATOM 2880 N N . GLN A 1 364 ? -14.493 -6.790 12.829 1.00 98.50 364 GLN A N 1
ATOM 2881 C CA . GLN A 1 364 ? -15.344 -6.935 14.014 1.00 98.50 364 GLN A CA 1
ATOM 2882 C C . GLN A 1 364 ? -15.364 -5.588 14.755 1.00 98.50 364 GLN A C 1
ATOM 2884 O O . GLN A 1 364 ? -14.304 -4.973 14.845 1.00 98.50 364 GLN A O 1
ATOM 2889 N N . PRO A 1 365 ? -16.507 -5.116 15.290 1.00 97.94 365 PRO A N 1
ATOM 2890 C CA . PRO A 1 365 ? -16.602 -3.762 15.847 1.00 97.94 365 PRO A CA 1
ATOM 2891 C C . PRO A 1 365 ? -15.557 -3.416 16.905 1.00 97.94 365 PRO A C 1
ATOM 2893 O O . PRO A 1 365 ? -14.986 -2.330 16.880 1.00 97.94 365 PRO A O 1
ATOM 2896 N N . GLU A 1 366 ? -15.252 -4.356 17.796 1.00 97.69 366 GLU A N 1
ATOM 2897 C CA . GLU A 1 366 ? -14.203 -4.192 18.805 1.00 97.69 366 GLU A CA 1
ATOM 2898 C C . GLU A 1 366 ? -12.795 -4.097 18.197 1.00 97.69 366 GLU A C 1
ATOM 2900 O O . GLU A 1 366 ? -11.979 -3.294 18.644 1.00 97.69 366 GLU A O 1
ATOM 2905 N N . HIS A 1 367 ? -12.513 -4.868 17.144 1.00 98.69 367 HIS A N 1
ATOM 2906 C CA . HIS A 1 367 ? -11.209 -4.884 16.487 1.00 98.69 367 HIS A CA 1
ATOM 2907 C C . HIS A 1 367 ? -11.001 -3.650 15.616 1.00 98.69 367 HIS A C 1
ATOM 2909 O O . HIS A 1 367 ? -9.950 -3.025 15.710 1.00 98.69 367 HIS A O 1
ATOM 2915 N N . ALA A 1 368 ? -12.001 -3.275 14.816 1.00 98.44 368 ALA A N 1
ATOM 2916 C CA . ALA A 1 368 ? -11.920 -2.163 13.873 1.00 98.44 368 ALA A CA 1
ATOM 2917 C C . ALA A 1 368 ? -11.662 -0.827 14.581 1.00 98.44 368 ALA A C 1
ATOM 2919 O O . ALA A 1 368 ? -10.916 0.000 14.073 1.00 98.44 368 ALA A O 1
ATOM 2920 N N . ARG A 1 369 ? -12.211 -0.651 15.791 1.00 97.81 369 ARG A N 1
ATOM 2921 C CA . ARG A 1 369 ? -11.999 0.545 16.623 1.00 97.81 369 ARG A CA 1
ATOM 2922 C C . ARG A 1 369 ? -10.602 0.632 17.240 1.00 97.81 369 ARG A C 1
ATOM 2924 O O . ARG A 1 369 ? -10.169 1.720 17.598 1.00 97.81 369 ARG A O 1
ATOM 2931 N N . ALA A 1 370 ? -9.903 -0.494 17.391 1.00 98.31 370 ALA A N 1
ATOM 2932 C CA . ALA A 1 370 ? -8.523 -0.523 17.882 1.00 98.31 370 ALA A CA 1
ATOM 2933 C C . ALA A 1 370 ? -7.491 -0.567 16.745 1.00 98.31 370 ALA A C 1
ATOM 2935 O O . ALA A 1 370 ? -6.370 -0.069 16.882 1.00 98.31 370 ALA A O 1
ATOM 2936 N N . VAL A 1 371 ? -7.873 -1.168 15.620 1.00 98.56 371 VAL A N 1
ATOM 2937 C CA . VAL A 1 371 ? -7.064 -1.327 14.418 1.00 98.56 371 VAL A CA 1
ATOM 2938 C C . VAL A 1 371 ? -7.920 -0.975 13.206 1.00 98.56 371 VAL A C 1
ATOM 2940 O O . VAL A 1 371 ? -8.674 -1.811 12.704 1.00 98.56 371 VAL A O 1
ATOM 2943 N N . HIS A 1 372 ? -7.765 0.248 12.706 1.00 98.62 372 HIS A N 1
ATOM 2944 C CA . HIS A 1 372 ? -8.383 0.665 11.451 1.00 98.62 372 HIS A CA 1
ATOM 2945 C C . HIS A 1 372 ? -7.890 -0.224 10.303 1.00 98.62 372 HIS A C 1
ATOM 2947 O O . HIS A 1 372 ? -6.781 -0.770 10.344 1.00 98.62 372 HIS A O 1
ATOM 2953 N N .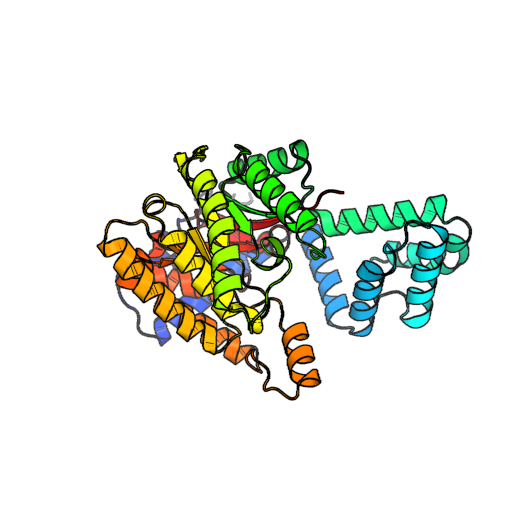 VAL A 1 373 ? -8.696 -0.375 9.254 1.00 98.69 373 VAL A N 1
ATOM 2954 C CA . VAL A 1 373 ? -8.422 -1.325 8.170 1.00 98.69 373 VAL A CA 1
ATOM 2955 C C . VAL A 1 373 ? -8.170 -0.595 6.860 1.00 98.69 373 VAL A C 1
ATOM 2957 O O . VAL A 1 373 ? -9.064 0.030 6.294 1.00 98.69 373 VAL A O 1
ATOM 2960 N N . GLY A 1 374 ? -6.953 -0.739 6.345 1.00 98.50 374 GLY A N 1
ATOM 2961 C CA . GLY A 1 374 ? -6.596 -0.387 4.978 1.00 98.50 374 GLY A CA 1
ATOM 2962 C C . GLY A 1 374 ? -6.923 -1.527 4.019 1.00 98.50 374 GLY A C 1
ATOM 2963 O O . GLY A 1 374 ? -6.216 -2.538 3.983 1.00 98.50 374 GLY A O 1
ATOM 2964 N N . VAL A 1 375 ? -7.984 -1.388 3.227 1.00 98.62 375 VAL A N 1
ATOM 2965 C CA . VAL A 1 375 ? -8.386 -2.365 2.203 1.00 98.62 375 VAL A CA 1
ATOM 2966 C C . VAL A 1 375 ? -7.594 -2.084 0.928 1.00 98.62 375 VAL A C 1
ATOM 2968 O O . VAL A 1 375 ? -8.059 -1.380 0.033 1.00 98.62 375 VAL A O 1
ATOM 2971 N N . ALA A 1 376 ? -6.371 -2.614 0.856 1.00 98.00 376 ALA A N 1
ATOM 2972 C CA . ALA A 1 376 ? -5.471 -2.396 -0.272 1.00 98.00 376 ALA A CA 1
ATOM 2973 C C . ALA A 1 376 ? -5.677 -3.442 -1.378 1.00 98.00 376 ALA A C 1
ATOM 2975 O O . ALA A 1 376 ? -5.157 -4.563 -1.312 1.00 98.00 376 ALA A O 1
ATOM 2976 N N . SER A 1 377 ? -6.455 -3.088 -2.404 1.00 96.94 377 SER A N 1
ATOM 2977 C CA . SER A 1 377 ? -6.779 -3.984 -3.518 1.00 96.94 377 SER A CA 1
ATOM 2978 C C . SER A 1 377 ? -7.274 -3.228 -4.751 1.00 96.94 377 SER A C 1
ATOM 2980 O O . SER A 1 377 ? -7.937 -2.209 -4.638 1.00 96.94 377 SER A O 1
ATOM 2982 N N . HIS A 1 378 ? -7.027 -3.786 -5.939 1.00 95.62 378 HIS A N 1
ATOM 2983 C CA . HIS A 1 378 ? -7.704 -3.388 -7.186 1.00 95.62 378 HIS A CA 1
ATOM 2984 C C . HIS A 1 378 ? -8.820 -4.364 -7.581 1.00 95.62 378 HIS A C 1
ATOM 2986 O O . HIS A 1 378 ? -9.488 -4.183 -8.593 1.00 95.62 378 HIS A O 1
ATOM 2992 N N . ASN A 1 379 ? -9.015 -5.436 -6.811 1.00 96.44 379 ASN A N 1
ATOM 2993 C CA . ASN A 1 379 ? -10.104 -6.369 -7.045 1.00 96.44 379 ASN A CA 1
ATOM 2994 C C . ASN A 1 379 ? -11.392 -5.780 -6.461 1.00 96.44 379 ASN A C 1
ATOM 2996 O O . ASN A 1 379 ? -11.554 -5.752 -5.239 1.00 96.44 379 ASN A O 1
ATOM 3000 N N . LEU A 1 380 ? -12.318 -5.360 -7.325 1.00 96.88 380 LEU A N 1
ATOM 3001 C CA . LEU A 1 380 ? -13.589 -4.769 -6.903 1.00 96.88 380 LEU A CA 1
ATOM 3002 C C . LEU A 1 380 ? -14.428 -5.703 -6.025 1.00 96.88 380 LEU A C 1
ATOM 3004 O O . LEU A 1 380 ? -15.159 -5.220 -5.169 1.00 96.88 380 LEU A O 1
ATOM 3008 N N . LEU A 1 381 ? -14.280 -7.027 -6.144 1.00 97.62 381 LEU A N 1
ATOM 3009 C CA . LEU A 1 381 ? -14.937 -7.965 -5.227 1.00 97.62 381 LEU A CA 1
ATOM 3010 C C . LEU A 1 381 ? -14.339 -7.916 -3.810 1.00 97.62 381 LEU A C 1
ATOM 3012 O O . LEU A 1 381 ? -15.026 -8.199 -2.828 1.00 97.62 381 LEU A O 1
ATOM 3016 N N . ASP A 1 382 ? -13.055 -7.578 -3.676 1.00 97.94 382 ASP A N 1
ATOM 3017 C CA . ASP A 1 382 ? -12.407 -7.370 -2.378 1.00 97.94 382 ASP A CA 1
ATOM 3018 C C . ASP A 1 382 ? -12.887 -6.101 -1.696 1.00 97.94 382 ASP A C 1
ATOM 3020 O O . ASP A 1 382 ? -13.286 -6.150 -0.531 1.00 97.94 382 ASP A O 1
ATOM 3024 N N . ILE A 1 383 ? -12.968 -5.029 -2.469 1.00 97.94 383 ILE A N 1
ATOM 3025 C CA . ILE A 1 383 ? -13.482 -3.735 -2.037 1.00 97.94 383 ILE A CA 1
ATOM 3026 C C . ILE A 1 383 ? -14.966 -3.816 -1.674 1.00 97.94 383 ILE A C 1
ATOM 3028 O O . ILE A 1 383 ? -15.335 -3.478 -0.553 1.00 97.94 383 ILE A O 1
ATOM 3032 N N . ALA A 1 384 ? -15.809 -4.320 -2.577 1.00 98.38 384 ALA A N 1
ATOM 3033 C CA . ALA A 1 384 ? -17.250 -4.400 -2.364 1.00 98.38 384 ALA A CA 1
ATOM 3034 C C . ALA A 1 384 ? -17.604 -5.290 -1.166 1.00 98.38 384 ALA A C 1
ATOM 3036 O O . ALA A 1 384 ? -18.486 -4.954 -0.380 1.00 98.38 384 ALA A O 1
ATOM 3037 N N . TYR A 1 385 ? -16.878 -6.400 -0.975 1.00 98.56 385 TYR A N 1
ATOM 3038 C CA . TYR A 1 385 ? -17.049 -7.233 0.216 1.00 98.56 385 TYR A CA 1
ATOM 3039 C C . TYR A 1 385 ? -16.727 -6.467 1.498 1.00 98.56 385 TYR A C 1
ATOM 3041 O O . TYR A 1 385 ? -17.482 -6.570 2.458 1.00 98.56 385 TYR A O 1
ATOM 3049 N N . ALA A 1 386 ? -15.639 -5.693 1.516 1.00 98.31 386 ALA A N 1
ATOM 3050 C CA . ALA A 1 386 ? -15.285 -4.877 2.671 1.00 98.31 386 ALA A CA 1
ATOM 3051 C C . ALA A 1 386 ? -16.306 -3.757 2.929 1.00 98.31 386 ALA A C 1
ATOM 3053 O O . ALA A 1 386 ? -16.670 -3.555 4.080 1.00 98.31 386 ALA A O 1
ATOM 3054 N N . MET A 1 387 ? -16.823 -3.089 1.890 1.00 98.19 387 MET A N 1
ATOM 3055 C CA . MET A 1 387 ? -17.873 -2.063 2.017 1.00 98.19 387 MET A CA 1
ATOM 3056 C C . MET A 1 387 ? -19.150 -2.627 2.649 1.00 98.19 387 MET A C 1
ATOM 3058 O O . MET A 1 387 ? -19.659 -2.064 3.618 1.00 98.19 387 MET A O 1
ATOM 3062 N N . VAL A 1 388 ? -19.643 -3.762 2.140 1.00 98.50 388 VAL A N 1
ATOM 3063 C CA . VAL A 1 388 ? -20.835 -4.433 2.684 1.00 98.50 388 VAL A CA 1
ATOM 3064 C C . VAL A 1 388 ? -20.582 -4.877 4.123 1.00 98.50 388 VAL A C 1
ATOM 3066 O O . VAL A 1 388 ? -21.380 -4.577 5.007 1.00 98.50 388 VAL A O 1
ATOM 3069 N N . LEU A 1 389 ? -19.452 -5.547 4.367 1.00 98.44 389 LEU A N 1
ATOM 3070 C CA . LEU A 1 389 ? -19.093 -6.088 5.676 1.00 98.44 389 LEU A CA 1
ATOM 3071 C C . LEU A 1 389 ? -18.887 -4.999 6.738 1.00 98.44 389 LEU A C 1
ATOM 3073 O O . LEU A 1 389 ? -19.275 -5.182 7.887 1.00 98.44 389 LEU A O 1
ATOM 3077 N N . ALA A 1 390 ? -18.265 -3.880 6.376 1.00 98.12 390 ALA A N 1
ATOM 3078 C CA . ALA A 1 390 ? -18.060 -2.764 7.288 1.00 98.12 390 ALA A CA 1
ATOM 3079 C C . ALA A 1 390 ? -19.370 -2.014 7.566 1.00 98.12 390 ALA A C 1
ATOM 3081 O O . ALA A 1 390 ? -19.590 -1.570 8.689 1.00 98.12 390 ALA A O 1
ATOM 3082 N N . THR A 1 391 ? -20.266 -1.923 6.579 1.00 97.88 391 THR A N 1
ATOM 3083 C CA . THR A 1 391 ? -21.579 -1.281 6.746 1.00 97.88 391 THR A CA 1
ATOM 3084 C C . THR A 1 391 ? -22.500 -2.114 7.631 1.00 97.88 391 THR A C 1
ATOM 3086 O O . THR A 1 391 ? -22.985 -1.608 8.639 1.00 97.88 391 THR A O 1
ATOM 3089 N N . GLU A 1 392 ? -22.672 -3.413 7.359 1.00 97.06 392 GLU A N 1
ATOM 3090 C CA . GLU A 1 392 ? -23.530 -4.284 8.189 1.00 97.06 392 GLU A CA 1
ATOM 3091 C C . GLU A 1 392 ? -23.054 -4.365 9.657 1.00 97.06 392 GLU A C 1
ATOM 3093 O O . GLU A 1 392 ? -23.821 -4.739 10.542 1.00 97.06 392 GLU A O 1
ATOM 3098 N N . ARG A 1 393 ? -21.781 -4.029 9.916 1.00 97.62 393 ARG A N 1
ATOM 3099 C CA . ARG A 1 393 ? -21.158 -4.007 11.247 1.00 97.62 393 ARG A CA 1
ATOM 3100 C C . ARG A 1 393 ? -21.007 -2.610 11.846 1.00 97.62 393 ARG A C 1
ATOM 3102 O O . ARG A 1 393 ? -20.500 -2.509 12.956 1.00 97.62 393 ARG A O 1
ATOM 3109 N N . ASP A 1 394 ? -21.451 -1.573 11.139 1.00 97.50 394 ASP A N 1
ATOM 3110 C CA . ASP A 1 394 ? -21.374 -0.167 11.553 1.00 97.50 394 ASP A CA 1
ATOM 3111 C C . ASP A 1 394 ? -19.948 0.296 11.916 1.00 97.50 394 ASP A C 1
ATOM 3113 O O . ASP A 1 394 ? -19.709 0.905 12.955 1.00 97.50 394 ASP A O 1
ATOM 3117 N N . VAL A 1 395 ? -18.976 -0.055 11.066 1.00 97.81 395 VAL A N 1
ATOM 3118 C CA . VAL A 1 395 ? -17.536 0.245 11.244 1.00 97.81 395 VAL A CA 1
ATOM 3119 C C . VAL A 1 395 ? -16.904 0.826 9.979 1.00 97.81 395 VAL A C 1
ATOM 3121 O O . VAL A 1 395 ? -15.699 0.714 9.761 1.00 97.81 395 VAL A O 1
ATOM 3124 N N . LEU A 1 396 ? -17.717 1.383 9.079 1.00 96.94 396 LEU A N 1
ATOM 3125 C CA . LEU A 1 396 ? -17.238 1.920 7.802 1.00 96.94 396 LEU A CA 1
ATOM 3126 C C . LEU A 1 396 ? -16.294 3.123 7.981 1.00 96.94 396 LEU A C 1
ATOM 3128 O O . LEU A 1 396 ? -15.398 3.323 7.169 1.00 96.94 396 LEU A O 1
ATOM 3132 N N . ASP A 1 397 ? -16.460 3.871 9.068 1.00 95.75 397 ASP A N 1
ATOM 3133 C CA . ASP A 1 397 ? -15.577 4.949 9.529 1.00 95.75 397 ASP A CA 1
ATOM 3134 C C . ASP A 1 397 ? -14.170 4.459 9.924 1.00 95.75 397 ASP A C 1
ATOM 3136 O O . ASP A 1 397 ? -13.200 5.208 9.840 1.00 95.75 397 ASP A O 1
ATOM 3140 N N . CYS A 1 398 ? -14.035 3.180 10.282 1.00 97.50 398 CYS A N 1
ATOM 3141 C CA . CYS A 1 398 ? -12.759 2.538 10.606 1.00 97.50 398 CYS A CA 1
ATOM 3142 C C . CYS A 1 398 ? -12.031 1.982 9.364 1.00 97.50 398 CYS A C 1
ATOM 3144 O O . CYS A 1 398 ? -11.026 1.276 9.500 1.00 97.50 398 CYS A O 1
ATOM 3146 N N . VAL A 1 399 ? -12.544 2.233 8.153 1.00 98.00 399 VAL A N 1
ATOM 3147 C CA . VAL A 1 399 ? -12.022 1.676 6.898 1.00 98.00 399 VAL A CA 1
ATOM 3148 C C . VAL A 1 399 ? -11.487 2.775 5.990 1.00 98.00 399 VAL A C 1
ATOM 3150 O O . VAL A 1 399 ? -12.128 3.799 5.766 1.00 98.00 399 VAL A O 1
ATOM 3153 N N . GLN A 1 400 ? -10.317 2.522 5.409 1.00 96.94 400 GLN A N 1
ATOM 3154 C CA . GLN A 1 400 ? -9.797 3.282 4.278 1.00 96.94 400 GLN A CA 1
ATOM 3155 C C . GLN A 1 400 ? -9.556 2.350 3.091 1.00 96.94 400 GLN A C 1
ATOM 3157 O O . GLN A 1 400 ? -9.099 1.216 3.258 1.00 96.94 400 GLN A O 1
ATOM 3162 N N . PHE A 1 401 ? -9.867 2.812 1.884 1.00 97.94 401 PHE A N 1
ATOM 3163 C CA . PHE A 1 401 ? -9.671 2.029 0.665 1.00 97.94 401 PHE A CA 1
ATOM 3164 C C . PHE A 1 401 ? -8.385 2.455 -0.017 1.00 97.94 401 PHE A C 1
ATOM 3166 O O . PHE A 1 401 ? -8.152 3.645 -0.223 1.00 97.94 401 PHE A O 1
ATOM 3173 N N . GLU A 1 402 ? -7.548 1.484 -0.372 1.00 97.88 402 GLU A N 1
ATOM 3174 C CA . GLU A 1 402 ? -6.215 1.777 -0.878 1.00 97.88 402 GLU A CA 1
ATOM 3175 C C . GLU A 1 402 ? -5.948 1.138 -2.236 1.00 97.88 402 GLU A C 1
ATOM 3177 O O . GLU A 1 402 ? -6.276 -0.025 -2.487 1.00 97.88 402 GLU A O 1
ATOM 3182 N N . MET A 1 403 ? -5.316 1.908 -3.115 1.00 97.06 403 MET A N 1
ATOM 3183 C CA . MET A 1 403 ? -4.958 1.500 -4.473 1.00 97.06 403 MET A CA 1
ATOM 3184 C C . MET A 1 403 ? -3.568 2.018 -4.835 1.00 97.06 403 MET A C 1
ATOM 3186 O O . MET A 1 403 ? -3.036 2.905 -4.174 1.00 97.06 403 MET A O 1
ATOM 3190 N N . LEU A 1 404 ? -2.969 1.463 -5.885 1.00 95.62 404 LEU A N 1
ATOM 3191 C CA . LEU A 1 404 ? -1.731 1.994 -6.449 1.00 95.62 404 LEU A CA 1
ATOM 3192 C C . LEU A 1 404 ? -2.059 3.184 -7.344 1.00 95.62 404 LEU A C 1
ATOM 3194 O O . LEU A 1 404 ? -2.963 3.119 -8.183 1.00 95.62 404 LEU A O 1
ATOM 3198 N N . GLU A 1 405 ? -1.293 4.255 -7.179 1.00 93.81 405 GLU A N 1
ATOM 3199 C CA . GLU A 1 405 ? -1.361 5.406 -8.065 1.00 93.81 405 GLU A CA 1
ATOM 3200 C C . GLU A 1 405 ? -1.002 4.991 -9.499 1.00 93.81 405 GLU A C 1
ATOM 3202 O O . GLU A 1 405 ? -0.068 4.220 -9.731 1.00 93.81 405 GLU A O 1
ATOM 3207 N N . GLY A 1 406 ? -1.774 5.477 -10.472 1.00 88.06 406 GLY A N 1
ATOM 3208 C C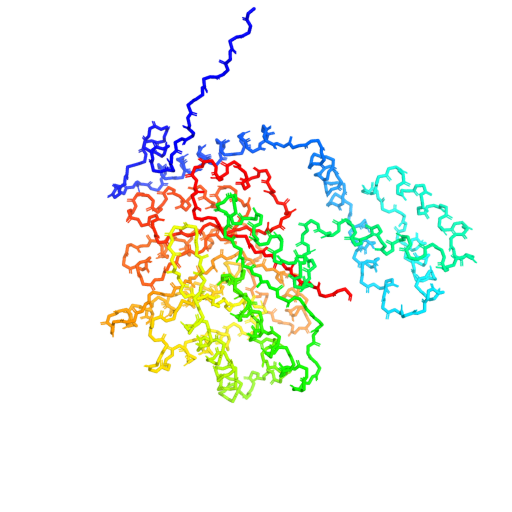A . GLY A 1 406 ? -1.448 5.304 -11.887 1.00 88.06 406 GLY A CA 1
ATOM 3209 C C . GLY A 1 406 ? -1.841 3.986 -12.547 1.00 88.06 406 GLY A C 1
ATOM 3210 O O . GLY A 1 406 ? -1.724 3.892 -13.765 1.00 88.06 406 GLY A O 1
ATOM 3211 N N . MET A 1 407 ? -2.304 2.976 -11.801 1.00 84.94 407 MET A N 1
ATOM 3212 C CA . MET A 1 407 ? -2.568 1.644 -12.370 1.00 84.94 407 MET A CA 1
ATOM 3213 C C . MET A 1 407 ? -4.009 1.457 -12.856 1.00 84.94 407 MET A C 1
ATOM 3215 O O . MET A 1 407 ? -4.252 1.219 -14.034 1.00 84.94 407 MET A O 1
ATOM 3219 N N . ALA A 1 408 ? -4.985 1.541 -11.953 1.00 87.62 408 ALA A N 1
ATOM 3220 C CA . ALA A 1 408 ? -6.388 1.250 -12.252 1.00 87.62 408 ALA A CA 1
ATOM 3221 C C . ALA A 1 408 ? -7.272 2.479 -12.006 1.00 87.62 408 ALA A C 1
ATOM 3223 O O . ALA A 1 408 ? -8.267 2.434 -11.283 1.00 87.62 408 ALA A O 1
ATOM 3224 N N . ASN A 1 409 ? -6.885 3.603 -12.614 1.00 90.94 409 ASN A N 1
ATOM 3225 C CA . ASN A 1 409 ? -7.486 4.912 -12.352 1.00 90.94 409 ASN A CA 1
ATOM 3226 C C . ASN A 1 409 ? -9.000 4.950 -12.608 1.00 90.94 409 ASN A C 1
ATOM 3228 O O . ASN A 1 409 ? -9.712 5.631 -11.879 1.00 90.94 409 ASN A O 1
ATOM 3232 N N . HIS A 1 410 ? -9.502 4.215 -13.602 1.00 93.94 410 HIS A N 1
ATOM 3233 C CA . HIS A 1 410 ? -10.936 4.085 -13.879 1.00 93.94 410 HIS A CA 1
ATOM 3234 C C . HIS A 1 410 ? -11.706 3.406 -12.734 1.00 93.94 410 HIS A C 1
ATOM 3236 O O . HIS A 1 410 ? -12.778 3.885 -12.370 1.00 93.94 410 HIS A O 1
ATOM 3242 N N . LEU A 1 411 ? -11.140 2.361 -12.109 1.00 94.88 411 LEU A N 1
ATOM 3243 C CA . LEU A 1 411 ? -11.729 1.722 -10.923 1.00 94.88 411 LEU A CA 1
ATOM 3244 C C . LEU A 1 411 ? -11.781 2.708 -9.755 1.00 94.88 411 LEU A C 1
ATOM 3246 O O . LEU A 1 411 ? -12.815 2.858 -9.110 1.00 94.88 411 LEU A O 1
ATOM 3250 N N . ARG A 1 412 ? -10.676 3.428 -9.526 1.00 94.75 412 ARG A N 1
ATOM 3251 C CA . ARG A 1 412 ? -10.612 4.474 -8.504 1.00 94.75 412 ARG A CA 1
ATOM 3252 C C . ARG A 1 412 ? -11.655 5.563 -8.756 1.00 94.75 412 ARG A C 1
ATOM 3254 O O . ARG A 1 412 ? -12.333 5.949 -7.817 1.00 94.75 412 ARG A O 1
ATOM 3261 N N . ARG A 1 413 ? -11.799 6.057 -9.995 1.00 94.75 413 ARG A N 1
ATOM 3262 C CA . ARG A 1 413 ? -12.800 7.085 -10.339 1.00 94.75 413 ARG A CA 1
ATOM 3263 C C . ARG A 1 413 ? -14.218 6.614 -10.020 1.00 94.75 413 ARG A C 1
ATOM 3265 O O . ARG A 1 413 ? -14.934 7.361 -9.374 1.00 94.75 413 ARG A O 1
ATOM 3272 N N . ALA A 1 414 ? -14.573 5.383 -10.391 1.00 95.69 414 ALA A N 1
ATOM 3273 C CA . ALA A 1 414 ? -15.878 4.807 -10.060 1.00 95.69 414 ALA A CA 1
ATOM 3274 C C . ALA A 1 414 ? -16.103 4.692 -8.543 1.00 95.69 414 ALA A C 1
ATOM 3276 O O . ALA A 1 414 ? -17.206 4.900 -8.059 1.00 95.69 414 ALA A O 1
ATOM 3277 N N . MET A 1 415 ? -15.057 4.379 -7.774 1.00 94.81 415 MET A N 1
ATOM 3278 C CA . MET A 1 415 ? -15.159 4.335 -6.313 1.00 94.81 415 MET A CA 1
ATOM 3279 C C . MET A 1 415 ? -15.260 5.716 -5.669 1.00 94.81 415 MET A C 1
ATOM 3281 O O . MET A 1 415 ? -16.025 5.874 -4.725 1.00 94.81 415 MET A O 1
ATOM 3285 N N . SER A 1 416 ? -14.500 6.697 -6.162 1.00 94.06 416 SER A N 1
ATOM 3286 C CA . SER A 1 416 ? -14.493 8.071 -5.643 1.00 94.06 416 SER A CA 1
ATOM 3287 C C . SER A 1 416 ? -15.831 8.789 -5.812 1.00 94.06 416 SER A C 1
ATOM 3289 O O . SER A 1 416 ? -16.021 9.825 -5.197 1.00 94.06 416 SER A O 1
ATOM 3291 N N . GLU A 1 417 ? -16.749 8.264 -6.628 1.00 94.88 417 GLU A N 1
ATOM 3292 C CA . GLU A 1 417 ? -18.128 8.762 -6.683 1.00 94.88 417 GLU A CA 1
ATOM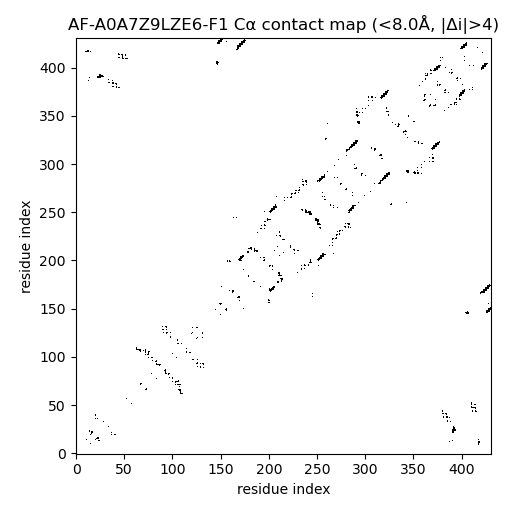 3293 C C . GLU A 1 417 ? -18.904 8.431 -5.397 1.00 94.88 417 GLU A C 1
ATOM 3295 O O . GLU A 1 417 ? -19.828 9.148 -5.052 1.00 94.88 417 GLU A O 1
ATOM 3300 N N . HIS A 1 418 ? -18.527 7.382 -4.658 1.00 94.75 418 HIS A N 1
ATOM 3301 C CA . HIS A 1 418 ? -19.290 6.898 -3.499 1.00 94.75 418 HIS A CA 1
ATOM 3302 C C . HIS A 1 418 ? -18.498 6.892 -2.185 1.00 94.75 418 HIS A C 1
ATOM 3304 O O . HIS A 1 418 ? -19.087 6.751 -1.114 1.00 94.75 418 HIS A O 1
ATOM 3310 N N . VAL A 1 419 ? -17.167 6.969 -2.251 1.00 92.69 419 VAL A N 1
ATOM 3311 C CA . VAL A 1 419 ? -16.267 6.804 -1.105 1.00 92.69 419 VAL A CA 1
ATOM 3312 C C . VAL A 1 419 ? -15.280 7.956 -1.016 1.00 92.69 419 VAL A C 1
ATOM 3314 O O . VAL A 1 419 ? -14.479 8.158 -1.928 1.00 92.69 419 VAL A O 1
ATOM 3317 N N . ASP A 1 420 ? -15.248 8.591 0.154 1.00 87.88 420 ASP A N 1
ATOM 3318 C CA . ASP A 1 420 ? -14.377 9.739 0.422 1.00 87.88 420 ASP A CA 1
ATOM 3319 C C . ASP A 1 420 ? -12.974 9.322 0.902 1.00 87.88 420 ASP A C 1
ATOM 3321 O O . ASP A 1 420 ? -11.966 9.931 0.552 1.00 87.88 420 ASP A O 1
ATOM 3325 N N . ASN A 1 421 ? -12.865 8.230 1.669 1.00 92.06 421 ASN A N 1
ATOM 3326 C CA . ASN A 1 421 ? -11.601 7.817 2.290 1.00 92.06 421 ASN A CA 1
ATOM 3327 C C . ASN A 1 421 ? -10.752 6.903 1.384 1.00 92.06 421 ASN A C 1
ATOM 3329 O O . ASN A 1 421 ? -10.557 5.713 1.668 1.00 92.06 421 ASN A O 1
ATOM 3333 N N . ILE A 1 422 ? -10.256 7.464 0.278 1.00 95.56 422 ILE A N 1
ATOM 3334 C CA . ILE A 1 422 ? -9.355 6.784 -0.665 1.00 95.56 422 ILE A CA 1
ATOM 3335 C C . ILE A 1 422 ? -7.912 7.256 -0.464 1.00 95.56 422 ILE A C 1
ATOM 3337 O O . ILE A 1 422 ? -7.612 8.448 -0.554 1.00 95.56 422 ILE A O 1
ATOM 3341 N N . LEU A 1 423 ? -7.004 6.299 -0.259 1.00 97.00 423 LEU A N 1
ATOM 3342 C CA . LEU A 1 423 ? -5.564 6.520 -0.120 1.00 97.00 423 LEU A CA 1
ATOM 3343 C C . LEU A 1 423 ? -4.805 5.861 -1.279 1.00 97.00 423 LEU A C 1
ATOM 3345 O O . LEU A 1 423 ? -4.832 4.641 -1.435 1.00 97.00 423 LEU A O 1
ATOM 3349 N N . LEU A 1 424 ? -4.089 6.646 -2.083 1.00 97.31 424 LEU A N 1
ATOM 3350 C CA . LEU A 1 424 ? -3.276 6.108 -3.175 1.00 97.31 424 LEU A CA 1
ATOM 3351 C C . LEU A 1 424 ? -1.820 5.941 -2.755 1.00 97.31 424 LEU A C 1
ATOM 3353 O O . LEU A 1 424 ? -1.171 6.885 -2.306 1.00 97.31 424 LEU A O 1
ATOM 3357 N N . TYR A 1 425 ? -1.301 4.730 -2.928 1.00 97.31 425 TYR A N 1
ATOM 3358 C CA . TYR A 1 425 ? 0.105 4.410 -2.739 1.00 97.31 425 TYR A CA 1
ATOM 3359 C C . TYR A 1 425 ? 0.898 4.837 -3.973 1.00 97.31 425 TYR A C 1
ATOM 3361 O O . TYR A 1 425 ? 0.683 4.314 -5.069 1.00 97.31 425 TYR A O 1
ATOM 3369 N N . ALA A 1 426 ? 1.821 5.773 -3.785 1.00 95.38 426 ALA A N 1
ATOM 3370 C CA . ALA A 1 426 ? 2.569 6.411 -4.852 1.00 95.38 426 ALA A CA 1
ATOM 3371 C C . ALA A 1 426 ? 4.080 6.230 -4.649 1.00 95.38 426 ALA A C 1
ATOM 3373 O O . ALA A 1 426 ? 4.670 6.863 -3.765 1.00 95.38 426 ALA A O 1
ATOM 3374 N N . PRO A 1 427 ? 4.733 5.371 -5.447 1.00 94.25 427 PRO A N 1
ATOM 3375 C CA . PRO A 1 427 ? 6.183 5.308 -5.454 1.00 94.25 427 PRO A CA 1
ATOM 3376 C C . PRO A 1 427 ? 6.752 6.599 -6.050 1.00 94.25 427 PRO A C 1
ATOM 3378 O O . PRO A 1 427 ? 6.286 7.059 -7.089 1.00 94.25 427 PRO A O 1
ATOM 3381 N N . ALA A 1 428 ? 7.771 7.167 -5.412 1.00 93.12 428 ALA A N 1
ATOM 3382 C CA . ALA A 1 428 ? 8.459 8.364 -5.878 1.00 93.12 428 ALA A CA 1
ATOM 3383 C C . ALA A 1 428 ? 9.968 8.119 -5.957 1.00 93.12 428 ALA A C 1
ATOM 3385 O O . ALA A 1 428 ? 10.555 7.594 -5.013 1.00 93.12 428 ALA A O 1
ATOM 3386 N N . CYS A 1 429 ? 10.604 8.498 -7.063 1.00 89.62 429 CYS A N 1
ATOM 3387 C CA . CYS A 1 429 ? 12.041 8.317 -7.278 1.00 89.62 429 CYS A CA 1
ATOM 3388 C C . CYS A 1 429 ? 12.693 9.627 -7.729 1.00 89.62 429 CYS A C 1
ATOM 3390 O O . CYS A 1 429 ? 12.102 10.375 -8.506 1.00 89.62 429 CYS A O 1
ATOM 3392 N N . LYS A 1 430 ? 13.914 9.904 -7.256 1.00 83.38 430 LYS A N 1
ATOM 3393 C CA . LYS A 1 430 ? 14.746 10.983 -7.816 1.00 83.38 430 LYS A CA 1
ATOM 3394 C C . LYS A 1 430 ? 15.308 10.516 -9.164 1.00 83.38 430 LYS A C 1
ATOM 3396 O O . LYS A 1 430 ? 15.655 9.338 -9.277 1.00 83.38 430 LYS A O 1
ATOM 3401 N N . ASN A 1 431 ? 15.354 11.399 -10.162 1.00 64.06 431 ASN A N 1
ATOM 3402 C CA . ASN A 1 431 ? 15.868 11.071 -11.501 1.00 64.06 431 ASN A CA 1
ATOM 3403 C C . ASN A 1 431 ? 17.393 11.090 -11.616 1.00 64.06 431 ASN A C 1
ATOM 3405 O O . ASN A 1 431 ? 18.044 11.840 -10.853 1.00 64.06 431 ASN A O 1
#

Foldseek 3Di:
DDDDDDPDQFAALQCCCCPVLVQFFQADDDPVSLLVSLVVQLVVLVVQLVVLDDPVNVLVVQLVVQCVVDVLLVVLVCQLVPPLPPDPDLLSSLVSNLVSCVVSNDRPSDDPVVNVLSVCSNVPVSVCSVPNVVVVVVVVCVVCCQFAPAPPLVRVLVVLVVCLVLLEAEEEEEDDDQDPADVQLVVLLVVLLVQLQRLSHAHYEDELSSNHVDDDPVCLVVSLVSSLVSVLVSQVSQQVDWHDHPVDIDRGEYEYEDDDPSCRVSSLSSQLSNCPPPVNLAGAYEYEFALQFPCSLVSLVVLLVSLLVSVVVVGAAYEYEYHNDDCQVVLVVVCVVVVHPRRGDPDPVSSVVSLLVSLLVCLQPSNLRSYQYEQEDPSSSSVSSSSSSNRNRNNVVSYAYEYRRSDSVSSVVSVSSHDSRYYYYHYYYHD

pLDDT: mean 92.3, std 9.52, range [28.95, 98.81]

Nearest PDB structures (foldseek):
  5ux5-assembly1_A  TM=9.621E-01  e=9.153E-22  Corynebacterium freiburgense
  5ux5-assembly4_D  TM=9.641E-01  e=1.837E-21  Corynebacterium freiburgense
  4nmb-assembly1_B  TM=7.717E-01  e=2.765E-18  Geobacter sulfurreducens PCA
  4nmb-assembly1_A  TM=7.701E-01  e=2.382E-18  Geobacter sulfurreducens PCA
  4nmc-assembly1_A  TM=7.679E-01  e=9.598E-18  Geobacter sulfurreducens PCA

Secondary structure (DSSP, 8-state):
-PPPPP-PPPPPHHHHHHHHH---TT-PPPHHHHHHHHHHHHHHHHHHHHHT--HHHHHHHHHHHHHHH-HHHHHHHHHHHHHTTS-S-HHHHHHHHHHHHHHH-S-SSS-HHHHHHHHHIIIIITT-HHHHHHHHHHHHHHHHTTTSEE-SHHHHHHHHHHHHHTT-EEEEEE--PPP-SHHHHHHHHHHHHHHHH-TT--EEEEEHHHH-TT--SSSHHHHHHHHHHHHHHHHHHHHHSEEE-SS-EEE-EEEEE---GGGHHHHHHHHHHHHTSTT-TT-EEEEEEETTSTTHHHHHHHHHHHHHHHHHTTPPPEEEEEE--S-HHHHHHHHHHHTPPPSS-SSHHHHHHHHHHHHHHHTSHHHHHHEEEEEE-S-HHHHHHHHHHHHHTT-GGGEEEEEETTTSHHHHHHHHTT-S-EEEEEEEE--

Sequence (431 aa):
MAQQPGNDEPLGIKDLLLSEFGVESGKALDQNTRIQRAAALAAFLQSRANELLTSVEKEQQEEFDKLIRNPADRATLVQMTDQVFRSSSLHRSADQLAHILDVQGIPGFFSPFDKVMLQNFKLFGSFLPSVSMPLVKKKMLHETSNVVLPAETEHLNKHLTDRRRQGIRMNVNLLGESLIGEKQSLERIESYKEALRNPALEVLSVKISTLYSQINHLARESTIAEVAERMQSLFEIARDEIYQGTEENVSKMVYLDMEEFRDMSITFEAFVRALSAPELEQVRSGIALQTYIPDSFGVQKQLVQWALQRVANGGAATTVRLVKGANLEMERVAASLRGWPQSPFKTKLQTDANYKRMLEYALQPEHARAVHVGVASHNLLDIAYAMVLATERDVLDCVQFEMLEGMANHLRRAMSEHVDNILLYAPACKN

Solvent-accessible surface area (backbone atoms only — not comparable to full-atom values): 22508 Å² total; per-residue (Å²): 136,84,80,75,78,78,88,70,76,67,52,47,51,66,57,40,32,34,74,80,56,68,47,43,72,60,46,77,66,58,70,67,59,46,52,52,43,11,49,50,47,19,50,52,44,50,54,47,12,60,72,58,52,46,72,68,58,50,55,51,49,57,28,50,54,43,31,71,75,33,71,58,32,46,53,39,51,53,47,54,72,64,56,24,72,72,47,93,44,45,62,60,21,32,52,46,45,42,50,49,40,67,75,61,42,78,52,82,36,54,52,75,65,54,48,51,52,53,51,48,30,66,76,51,31,62,80,44,21,88,59,43,45,59,52,53,52,52,52,54,52,58,72,42,47,59,41,44,37,55,49,48,65,70,60,35,41,50,52,43,50,58,35,46,76,70,58,36,44,56,31,39,28,79,57,75,82,83,49,87,36,60,70,56,16,52,55,44,45,51,50,50,54,54,48,52,67,35,67,67,44,45,28,39,44,45,42,64,66,51,57,35,47,75,78,35,84,87,51,40,69,63,38,28,50,55,43,10,54,58,50,31,59,51,46,54,47,19,48,73,31,67,19,75,51,96,88,53,74,39,58,14,30,45,32,41,52,67,76,58,78,89,48,47,64,52,54,53,51,17,51,54,55,28,54,66,42,95,87,39,43,73,35,48,40,32,37,43,43,35,29,26,29,72,64,38,56,59,53,50,52,53,53,44,56,53,27,43,53,39,35,76,71,74,23,48,44,38,31,41,31,44,34,56,71,88,49,67,69,60,44,46,50,55,13,64,76,68,75,46,79,56,66,50,55,95,45,71,66,56,21,53,52,37,41,51,54,47,47,61,57,41,48,32,61,76,38,19,69,18,29,23,37,30,50,38,55,88,50,48,58,60,53,25,38,49,55,50,51,18,30,21,44,60,39,50,90,34,46,35,43,25,41,61,37,59,72,56,59,33,54,50,53,41,44,56,52,31,43,70,57,38,39,29,44,30,43,21,35,75,132

Radius of gyration: 23.23 Å; Cα contacts (8 Å, |Δi|>4): 655; chains: 1; bounding box: 63×48×66 Å